Protein 2DOQ (pdb70)

InterPro domains:
  IPR002048 EF-hand domain [PF13499] (23-85)
  IPR002048 EF-hand domain [PF13499] (96-158)
  IPR002048 EF-hand domain [PS50222] (20-55)
  IPR002048 EF-hand domain [PS50222] (93-128)
  IPR002048 EF-hand domain [PS50222] (129-161)
  IPR002048 EF-hand domain [SM00054] (24-52)
  IPR002048 EF-hand domain [SM00054] (60-88)
  IPR002048 EF-hand domain [SM00054] (97-125)
  IPR002048 EF-hand domain [SM00054] (133-161)
  IPR002048 EF-hand domain [cd00051] (97-157)
  IPR011992 EF-hand domain pair [SSF47473] (17-159)
  IPR018247 EF-Hand 1, calcium-binding site [PS00018] (33-45)
  IPR018247 EF-Hand 1, calcium-binding site [PS00018] (142-154)
  IPR050230 Calmodulin/Myosin light chain/Troponin C-like [PTHR23048] (16-157)

GO terms:
  GO:0005825 half bridge of spindle pole body (C, IDA)
  GO:0070390 transcription export complex 2 (C, IDA)
  GO:0043161 proteasome-mediated ubiquitin-dependent protein catabolic process (P, IMP)
  GO:0030474 spindle pole body duplication (P, IMP)
  GO:0042802 identical protein binding (F, IPI)
  GO:0005515 protein binding (F, IPI)
  GO:0048193 Golgi vesicle transport (P, IDA)
  GO:0005635 nuclear envelope (C, EXP)

B-factor: mean 114.14, std 7.78, range [78.56, 146.92]

Foldseek 3Di:
DDDDPVRLVLLVVLQCPLDVNPAKHALVSVCVSVSVVDHDDSVVSQVQQVVPDPDVPRMHSVSSVVVCVVVVVDDPVVVLQVVVCQLPVVVPQKHDLVSVVVVQVVVVHDDDSVRSLCCVVQVDPPPSIHGSVSSVVVVDD/DPPDDDPVVLCQLCVLLVVLDVPPQKAALVSVQVSVSLVDRDDSVVSQVVQVVVDPVPDRMHSVVSSVCVVVVVVDDPLVVLVVVVVQLPVVVPQWRALVSVVVVCVVVVHDDDSVVSQCCVVQVPVPPSTGGSVSSCVVVVPD/DDDQDPVVLVLLVCLQCVQDVRPQKAALVSVCSSCSLVDHDDSVVSQVLQVVPCPVPDGMHSVSSSVVSCCNVVPDVLVVLVSVQVQLCPVVPQDRDVCSVVVVVVVPVCHCVQPPVGSVSRVVD/DDDDCVVVVVVVVVVVVVVVCVVVCCVPVNPPVVVCVVVCVVVVVVVVVVVVVVVVVVVVVVVCVVVVVVVVVVVCVVVPD

Radius of gyration: 39.76 Å; Cα contacts (8 Å, |Δi|>4): 420; chains: 4; bounding box: 90×75×113 Å

Nearest PDB structures (foldseek):
  1ahr-assembly1_A  TM=4.676E-01  e=2.303E-09  Gallus gallus
  6yns-assembly4_F  TM=4.780E-01  e=3.897E-09  Homo sapiens
  4gow-assembly1_D  TM=5.048E-01  e=5.867E-09  Homo sapiens
  6yns-assembly2_B  TM=4.926E-01  e=5.867E-09  Homo sapiens
  1l7z-assembly1_A  TM=4.517E-01  e=4.923E-09  Homo sapiens

Secondary structure (DSSP, 8-state):
----HHHHHHHHHHHHH----SS---HHHHHH---SS----HHHHHHHHHHS-SSTT---HHHHHH--HHHHT--HHHHHHHHHHHH-SS--SSB-HHHHHHHHHHTT----HHHHH--TTT--SSSSSB-HHHHHHHH--/--S---HHHHHHHHHHHHHH---SS---HHHHHH--TTS----HHHHHHHHHHT-SSSS---HHHHTT--HHHHTS-HHHHHHHHHHHH-TT--SEE-HHHHHHHHHHTT----HHHHH--TTT-TTSSSSEEHHHHHHHHS--/--PPPHHHHHHHHHHHHHT---SS---HHHHHH--TTS----HHHHHHHHHHH--SSS---HHHHHH--HHHHSS-HHHHHHHHHHHH-SS--SS--GGGTHHHHHT----GGG----HHHHHT-/----SSTTHHHHHHHHHHHHHHHHHIIIIIIIGGG--HHHHHHHHHHHHHHHHHHHHHHHHHHHHHHHHHHHHHHHH----

Organism: Saccharomyces cerevisiae (strain ATCC 204508 / S288c) (NCBI:txid559292)

CATH classification: 1.10.238.10

Sequence (491 aa):
SELLEEQKQEIYEAFSLFDNNDGFLDYHELKVAKALGFELPKREILDLIDEYDSEGRHLKYDDFYIVGEKILKRDPLDEIKRAFQLFDDDHTGKISIKNLRRVAKELGETLTDEELRAIEEFDLDGDGEINENEFIAICTDLNSELLEEQKQEIYEAFSLFDNNDGFLDYHELKVAKALGFELPKREILDLIDEYDSEGRHLKYDDFYIVGEKILKRDPLDEIKRAFQLFDDDHTGKISIKNLRRVAKELGETLTDEELRAIEEFDLDGDGEINENEFIAICTDSNSELLEEQKQEIYEAFSLFDNNDGFLDYHELKVAKALGFELPKREILDLIDEYDSEGRHLKYDDFYIVGEKILKRDPLDEIKRAFQLFDDDHTGKISIKNLRRVAKELGAIEEFDLDNENEFIAIPLGSNEEANRFANQAKLRVQEAVFYIWSDKTLKYSQANDEAESFRNTWLLFRSFQQWITLTQTFKEQSRLADQAFLNKFRK

Structure (mmCIF, N/CA/C/O backbone):
data_2DOQ
#
_entry.id   2DOQ
#
_cell.length_a   87.283
_cell.length_b   92.961
_cell.length_c   189.358
_cell.angle_alpha   90.00
_cell.angle_beta   90.00
_cell.angle_gamma   90.00
#
_symmetry.space_group_name_H-M   'C 2 2 21'
#
loop_
_entity.id
_entity.type
_entity.pdbx_description
1 polymer 'Cell division control protein 31'
2 polymer SFI1p
3 non-polymer 'CALCIUM ION'
4 water water
#
loop_
_atom_site.group_PDB
_atom_site.id
_atom_site.type_symbol
_atom_site.label_atom_id
_atom_site.label_alt_id
_atom_site.label_comp_id
_atom_site.label_asym_id
_atom_site.label_entity_id
_atom_site.label_seq_id
_atom_site.pdbx_PDB_ins_code
_atom_site.Cartn_x
_atom_site.Cartn_y
_atom_site.Cartn_z
_atom_site.occupancy
_atom_site.B_iso_or_equiv
_atom_site.auth_seq_id
_atom_site.auth_comp_id
_atom_site.auth_asym_id
_atom_site.auth_atom_id
_atom_site.pdbx_PDB_model_num
ATOM 1 N N . SER A 1 15 ? 45.111 42.791 157.971 1.00 124.83 15 SER A N 1
ATOM 2 C CA . SER A 1 15 ? 46.110 42.042 158.790 1.00 124.90 15 SER A CA 1
ATOM 3 C C . SER A 1 15 ? 47.515 42.587 158.561 1.00 124.79 15 SER A C 1
ATOM 4 O O . SER A 1 15 ? 48.325 42.646 159.493 1.00 124.83 15 SER A O 1
ATOM 7 N N . GLU A 1 16 ? 47.796 42.958 157.312 1.00 124.50 16 GLU A N 1
ATOM 8 C CA . GLU A 1 16 ? 49.055 43.595 156.939 1.00 124.15 16 GLU A CA 1
ATOM 9 C C . GLU A 1 16 ? 48.741 44.963 156.371 1.00 123.58 16 GLU A C 1
ATOM 10 O O . GLU A 1 16 ? 47.691 45.168 155.763 1.00 123.62 16 GLU A O 1
ATOM 16 N N . LEU A 1 17 ? 49.652 45.903 156.568 1.00 123.00 17 LEU A N 1
ATOM 17 C CA . LEU A 1 17 ? 49.438 47.269 156.094 1.00 122.32 17 LEU A CA 1
ATOM 18 C C . LEU A 1 17 ? 49.633 47.410 154.586 1.00 121.50 17 LEU A C 1
ATOM 19 O O . LEU A 1 17 ? 50.513 46.776 153.998 1.00 121.45 17 LEU A O 1
ATOM 24 N N . LEU A 1 18 ? 48.805 48.245 153.967 1.00 120.51 18 LEU A N 1
ATOM 25 C CA . LEU A 1 18 ? 49.001 48.623 152.573 1.00 119.73 18 LEU A CA 1
ATOM 26 C C . LEU A 1 18 ? 50.220 49.523 152.467 1.00 119.26 18 LEU A C 1
ATOM 27 O O . LEU A 1 18 ? 50.613 50.143 153.450 1.00 119.44 18 LEU A O 1
ATOM 32 N N . GLU A 1 19 ? 50.816 49.602 151.282 1.00 118.67 19 GLU A N 1
ATOM 33 C CA . GLU A 1 19 ? 51.930 50.522 151.059 1.00 118.25 19 GLU A CA 1
ATOM 34 C C . GLU A 1 19 ? 51.492 51.963 151.297 1.00 117.87 19 GLU A C 1
ATOM 35 O O . GLU A 1 19 ? 52.256 52.770 151.813 1.00 117.88 19 GLU A O 1
ATOM 41 N N . GLU A 1 20 ? 50.251 52.273 150.939 1.00 117.45 20 GLU A N 1
ATOM 42 C CA . GLU A 1 20 ? 49.678 53.587 151.214 1.00 117.07 20 GLU A CA 1
ATOM 43 C C . GLU A 1 20 ? 49.662 53.855 152.720 1.00 116.61 20 GLU A C 1
ATOM 44 O O . GLU A 1 20 ? 50.079 54.923 153.171 1.00 116.82 20 GLU A O 1
ATOM 50 N N . GLN A 1 21 ? 49.193 52.867 153.483 1.00 115.80 21 GLN A N 1
ATOM 51 C CA . GLN A 1 21 ? 49.195 52.908 154.944 1.00 114.95 21 GLN A CA 1
ATOM 52 C C . GLN A 1 21 ? 50.616 52.978 155.532 1.00 114.49 21 GLN A C 1
ATOM 53 O O . GLN A 1 21 ? 50.938 53.918 156.262 1.00 114.44 21 GLN A O 1
ATOM 59 N N . LYS A 1 22 ? 51.458 51.998 155.214 1.00 113.65 22 LYS A N 1
ATOM 60 C CA . LYS A 1 22 ? 52.844 52.021 155.664 1.00 113.30 22 LYS A CA 1
ATOM 61 C C . LYS A 1 22 ? 53.486 53.392 155.436 1.00 112.98 22 LYS A C 1
ATOM 62 O O . LYS A 1 22 ? 54.110 53.942 156.336 1.00 112.79 22 LYS A O 1
ATOM 68 N N . GLN A 1 23 ? 53.305 53.951 154.242 1.00 112.83 23 GLN A N 1
ATOM 69 C CA . GLN A 1 23 ? 53.878 55.257 153.900 1.00 112.54 23 GLN A CA 1
ATOM 70 C C . GLN A 1 23 ? 53.286 56.362 154.744 1.00 112.07 23 GLN A C 1
ATOM 71 O O . GLN A 1 23 ? 54.008 57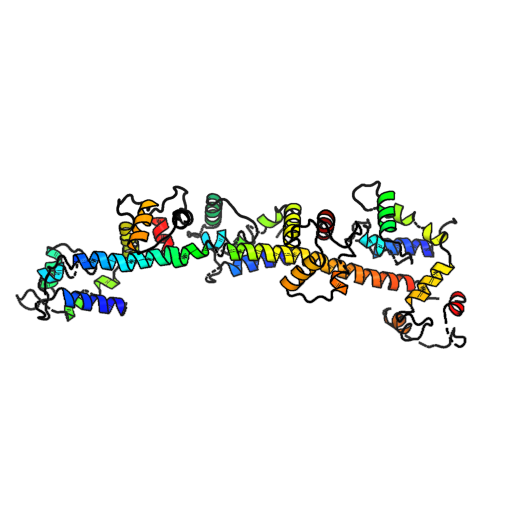.231 155.238 1.00 112.01 23 GLN A O 1
ATOM 77 N N . GLU A 1 24 ? 51.965 56.330 154.892 1.00 111.37 24 GLU A N 1
ATOM 78 C CA . GLU A 1 24 ? 51.271 57.306 155.708 1.00 110.91 24 GLU A CA 1
ATOM 79 C C . GLU A 1 24 ? 52.004 57.442 157.049 1.00 110.17 24 GLU A C 1
ATOM 80 O O . GLU A 1 24 ? 52.528 58.512 157.364 1.00 110.32 24 GLU A O 1
ATOM 86 N N . ILE A 1 25 ? 52.084 56.342 157.797 1.00 108.99 25 ILE A N 1
ATOM 87 C CA . ILE A 1 25 ? 52.770 56.310 159.083 1.00 107.75 25 ILE A CA 1
ATOM 88 C C . ILE A 1 25 ? 54.108 57.050 158.998 1.00 107.24 25 ILE A C 1
ATOM 89 O O . ILE A 1 25 ? 54.255 58.132 159.565 1.00 106.94 25 ILE A O 1
ATOM 94 N N . TYR A 1 26 ? 55.055 56.477 158.262 1.00 106.58 26 TYR A N 1
ATOM 95 C CA . TYR A 1 26 ? 56.350 57.093 158.004 1.00 106.11 26 TYR A CA 1
ATOM 96 C C . TYR A 1 26 ? 56.231 58.568 157.634 1.00 106.20 26 TYR A C 1
ATOM 97 O O . TYR A 1 26 ? 56.927 59.399 158.203 1.00 105.81 26 TYR A O 1
ATOM 106 N N . GLU A 1 27 ? 55.350 58.883 156.681 1.00 106.55 27 GLU A N 1
ATOM 107 C CA . GLU A 1 27 ? 55.199 60.254 156.189 1.00 107.11 27 GLU A CA 1
ATOM 108 C C . GLU A 1 27 ? 54.874 61.192 157.346 1.00 107.27 27 GLU A C 1
ATOM 109 O O . GLU A 1 27 ? 55.433 62.289 157.434 1.00 107.42 27 GLU A O 1
ATOM 115 N N . ALA A 1 28 ? 53.990 60.738 158.239 1.00 107.59 28 ALA A N 1
ATOM 116 C CA . ALA A 1 28 ? 53.564 61.517 159.410 1.00 107.71 28 ALA A CA 1
ATOM 117 C C . ALA A 1 28 ? 54.698 61.663 160.425 1.00 107.97 28 ALA A C 1
ATOM 118 O O . ALA A 1 28 ? 55.102 62.785 160.753 1.00 108.34 28 ALA A O 1
ATOM 120 N N . PHE A 1 29 ? 55.224 60.532 160.898 1.00 107.93 29 PHE A N 1
ATOM 121 C CA . PHE A 1 29 ? 56.306 60.539 161.869 1.00 107.87 29 PHE A CA 1
ATOM 122 C C . PHE A 1 29 ? 57.519 61.288 161.325 1.00 108.22 29 PHE A C 1
ATOM 123 O O . PHE A 1 29 ? 58.393 61.723 162.078 1.00 108.35 29 PHE A O 1
ATOM 131 N N . SER A 1 30 ? 57.576 61.437 160.012 1.00 108.62 30 SER A N 1
ATOM 132 C CA . SER A 1 30 ? 58.672 62.167 159.414 1.00 109.10 30 SER A CA 1
ATOM 133 C C . SER A 1 30 ? 58.517 63.662 159.637 1.00 109.05 30 SER A C 1
ATOM 134 O O . SER A 1 30 ? 59.478 64.331 160.033 1.00 108.73 30 SER A O 1
ATOM 137 N N . LEU A 1 31 ? 57.301 64.165 159.416 1.00 109.37 31 LEU A N 1
ATOM 138 C CA . LEU A 1 31 ? 57.029 65.608 159.467 1.00 109.79 31 LEU A CA 1
ATOM 139 C C . LEU A 1 31 ? 56.985 66.204 160.877 1.00 110.09 31 LEU A C 1
ATOM 140 O O . LEU A 1 31 ? 57.678 67.184 161.170 1.00 110.31 31 LEU A O 1
ATOM 145 N N . PHE A 1 32 ? 56.180 65.615 161.748 1.00 110.35 32 PHE A N 1
ATOM 146 C CA . PHE A 1 32 ? 56.027 66.136 163.099 1.00 110.71 32 PHE A CA 1
ATOM 147 C C . PHE A 1 32 ? 57.197 65.854 164.064 1.00 111.08 32 PHE A C 1
ATOM 148 O O . PHE A 1 32 ? 57.105 66.153 165.256 1.00 110.93 32 PHE A O 1
ATOM 156 N N . ASP A 1 33 ? 58.286 65.293 163.528 1.00 111.44 33 ASP A N 1
ATOM 157 C CA . ASP A 1 33 ? 59.557 65.131 164.228 1.00 111.75 33 ASP A CA 1
ATOM 158 C C . ASP A 1 33 ? 60.376 66.395 163.990 1.00 112.21 33 ASP A C 1
ATOM 159 O O . ASP A 1 33 ? 61.421 66.358 163.350 1.00 112.21 33 ASP A O 1
ATOM 172 N N . ASN A 1 35 ? 62.668 68.216 165.254 1.00 113.45 35 ASN A N 1
ATOM 173 C CA . ASN A 1 35 ? 64.118 68.296 165.374 1.00 113.30 35 ASN A CA 1
ATOM 174 C C . ASN A 1 35 ? 64.864 67.151 164.704 1.00 113.05 35 ASN A C 1
ATOM 175 O O . ASN A 1 35 ? 65.992 66.834 165.086 1.00 113.11 35 ASN A O 1
ATOM 180 N N . ASN A 1 36 ? 64.227 66.543 163.706 1.00 112.72 36 ASN A N 1
ATOM 181 C CA . ASN A 1 36 ? 64.830 65.481 162.901 1.00 112.52 36 ASN A CA 1
ATOM 182 C C . ASN A 1 36 ? 65.424 64.323 163.708 1.00 112.27 36 ASN A C 1
ATOM 183 O O . ASN A 1 36 ? 65.892 63.333 163.133 1.00 112.27 36 ASN A O 1
ATOM 188 N N . ASP A 1 37 ? 65.373 64.440 165.034 1.00 111.87 37 ASP A N 1
ATOM 189 C CA . ASP A 1 37 ? 66.172 63.601 165.932 1.00 111.54 37 ASP A CA 1
ATOM 190 C C . ASP A 1 37 ? 65.763 62.123 166.032 1.00 111.28 37 ASP A C 1
ATOM 191 O O . ASP A 1 37 ? 66.500 61.319 166.587 1.00 111.50 37 ASP A O 1
ATOM 196 N N . GLY A 1 38 ? 64.605 61.761 165.494 1.00 110.99 38 GLY A N 1
ATOM 197 C CA . GLY A 1 38 ? 64.210 60.351 165.455 1.00 110.56 38 GLY A CA 1
ATOM 198 C C . GLY A 1 38 ? 63.179 59.967 166.499 1.00 110.33 38 GLY A C 1
ATOM 199 O O . GLY A 1 38 ? 62.604 58.873 166.451 1.00 110.30 38 GLY A O 1
ATOM 200 N N . PHE A 1 39 ? 62.952 60.869 167.449 1.00 109.90 39 PHE A N 1
ATOM 201 C CA . PHE A 1 39 ? 61.955 60.666 168.482 1.00 109.32 39 PHE A CA 1
ATOM 202 C C . PHE A 1 39 ? 60.874 61.706 168.350 1.00 109.38 39 PHE A C 1
ATOM 203 O O . PHE A 1 39 ? 61.132 62.821 167.884 1.00 109.53 39 PHE A O 1
ATOM 211 N N . LEU A 1 40 ? 59.670 61.347 168.788 1.00 109.31 40 LEU A N 1
ATOM 212 C CA . LEU A 1 40 ? 58.592 62.313 168.961 1.00 109.22 40 LEU A CA 1
ATOM 213 C C . LEU A 1 40 ? 58.333 62.484 170.441 1.00 109.12 40 LEU A C 1
ATOM 214 O O . LEU A 1 40 ? 58.164 61.490 171.145 1.00 109.29 40 LEU A O 1
ATOM 219 N N . ASP A 1 41 ? 58.302 63.730 170.913 1.00 108.88 41 ASP A N 1
ATOM 220 C CA . ASP A 1 41 ? 57.840 64.017 172.273 1.00 108.62 41 ASP A CA 1
ATOM 221 C C . ASP A 1 41 ? 56.309 64.038 172.300 1.00 108.16 41 ASP A C 1
ATOM 222 O O . ASP A 1 41 ? 55.680 63.880 171.261 1.00 108.40 41 ASP A O 1
ATOM 227 N N . TYR A 1 42 ? 55.713 64.223 173.473 1.00 107.73 42 TYR A N 1
ATOM 228 C CA . TYR A 1 42 ? 54.254 64.320 173.579 1.00 107.52 42 TYR A CA 1
ATOM 229 C C . TYR A 1 42 ? 53.682 65.315 172.580 1.00 107.37 42 TYR A C 1
ATOM 230 O O . TYR A 1 42 ? 52.731 65.014 171.853 1.00 107.35 42 TYR A O 1
ATOM 239 N N . HIS A 1 43 ? 54.267 66.503 172.556 1.00 107.11 43 HIS A N 1
ATOM 240 C CA . HIS A 1 43 ? 53.763 67.582 171.737 1.00 107.01 43 HIS A CA 1
ATOM 241 C C . HIS A 1 43 ? 53.690 67.132 170.289 1.00 106.71 43 HIS A C 1
ATOM 242 O O . HIS A 1 43 ? 52.657 67.255 169.637 1.00 106.59 43 HIS A O 1
ATOM 249 N N . GLU A 1 44 ? 54.798 66.580 169.810 1.00 106.56 44 GLU A N 1
ATOM 250 C CA . GLU A 1 44 ? 54.920 66.144 168.429 1.00 106.19 44 GLU A CA 1
ATOM 251 C C . GLU A 1 44 ? 53.920 65.031 168.125 1.00 105.84 44 GLU A C 1
ATOM 252 O O . GLU A 1 44 ? 53.203 65.092 167.136 1.00 105.76 44 GLU A O 1
ATOM 258 N N . LEU A 1 45 ? 53.838 64.050 169.015 1.00 105.70 45 LEU A N 1
ATOM 259 C CA . LEU A 1 45 ? 52.873 62.951 168.900 1.00 105.60 45 LEU A CA 1
ATOM 260 C C . LEU A 1 45 ? 51.386 63.366 168.762 1.00 105.65 45 LEU A C 1
ATOM 261 O O . LEU A 1 45 ? 50.635 62.775 167.979 1.00 105.23 45 LEU A O 1
ATOM 266 N N . LYS A 1 46 ? 50.963 64.364 169.531 1.00 105.76 46 LYS A N 1
ATOM 267 C CA . LYS A 1 46 ? 49.569 64.735 169.546 1.00 106.13 46 LYS A CA 1
ATOM 268 C C . LYS A 1 46 ? 49.176 65.088 168.131 1.00 106.74 46 LYS A C 1
ATOM 269 O O . LYS A 1 46 ? 48.136 64.634 167.635 1.00 106.99 46 LYS A O 1
ATOM 275 N N . VAL A 1 47 ? 50.020 65.891 167.481 1.00 107.38 47 VAL A N 1
ATOM 276 C CA . VAL A 1 47 ? 49.743 66.359 166.121 1.00 108.04 47 VAL A CA 1
ATOM 277 C C . VAL A 1 47 ? 49.880 65.210 165.120 1.00 108.78 47 VAL A C 1
ATOM 278 O O . VAL A 1 47 ? 49.036 65.059 164.234 1.00 108.80 47 VAL A O 1
ATOM 282 N N . ALA A 1 48 ? 50.913 64.383 165.293 1.00 109.63 48 ALA A N 1
ATOM 283 C CA . ALA A 1 48 ? 51.089 63.188 164.477 1.00 110.58 48 ALA A CA 1
ATOM 284 C C . ALA A 1 48 ? 49.816 62.363 164.409 1.00 111.57 48 ALA A C 1
ATOM 285 O O . ALA A 1 48 ? 49.373 62.005 163.331 1.00 111.70 48 ALA A O 1
ATOM 295 N N . LYS A 1 50 ? 46.730 63.282 165.159 1.00 113.20 50 LYS A N 1
ATOM 296 C CA . LYS A 1 50 ? 45.607 64.025 164.623 1.00 112.67 50 LYS A CA 1
ATOM 297 C C . LYS A 1 50 ? 45.703 64.116 163.098 1.00 112.52 50 LYS A C 1
ATOM 298 O O . LYS A 1 50 ? 44.688 64.262 162.414 1.00 112.92 50 LYS A O 1
ATOM 304 N N . ALA A 1 51 ? 46.918 64.023 162.567 1.00 111.94 51 ALA A N 1
ATOM 305 C CA . ALA A 1 51 ? 47.108 63.980 161.123 1.00 111.43 51 ALA A CA 1
ATOM 306 C C . ALA A 1 51 ? 46.567 62.663 160.576 1.00 111.14 51 ALA A C 1
ATOM 307 O O . ALA A 1 51 ? 45.689 62.667 159.700 1.00 110.74 51 ALA A O 1
ATOM 309 N N . LEU A 1 52 ? 47.087 61.549 161.107 1.00 110.67 52 LEU A N 1
ATOM 310 C CA . LEU A 1 52 ? 46.579 60.212 160.803 1.00 110.52 52 LEU A CA 1
ATOM 311 C C . LEU A 1 52 ? 45.094 60.021 161.177 1.00 110.59 52 LEU A C 1
ATOM 312 O O . LEU A 1 52 ? 44.551 58.925 161.010 1.00 111.03 52 LEU A O 1
ATOM 317 N N . GLY A 1 53 ? 44.445 61.063 161.695 1.00 110.07 53 GLY A N 1
ATOM 318 C CA . GLY A 1 53 ? 43.009 61.011 161.938 1.00 109.62 53 GLY A CA 1
ATOM 319 C C . GLY A 1 53 ? 42.592 60.801 163.380 1.00 109.50 53 GLY A C 1
ATOM 320 O O . GLY A 1 53 ? 41.446 61.103 163.748 1.00 109.30 53 GLY A O 1
ATOM 321 N N . PHE A 1 54 ? 43.512 60.296 164.205 1.00 109.16 54 PHE A N 1
ATOM 322 C CA . PHE A 1 54 ? 43.195 59.998 165.605 1.00 108.87 54 PHE A CA 1
ATOM 323 C C . PHE A 1 54 ? 43.207 61.214 166.548 1.00 108.76 54 PHE A C 1
ATOM 324 O O . PHE A 1 54 ? 44.171 61.972 166.600 1.00 108.87 54 PHE A O 1
ATOM 332 N N . GLU A 1 55 ? 42.106 61.407 167.269 1.00 108.48 55 GLU A N 1
ATOM 333 C CA . GLU A 1 55 ? 42.059 62.377 168.354 1.00 108.19 55 GLU A CA 1
ATOM 334 C C . GLU A 1 55 ? 41.865 61.638 169.676 1.00 107.96 55 GLU A C 1
ATOM 335 O O . GLU A 1 55 ? 40.732 61.379 170.084 1.00 108.23 55 GLU A O 1
ATOM 341 N N . LEU A 1 56 ? 42.968 61.295 170.334 1.00 107.36 56 LEU A N 1
ATOM 342 C CA . LEU A 1 56 ? 42.906 60.726 171.670 1.00 107.11 56 LEU A CA 1
ATOM 343 C C . LEU A 1 56 ? 42.944 61.784 172.765 1.00 106.92 56 LEU A C 1
ATOM 344 O O . LEU A 1 56 ? 43.561 62.836 172.591 1.00 106.77 56 LEU A O 1
ATOM 349 N N . PRO A 1 57 ? 42.277 61.507 173.900 1.00 106.79 57 PRO A N 1
ATOM 350 C CA . PRO A 1 57 ? 42.450 62.248 175.139 1.00 106.72 57 PRO A CA 1
ATOM 351 C C . PRO A 1 57 ? 43.918 62.502 175.438 1.00 106.71 57 PRO A C 1
ATOM 352 O O . PRO A 1 57 ? 44.733 61.591 175.315 1.00 106.90 57 PRO A O 1
ATOM 356 N N . LYS A 1 58 ? 44.240 63.734 175.821 1.00 106.76 58 LYS A N 1
ATOM 357 C CA . LYS A 1 58 ? 45.613 64.145 176.133 1.00 107.03 58 LYS A CA 1
ATOM 358 C C . LYS A 1 58 ? 46.335 63.177 177.078 1.00 107.25 58 LYS A C 1
ATOM 359 O O . LYS A 1 58 ? 47.475 62.780 176.814 1.00 107.32 58 LYS A O 1
ATOM 365 N N . ARG A 1 59 ? 45.668 62.773 178.160 1.00 107.43 59 ARG A N 1
ATOM 366 C CA . ARG A 1 59 ? 46.255 61.794 179.082 1.00 107.65 59 ARG A CA 1
ATOM 367 C C . ARG A 1 59 ? 46.500 60.411 178.458 1.00 107.64 59 ARG A C 1
ATOM 368 O O . ARG A 1 59 ? 47.447 59.719 178.832 1.00 107.70 59 ARG A O 1
ATOM 376 N N . GLU A 1 60 ? 45.669 60.016 177.500 1.00 107.74 60 GLU A N 1
ATOM 377 C CA . GLU A 1 60 ? 45.844 58.718 176.846 1.00 108.17 60 GLU A CA 1
ATOM 378 C C . GLU A 1 60 ? 47.037 58.723 175.904 1.00 107.94 60 GLU A C 1
ATOM 379 O O . GLU A 1 60 ? 47.668 57.687 175.669 1.00 107.87 60 GLU A O 1
ATOM 385 N N . ILE A 1 61 ? 47.349 59.900 175.373 1.00 107.79 61 ILE A N 1
ATOM 386 C CA . ILE A 1 61 ? 48.558 60.076 174.597 1.00 107.67 61 ILE A CA 1
ATOM 387 C C . ILE A 1 61 ? 49.767 59.894 175.516 1.00 108.21 61 ILE A C 1
ATOM 388 O O . ILE A 1 61 ? 50.755 59.273 175.134 1.00 108.34 61 ILE A O 1
ATOM 393 N N . LEU A 1 62 ? 49.671 60.414 176.737 1.00 108.64 62 LEU A N 1
ATOM 394 C CA . LEU A 1 62 ? 50.728 60.234 177.725 1.00 109.05 62 LEU A CA 1
ATOM 395 C C . LEU A 1 62 ? 50.840 58.784 178.170 1.00 109.42 62 LEU A C 1
ATOM 396 O O . LEU A 1 62 ? 51.936 58.305 178.455 1.00 109.49 62 LEU A O 1
ATOM 401 N N . ASP A 1 63 ? 49.703 58.098 178.242 1.00 109.87 63 ASP A N 1
ATOM 402 C CA . ASP A 1 63 ? 49.693 56.672 178.499 1.00 110.51 63 ASP A CA 1
ATOM 403 C C . ASP A 1 63 ? 50.628 55.997 177.529 1.00 110.64 63 ASP A C 1
ATOM 404 O O . ASP A 1 63 ? 51.451 55.175 177.925 1.00 110.95 63 ASP A O 1
ATOM 409 N N . LEU A 1 64 ? 50.507 56.367 176.258 1.00 110.79 64 LEU A N 1
ATOM 410 C CA . LEU A 1 64 ? 51.279 55.733 175.204 1.00 110.97 64 LEU A CA 1
ATOM 411 C C . LEU A 1 64 ? 52.757 55.982 175.385 1.00 111.21 64 LEU A C 1
ATOM 412 O O . LEU A 1 64 ? 53.528 55.041 175.560 1.00 111.45 64 LEU A O 1
ATOM 417 N N . ILE A 1 65 ? 53.145 57.252 175.356 1.00 111.57 65 ILE A N 1
ATOM 418 C CA . ILE A 1 65 ? 54.546 57.610 175.444 1.00 111.82 65 ILE A CA 1
ATOM 419 C C . ILE A 1 65 ? 55.167 56.819 176.564 1.00 112.44 65 ILE A C 1
ATOM 420 O O . ILE A 1 65 ? 56.149 56.114 176.338 1.00 112.83 65 ILE A O 1
ATOM 425 N N . ASP A 1 66 ? 54.566 56.896 177.751 1.00 112.99 66 ASP A N 1
ATOM 426 C CA . ASP A 1 66 ? 55.135 56.251 178.932 1.00 113.62 66 ASP A CA 1
ATOM 427 C C . ASP A 1 66 ? 55.223 54.755 178.792 1.00 113.84 66 ASP A C 1
ATOM 428 O O . ASP A 1 66 ? 56.259 54.172 179.118 1.00 114.03 66 ASP A O 1
ATOM 433 N N . GLU A 1 67 ? 54.154 54.139 178.288 1.00 114.19 67 GLU A N 1
ATOM 434 C CA . GLU A 1 67 ? 54.149 52.695 178.070 1.00 114.57 67 GLU A CA 1
ATOM 435 C C . GLU A 1 67 ? 55.351 52.276 177.235 1.00 114.73 67 GLU A C 1
ATOM 436 O O . GLU A 1 67 ? 56.189 51.510 177.707 1.00 114.95 67 GLU A O 1
ATOM 442 N N . TYR A 1 68 ? 55.449 52.811 176.020 1.00 115.02 68 TYR A N 1
ATOM 443 C CA . TYR A 1 68 ? 56.595 52.561 175.139 1.00 115.42 68 TYR A CA 1
ATOM 444 C C . TYR A 1 68 ? 57.729 53.538 175.439 1.00 115.67 68 TYR A C 1
ATOM 445 O O . TYR A 1 68 ? 57.933 54.503 174.691 1.00 116.42 68 TYR A O 1
ATOM 454 N N . ASP A 1 69 ? 58.454 53.295 176.531 1.00 115.45 69 ASP A N 1
ATOM 455 C CA . ASP A 1 69 ? 59.449 54.235 177.044 1.00 115.37 69 ASP A CA 1
ATOM 456 C C . ASP A 1 69 ? 60.142 53.616 178.250 1.00 115.43 69 ASP A C 1
ATOM 457 O O . ASP A 1 69 ? 59.584 53.607 179.361 1.00 115.61 69 ASP A O 1
ATOM 462 N N . SER A 1 70 ? 61.360 53.117 178.035 1.00 115.17 70 SER A N 1
ATOM 463 C CA . SER A 1 70 ? 62.087 52.373 179.069 1.00 115.01 70 SER A CA 1
ATOM 464 C C . SER A 1 70 ? 62.950 53.247 179.986 1.00 114.75 70 SER A C 1
ATOM 465 O O . SER A 1 70 ? 63.647 52.734 180.853 1.00 114.77 70 SER A O 1
ATOM 468 N N . GLU A 1 71 ? 62.901 54.561 179.788 1.00 114.50 71 GLU A N 1
ATOM 469 C CA . GLU A 1 71 ? 63.602 55.508 180.652 1.00 114.29 71 GLU A CA 1
ATOM 470 C C . GLU A 1 71 ? 62.624 56.598 181.041 1.00 114.24 71 GLU A C 1
ATOM 471 O O . GLU A 1 71 ? 61.511 56.655 180.517 1.00 114.33 71 GLU A O 1
ATOM 477 N N . GLY A 1 72 ? 63.033 57.474 181.949 1.00 114.23 72 GLY A N 1
ATOM 478 C CA . GLY A 1 72 ? 62.221 58.645 182.282 1.00 114.44 72 GLY A CA 1
ATOM 479 C C . GLY A 1 72 ? 62.265 59.672 181.162 1.00 114.35 72 GLY A C 1
ATOM 480 O O . GLY A 1 72 ? 62.096 60.875 181.394 1.00 114.46 72 GLY A O 1
ATOM 481 N N . ARG A 1 73 ? 62.481 59.179 179.945 1.00 114.07 73 ARG A N 1
ATOM 482 C CA . ARG A 1 73 ? 62.821 60.011 178.808 1.00 113.99 73 ARG A CA 1
ATOM 483 C C . ARG A 1 73 ? 61.645 60.737 178.202 1.00 113.57 73 ARG A C 1
ATOM 484 O O . ARG A 1 73 ? 61.769 61.891 177.803 1.00 113.18 73 ARG A O 1
ATOM 492 N N . HIS A 1 74 ? 60.515 60.044 178.116 1.00 113.56 74 HIS A N 1
ATOM 493 C CA . HIS A 1 74 ? 59.286 60.590 177.530 1.00 113.70 74 HIS A CA 1
ATOM 494 C C . HIS A 1 74 ? 59.389 60.854 176.025 1.00 113.84 74 HIS A C 1
ATOM 495 O O . HIS A 1 74 ? 58.920 61.877 175.528 1.00 113.86 74 HIS A O 1
ATOM 502 N N . LEU A 1 75 ? 60.007 59.929 175.306 1.00 114.05 75 LEU A N 1
ATOM 503 C CA . LEU A 1 75 ? 60.139 60.045 173.867 1.00 114.14 75 LEU A CA 1
ATOM 504 C C . LEU A 1 75 ? 59.701 58.747 173.235 1.00 114.86 75 LEU A C 1
ATOM 505 O O . LEU A 1 75 ? 59.883 57.686 173.817 1.00 114.77 75 LEU A O 1
ATOM 518 N N . LYS A 1 77 ? 60.112 56.228 169.994 1.00 116.37 77 LYS A N 1
ATOM 519 C CA . LYS A 1 77 ? 60.871 55.772 168.837 1.00 115.77 77 LYS A CA 1
ATOM 520 C C . LYS A 1 77 ? 59.920 55.483 167.664 1.00 115.41 77 LYS A C 1
ATOM 521 O O . LYS A 1 77 ? 58.755 55.122 167.875 1.00 115.13 77 LYS A O 1
ATOM 527 N N . TYR A 1 78 ? 60.408 55.656 166.435 1.00 115.07 78 TYR A N 1
ATOM 528 C CA . TYR A 1 78 ? 59.612 55.332 165.239 1.00 114.70 78 TYR A CA 1
ATOM 529 C C . TYR A 1 78 ? 59.147 53.882 165.232 1.00 114.72 78 TYR A C 1
ATOM 530 O O . TYR A 1 78 ? 57.983 53.587 164.936 1.00 114.15 78 TYR A O 1
ATOM 539 N N . ASP A 1 79 ? 60.078 52.986 165.553 1.00 115.07 79 ASP A N 1
ATOM 540 C CA . ASP A 1 79 ? 59.782 51.568 165.714 1.00 115.48 79 ASP A CA 1
ATOM 541 C C . ASP A 1 79 ? 58.530 51.320 166.581 1.00 115.20 79 ASP A C 1
ATOM 542 O O . ASP A 1 79 ? 57.762 50.390 166.318 1.00 115.29 79 ASP A O 1
ATOM 547 N N . ASP A 1 80 ? 58.312 52.167 167.587 1.00 114.58 80 ASP A N 1
ATOM 548 C CA . ASP A 1 80 ? 57.156 52.028 168.469 1.00 113.93 80 ASP A CA 1
ATOM 549 C C . ASP A 1 80 ? 55.912 52.711 167.925 1.00 113.47 80 ASP A C 1
ATOM 550 O O . ASP A 1 80 ? 54.803 52.198 168.091 1.00 113.59 80 ASP A O 1
ATOM 555 N N . PHE A 1 81 ? 56.098 53.879 167.311 1.00 112.68 81 PHE A N 1
ATOM 556 C CA . PHE A 1 81 ? 55.022 54.596 166.607 1.00 111.74 81 PHE A CA 1
ATOM 557 C C . PHE A 1 81 ? 54.346 53.686 165.589 1.00 111.16 81 PHE A C 1
ATOM 558 O O . PHE A 1 81 ? 53.149 53.437 165.661 1.00 110.81 81 PHE A O 1
ATOM 566 N N . TYR A 1 82 ? 55.154 53.174 164.663 1.00 110.93 82 TYR A N 1
ATOM 567 C CA . TYR A 1 82 ? 54.729 52.253 163.614 1.00 110.59 82 TYR A CA 1
ATOM 568 C C . TYR A 1 82 ? 53.818 51.159 164.128 1.00 110.51 82 TYR A C 1
ATOM 569 O O . TYR A 1 82 ? 52.810 50.875 163.503 1.00 110.64 82 TYR A O 1
ATOM 578 N N . ILE A 1 83 ? 54.176 50.548 165.257 1.00 110.64 83 ILE A N 1
ATOM 579 C CA . ILE A 1 83 ? 53.410 49.426 165.806 1.00 110.87 83 ILE A CA 1
ATOM 580 C C . ILE A 1 83 ? 52.116 49.907 166.429 1.00 111.35 83 ILE A C 1
ATOM 581 O O . ILE A 1 83 ? 51.053 49.352 166.169 1.00 111.35 83 ILE A O 1
ATOM 586 N N . VAL A 1 84 ? 52.216 50.947 167.246 1.00 112.05 84 VAL A N 1
ATOM 587 C CA . VAL A 1 84 ? 51.052 51.508 167.912 1.00 112.88 84 VAL A CA 1
ATOM 588 C C . VAL A 1 84 ? 50.035 52.014 166.897 1.00 113.52 84 VAL A C 1
ATOM 589 O O . VAL A 1 84 ? 48.871 51.623 166.940 1.00 113.87 84 VAL A O 1
ATOM 601 N N . GLY A 1 86 ? 50.106 51.348 163.669 1.00 113.66 86 GLY A N 1
ATOM 602 C CA . GLY A 1 86 ? 49.830 50.226 162.796 1.00 112.90 86 GLY A CA 1
ATOM 603 C C . GLY A 1 86 ? 48.604 49.483 163.255 1.00 112.58 86 GLY A C 1
ATOM 604 O O . GLY A 1 86 ? 47.644 49.355 162.501 1.00 112.79 86 GLY A O 1
ATOM 605 N N . GLU A 1 87 ? 48.622 49.023 164.505 1.00 112.19 87 GLU A N 1
ATOM 606 C CA . GLU A 1 87 ? 47.513 48.231 165.052 1.00 111.74 87 GLU A CA 1
ATOM 607 C C . GLU A 1 87 ? 46.278 49.071 165.353 1.00 111.12 87 GLU A C 1
ATOM 608 O O . GLU A 1 87 ? 45.187 48.535 165.512 1.00 111.02 87 GLU A O 1
ATOM 614 N N . LYS A 1 88 ? 46.459 50.384 165.422 1.00 110.58 88 LYS A N 1
ATOM 615 C CA . LYS A 1 88 ? 45.337 51.306 165.542 1.00 110.38 88 LYS A CA 1
ATOM 616 C C . LYS A 1 88 ? 44.649 51.543 164.193 1.00 110.22 88 LYS A C 1
ATOM 617 O O . LYS A 1 88 ? 43.484 51.946 164.137 1.00 109.92 88 LYS A O 1
ATOM 623 N N . ILE A 1 89 ? 45.384 51.297 163.113 1.00 110.10 89 ILE A N 1
ATOM 624 C CA . ILE A 1 89 ? 44.846 51.446 161.765 1.00 110.02 89 ILE A CA 1
ATOM 625 C C . ILE A 1 89 ? 44.005 50.235 161.338 1.00 110.11 89 ILE A C 1
ATOM 626 O O . ILE A 1 89 ? 42.934 50.400 160.757 1.00 109.99 89 ILE A O 1
ATOM 631 N N . LEU A 1 90 ? 44.485 49.033 161.650 1.00 110.18 90 LEU A N 1
ATOM 632 C CA . LEU A 1 90 ? 43.788 47.798 161.294 1.00 110.43 90 LEU A CA 1
ATOM 633 C C . LEU A 1 90 ? 42.475 47.601 162.060 1.00 110.74 90 LEU A C 1
ATOM 634 O O . LEU A 1 90 ? 41.482 47.160 161.480 1.00 110.73 90 LEU A O 1
ATOM 639 N N . LYS A 1 91 ? 42.468 47.928 163.353 1.00 111.16 91 LYS A N 1
ATOM 640 C CA . LYS A 1 91 ? 41.252 47.835 164.174 1.00 111.57 91 LYS A CA 1
ATOM 641 C C . LYS A 1 91 ? 40.212 48.880 163.776 1.00 111.95 91 LYS A C 1
ATOM 642 O O . LYS A 1 91 ? 39.101 48.912 164.313 1.00 111.91 91 LYS A O 1
ATOM 648 N N . ARG A 1 92 ? 40.602 49.729 162.830 1.00 112.55 92 ARG A N 1
ATOM 649 C CA . ARG A 1 92 ? 39.727 50.704 162.195 1.00 113.25 92 ARG A CA 1
ATOM 650 C C . ARG A 1 92 ? 38.474 50.034 161.650 1.00 113.19 92 ARG A C 1
ATOM 651 O O . ARG A 1 92 ? 38.566 49.082 160.875 1.00 113.38 92 ARG A O 1
ATOM 659 N N . ASP A 1 93 ? 37.311 50.532 162.054 1.00 113.18 93 ASP A N 1
ATOM 660 C CA . ASP A 1 93 ? 36.055 50.094 161.473 1.00 113.15 93 ASP A CA 1
ATOM 661 C C . ASP A 1 93 ? 35.913 50.694 160.070 1.00 113.29 93 ASP A C 1
ATOM 662 O O . ASP A 1 93 ? 35.936 51.915 159.911 1.00 113.13 93 ASP A O 1
ATOM 667 N N . PRO A 1 94 ? 35.792 49.831 159.043 1.00 113.53 94 PRO A N 1
ATOM 668 C CA . PRO A 1 94 ? 35.550 50.279 157.671 1.00 113.75 94 PRO A CA 1
ATOM 669 C C . PRO A 1 94 ? 34.436 51.321 157.573 1.00 114.03 94 PRO A C 1
ATOM 670 O O . PRO A 1 94 ? 34.574 52.298 156.834 1.00 114.02 94 PRO A O 1
ATOM 674 N N . LEU A 1 95 ? 33.358 51.114 158.329 1.00 114.41 95 LEU A N 1
ATOM 675 C CA . LEU A 1 95 ? 32.222 52.039 158.365 1.00 114.83 95 LEU A CA 1
ATOM 676 C C . LEU A 1 95 ? 32.569 53.395 158.980 1.00 115.14 95 LEU A C 1
ATOM 677 O O . LEU A 1 95 ? 32.034 54.419 158.570 1.00 114.99 95 LEU A O 1
ATOM 682 N N . ASP A 1 96 ? 33.461 53.404 159.965 1.00 115.81 96 ASP A N 1
ATOM 683 C CA . ASP A 1 96 ? 33.870 54.657 160.596 1.00 116.43 96 ASP A CA 1
ATOM 684 C C . ASP A 1 96 ? 34.455 55.623 159.580 1.00 116.94 96 ASP A C 1
ATOM 685 O O . ASP A 1 96 ? 34.207 56.826 159.649 1.00 117.00 96 ASP A O 1
ATOM 690 N N . GLU A 1 97 ? 35.222 55.082 158.638 1.00 117.57 97 GLU A N 1
ATOM 691 C CA . GLU A 1 97 ? 35.778 55.866 157.545 1.00 118.28 97 GLU A CA 1
ATOM 692 C C . GLU A 1 97 ? 34.653 56.443 156.684 1.00 118.29 97 GLU A C 1
ATOM 693 O O . GLU A 1 97 ? 34.664 57.634 156.366 1.00 118.37 97 GLU A O 1
ATOM 699 N N . ILE A 1 98 ? 33.683 55.601 156.333 1.00 118.33 98 ILE A N 1
ATOM 700 C CA . ILE A 1 98 ? 32.524 56.031 155.547 1.00 118.64 98 ILE A CA 1
ATOM 701 C C . ILE A 1 98 ? 31.706 57.072 156.317 1.00 118.80 98 ILE A C 1
ATOM 702 O O . ILE A 1 98 ? 31.241 58.059 155.748 1.00 118.82 98 ILE A O 1
ATOM 707 N N . LYS A 1 99 ? 31.537 56.836 157.614 1.00 119.09 99 LYS A N 1
ATOM 708 C CA . LYS A 1 99 ? 30.666 57.653 158.447 1.00 119.31 99 LYS A CA 1
ATOM 709 C C . LYS A 1 99 ? 31.295 59.026 158.635 1.00 119.49 99 LYS A C 1
ATOM 710 O O . LYS A 1 99 ? 30.617 60.055 158.575 1.00 119.24 99 LYS A O 1
ATOM 716 N N . ARG A 1 100 ? 32.610 59.019 158.830 1.00 119.95 100 ARG A N 1
ATOM 717 C CA . ARG A 1 100 ? 33.409 60.232 158.927 1.00 120.24 100 ARG A CA 1
ATOM 718 C C . ARG A 1 100 ? 33.568 60.893 157.542 1.00 120.35 100 ARG A C 1
ATOM 719 O O . ARG A 1 100 ? 34.045 62.021 157.439 1.00 120.52 100 ARG A O 1
ATOM 727 N N . ALA A 1 101 ? 33.156 60.200 156.485 1.00 120.49 101 ALA A N 1
ATOM 728 C CA . ALA A 1 101 ? 33.216 60.765 155.133 1.00 120.80 101 ALA A CA 1
ATOM 729 C C . ALA A 1 101 ? 32.007 61.645 154.859 1.00 121.02 101 ALA A C 1
ATOM 730 O O . ALA A 1 101 ? 32.129 62.733 154.295 1.00 120.78 101 ALA A O 1
ATOM 732 N N . PHE A 1 102 ? 30.844 61.142 155.265 1.00 121.59 102 PHE A N 1
ATOM 733 C CA . PHE A 1 102 ? 29.566 61.837 155.174 1.00 121.91 102 PHE A CA 1
ATOM 734 C C . PHE A 1 102 ? 29.645 63.258 155.737 1.00 122.29 102 PHE A C 1
ATOM 735 O O . PHE A 1 102 ? 29.125 64.199 155.126 1.00 122.22 102 PHE A O 1
ATOM 743 N N . GLN A 1 103 ? 30.306 63.398 156.891 1.00 122.57 103 GLN A N 1
ATOM 744 C CA . GLN A 1 103 ? 30.373 64.659 157.636 1.00 122.94 103 GLN A CA 1
ATOM 745 C C . GLN A 1 103 ? 31.122 65.762 156.903 1.00 123.12 103 GLN A C 1
ATOM 746 O O . GLN A 1 103 ? 30.890 66.948 157.146 1.00 123.13 103 GLN A O 1
ATOM 752 N N . LEU A 1 104 ? 32.025 65.358 156.015 1.00 123.40 104 LEU A N 1
ATOM 753 C CA . LEU A 1 104 ? 32.808 66.283 155.198 1.00 123.54 104 LEU A CA 1
ATOM 754 C C . LEU A 1 104 ? 31.976 66.885 154.076 1.00 123.73 104 LEU A C 1
ATOM 755 O O . LEU A 1 104 ? 32.333 67.921 153.515 1.00 123.57 104 LEU A O 1
ATOM 760 N N . PHE A 1 105 ? 30.883 66.208 153.739 1.00 124.20 105 PHE A N 1
ATOM 761 C CA . PHE A 1 105 ? 29.932 66.682 152.738 1.00 124.67 105 PHE A CA 1
ATOM 762 C C . PHE A 1 105 ? 28.821 67.461 153.422 1.00 124.48 105 PHE A C 1
ATOM 763 O O . PHE A 1 105 ? 28.313 68.453 152.891 1.00 124.38 105 PHE A O 1
ATOM 771 N N . ASP A 1 106 ? 28.452 66.981 154.605 1.00 124.18 106 ASP A N 1
ATOM 772 C CA . ASP A 1 106 ? 27.429 67.577 155.432 1.00 123.86 106 ASP A CA 1
ATOM 773 C C . ASP A 1 106 ? 28.100 68.602 156.343 1.00 123.94 106 ASP A C 1
ATOM 774 O O . ASP A 1 106 ? 28.231 68.381 157.549 1.00 123.88 106 ASP A O 1
ATOM 779 N N . ASP A 1 107 ? 28.543 69.712 155.750 1.00 124.06 107 ASP A N 1
ATOM 780 C CA . ASP A 1 107 ? 29.295 70.758 156.472 1.00 124.29 107 ASP A CA 1
ATOM 781 C C . ASP A 1 107 ? 28.389 71.436 157.476 1.00 124.02 107 ASP A C 1
ATOM 782 O O . ASP A 1 107 ? 28.812 71.767 158.582 1.00 124.15 107 ASP A O 1
ATOM 787 N N . ASP A 1 108 ? 27.146 71.650 157.053 1.00 123.63 108 ASP A N 1
ATOM 788 C CA . ASP A 1 108 ? 26.052 72.133 157.890 1.00 123.35 108 ASP A CA 1
ATOM 789 C C . ASP A 1 108 ? 25.696 71.150 159.015 1.00 123.03 108 ASP A C 1
ATOM 790 O O . ASP A 1 108 ? 25.146 71.548 160.048 1.00 122.95 108 ASP A O 1
ATOM 795 N N . HIS A 1 109 ? 26.021 69.874 158.797 1.00 122.65 109 HIS A N 1
ATOM 796 C CA . HIS A 1 109 ? 25.820 68.786 159.768 1.00 122.22 109 HIS A CA 1
ATOM 797 C C . HIS A 1 109 ? 24.342 68.477 160.038 1.00 121.93 109 HIS A C 1
ATOM 798 O O . HIS A 1 109 ? 23.955 68.216 161.181 1.00 122.06 109 HIS A O 1
ATOM 805 N N . THR A 1 110 ? 23.534 68.485 158.977 1.00 121.37 110 THR A N 1
ATOM 806 C CA . THR A 1 110 ? 22.087 68.272 159.081 1.00 120.91 110 THR A CA 1
ATOM 807 C C . THR A 1 110 ? 21.704 66.795 159.071 1.00 120.54 110 THR A C 1
ATOM 808 O O . THR A 1 110 ? 20.543 66.443 159.284 1.00 120.46 110 THR A O 1
ATOM 812 N N . GLY A 1 111 ? 22.683 65.937 158.809 1.00 120.15 111 GLY A N 1
ATOM 813 C CA . GLY A 1 111 ? 22.442 64.505 158.701 1.00 119.74 111 GLY A CA 1
ATOM 814 C C . GLY A 1 111 ? 21.910 64.123 157.336 1.00 119.50 111 GLY A C 1
ATOM 815 O O . GLY A 1 111 ? 21.588 62.958 157.098 1.00 119.60 111 GLY A O 1
ATOM 816 N N . LYS A 1 112 ? 21.817 65.111 156.444 1.00 119.20 112 LYS A N 1
ATOM 817 C CA . LYS A 1 112 ? 21.387 64.914 155.054 1.00 118.79 112 LYS A CA 1
ATOM 818 C C . LYS A 1 112 ? 22.259 65.754 154.118 1.00 118.51 112 LYS A C 1
ATOM 819 O O . LYS A 1 112 ? 22.560 66.912 154.418 1.00 118.47 112 LYS A O 1
ATOM 825 N N . ILE A 1 113 ? 22.663 65.159 152.995 1.00 118.15 113 ILE A N 1
ATOM 826 C CA . ILE A 1 113 ? 23.489 65.827 151.974 1.00 117.74 113 ILE A CA 1
ATOM 827 C C . ILE A 1 113 ? 22.655 66.600 150.926 1.00 117.55 113 ILE A C 1
ATOM 828 O O . ILE A 1 113 ? 21.751 66.045 150.288 1.00 117.23 113 ILE A O 1
ATOM 833 N N . SER A 1 114 ? 22.997 67.877 150.753 1.00 117.31 114 SER A N 1
ATOM 834 C CA . SER A 1 114 ? 22.200 68.816 149.970 1.00 116.98 114 SER A CA 1
ATOM 835 C C . SER A 1 114 ? 22.788 69.110 148.599 1.00 116.87 114 SER A C 1
ATOM 836 O O . SER A 1 114 ? 23.971 68.855 148.343 1.00 117.02 114 SER A O 1
ATOM 839 N N . ILE A 1 115 ? 21.942 69.674 147.737 1.00 116.45 115 ILE A N 1
ATOM 840 C CA . ILE A 1 115 ? 22.339 70.199 146.432 1.00 116.09 115 ILE A CA 1
ATOM 841 C C . ILE A 1 115 ? 23.496 71.185 146.554 1.00 115.53 115 ILE A C 1
ATOM 842 O O . ILE A 1 115 ? 24.512 71.041 145.874 1.00 115.27 115 ILE A O 1
ATOM 847 N N . LYS A 1 116 ? 23.329 72.178 147.431 1.00 115.06 116 LYS A N 1
ATOM 848 C CA . LYS A 1 116 ? 24.343 73.207 147.662 1.00 114.49 116 LYS A CA 1
ATOM 849 C C . LYS A 1 116 ? 25.583 72.652 148.349 1.00 114.20 116 LYS A C 1
ATOM 850 O O . LYS A 1 116 ? 26.664 73.239 148.241 1.00 114.13 116 LYS A O 1
ATOM 856 N N . ASN A 1 117 ? 25.413 71.530 149.052 1.00 113.83 117 ASN A N 1
ATOM 857 C CA . ASN A 1 117 ? 26.521 70.818 149.680 1.00 113.59 117 ASN A CA 1
ATOM 858 C C . ASN A 1 117 ? 27.501 70.354 148.625 1.00 113.22 117 ASN A C 1
ATOM 859 O O . ASN A 1 117 ? 28.693 70.659 148.671 1.00 112.96 117 ASN A O 1
ATOM 864 N N . LEU A 1 118 ? 26.955 69.620 147.666 1.00 113.04 118 LEU A N 1
ATOM 865 C CA . LEU A 1 118 ? 27.707 69.043 146.559 1.00 112.91 118 LEU A CA 1
ATOM 866 C C . LEU A 1 118 ? 28.231 70.120 145.612 1.00 112.51 118 LEU A C 1
ATOM 867 O O . LEU A 1 118 ? 29.328 70.014 145.059 1.00 112.22 118 LEU A O 1
ATOM 872 N N . ARG A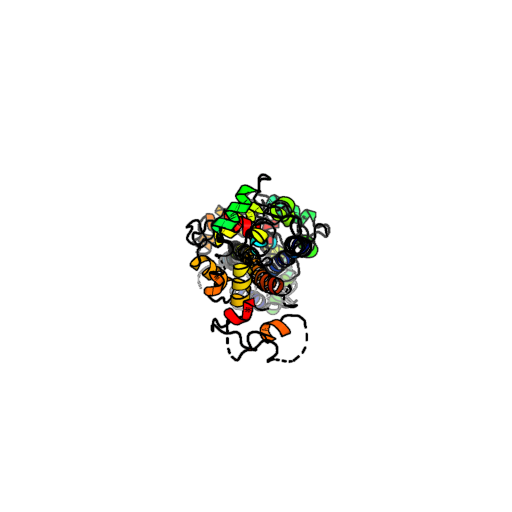 1 119 ? 27.412 71.148 145.432 1.00 112.25 119 ARG A N 1
ATOM 873 C CA . ARG A 1 119 ? 27.775 72.340 144.696 1.00 111.92 119 ARG A CA 1
ATOM 874 C C . ARG A 1 119 ? 29.084 72.887 145.256 1.00 111.67 119 ARG A C 1
ATOM 875 O O . ARG A 1 119 ? 29.949 73.325 144.500 1.00 111.64 119 ARG A O 1
ATOM 883 N N . ARG A 1 120 ? 29.228 72.820 146.582 1.00 111.32 120 ARG A N 1
ATOM 884 C CA . ARG A 1 120 ? 30.430 73.282 147.280 1.00 110.92 120 ARG A CA 1
ATOM 885 C C . ARG A 1 120 ? 31.605 72.324 147.070 1.00 110.77 120 ARG A C 1
ATOM 886 O O . ARG A 1 120 ? 32.735 72.761 146.868 1.00 110.83 120 ARG A O 1
ATOM 894 N N . VAL A 1 121 ? 31.333 71.024 147.115 1.00 110.53 121 VAL A N 1
ATOM 895 C CA . VAL A 1 121 ? 32.355 70.015 146.844 1.00 110.36 121 VAL A CA 1
ATOM 896 C C . VAL A 1 121 ? 32.923 70.168 145.437 1.00 110.52 121 VAL A C 1
ATOM 897 O O . VAL A 1 121 ? 34.129 70.310 145.271 1.00 110.55 121 VAL A O 1
ATOM 901 N N . ALA A 1 122 ? 32.048 70.137 144.432 1.00 110.73 122 ALA A N 1
ATOM 902 C CA . ALA A 1 122 ? 32.463 70.123 143.026 1.00 110.85 122 ALA A CA 1
ATOM 903 C C . ALA A 1 122 ? 33.394 71.276 142.689 1.00 110.90 122 ALA A C 1
ATOM 904 O O . ALA A 1 122 ? 34.458 71.068 142.109 1.00 111.03 122 ALA A O 1
ATOM 906 N N . LYS A 1 123 ? 33.003 72.486 143.069 1.00 110.89 123 LYS A N 1
ATOM 907 C CA . LYS A 1 123 ? 33.855 73.643 142.853 1.00 111.06 123 LYS A CA 1
ATOM 908 C C . LYS A 1 123 ? 35.174 73.490 143.602 1.00 111.21 123 LYS A C 1
ATOM 909 O O . LYS A 1 123 ? 36.225 73.911 143.114 1.00 111.32 123 LYS A O 1
ATOM 915 N N . GLU A 1 124 ? 35.115 72.866 144.776 1.00 111.28 124 GLU A N 1
ATOM 916 C CA . GLU A 1 124 ? 36.296 72.674 145.614 1.00 111.24 124 GLU A CA 1
ATOM 917 C C . GLU A 1 124 ? 37.173 71.536 145.087 1.00 110.93 124 GLU A C 1
ATOM 918 O O . GLU A 1 124 ? 38.333 71.408 145.474 1.00 110.71 124 GLU A O 1
ATOM 924 N N . LEU A 1 125 ? 36.609 70.715 144.204 1.00 110.78 125 LEU A N 1
ATOM 925 C CA . LEU A 1 125 ? 37.362 69.655 143.552 1.00 110.72 125 LEU A CA 1
ATOM 926 C C . LEU A 1 125 ? 37.605 70.009 142.097 1.00 110.79 125 LEU A C 1
ATOM 927 O O . LEU A 1 125 ? 37.826 69.128 141.261 1.00 110.60 125 LEU A O 1
ATOM 932 N N . GLY A 1 126 ? 37.557 71.310 141.814 1.00 111.06 126 GLY A N 1
ATOM 933 C CA . GLY A 1 126 ? 37.801 71.857 140.479 1.00 111.47 126 GLY A CA 1
ATOM 934 C C . GLY A 1 126 ? 36.935 71.221 139.412 1.00 111.71 126 GLY A C 1
ATOM 935 O O . GLY A 1 126 ? 37.445 70.652 138.445 1.00 111.76 126 GLY A O 1
ATOM 936 N N . GLU A 1 127 ? 35.621 71.310 139.590 1.00 111.86 127 GLU A N 1
ATOM 937 C CA . GLU A 1 127 ? 34.693 70.628 138.702 1.00 112.06 127 GLU A CA 1
ATOM 938 C C . GLU A 1 127 ? 33.559 71.531 138.240 1.00 112.17 127 GLU A C 1
ATOM 939 O O . GLU A 1 127 ? 32.962 72.256 139.046 1.00 112.19 127 GLU A O 1
ATOM 945 N N . THR A 1 128 ? 33.284 71.486 136.936 1.00 112.23 128 THR A N 1
ATOM 946 C CA . THR A 1 128 ? 32.123 72.156 136.352 1.00 112.26 128 THR A CA 1
ATOM 947 C C . THR A 1 128 ? 31.082 71.124 135.950 1.00 112.23 128 THR A C 1
ATOM 948 O O . THR A 1 128 ? 31.292 70.325 135.039 1.00 112.30 128 THR A O 1
ATOM 952 N N . LEU A 1 129 ? 29.969 71.146 136.669 1.00 112.25 129 LEU A N 1
ATOM 953 C CA . LEU A 1 129 ? 28.860 70.238 136.448 1.00 112.38 129 LEU A CA 1
ATOM 954 C C . LEU A 1 129 ? 27.591 71.035 136.685 1.00 112.39 129 LEU A C 1
ATOM 955 O O . LEU A 1 129 ? 27.477 71.733 137.688 1.00 112.47 129 LEU A O 1
ATOM 960 N N . THR A 1 130 ? 26.647 70.953 135.754 1.00 112.45 130 THR A N 1
ATOM 961 C CA . THR A 1 130 ? 25.371 71.646 135.910 1.00 112.44 130 THR A CA 1
ATOM 962 C C . THR A 1 130 ? 24.602 71.098 137.108 1.00 112.39 130 THR A C 1
ATOM 963 O O . THR A 1 130 ? 24.945 70.047 137.650 1.00 112.29 130 THR A O 1
ATOM 967 N N . ASP A 1 131 ? 23.562 71.821 137.509 1.00 112.38 131 ASP A N 1
ATOM 968 C CA . ASP A 1 131 ? 22.693 71.395 138.597 1.00 112.45 131 ASP A CA 1
ATOM 969 C C . ASP A 1 131 ? 21.857 70.183 138.216 1.00 112.52 131 ASP A C 1
ATOM 970 O O . ASP A 1 131 ? 21.361 69.479 139.089 1.00 112.43 131 ASP A O 1
ATOM 975 N N . GLU A 1 132 ? 21.696 69.950 136.915 1.00 112.67 132 GLU A N 1
ATOM 976 C CA . GLU A 1 132 ? 21.039 68.742 136.440 1.00 112.90 132 GLU A CA 1
ATOM 977 C C . GLU A 1 132 ? 21.961 67.546 136.623 1.00 112.98 132 GLU A C 1
ATOM 978 O O . GLU A 1 132 ? 21.515 66.468 137.005 1.00 112.88 132 GLU A O 1
ATOM 984 N N . GLU A 1 133 ? 23.247 67.747 136.348 1.00 113.26 133 GLU A N 1
ATOM 985 C CA . GLU A 1 133 ? 24.260 66.724 136.586 1.00 113.77 133 GLU A CA 1
ATOM 986 C C . GLU A 1 133 ? 24.294 66.349 138.061 1.00 114.28 133 GLU A C 1
ATOM 987 O O . GLU A 1 133 ? 24.399 65.174 138.406 1.00 114.37 133 GLU A O 1
ATOM 993 N N . LEU A 1 134 ? 24.203 67.362 138.921 1.00 114.81 134 LEU A N 1
ATOM 994 C CA . LEU A 1 134 ? 24.205 67.165 140.368 1.00 115.40 134 LEU A CA 1
ATOM 995 C C . LEU A 1 134 ? 22.875 66.611 140.852 1.00 115.88 134 LEU A C 1
ATOM 996 O O . LEU A 1 134 ? 22.849 65.695 141.675 1.00 115.87 134 LEU A O 1
ATOM 1001 N N . ARG A 1 135 ? 21.777 67.170 140.337 1.00 116.50 135 ARG A N 1
ATOM 1002 C CA . ARG A 1 135 ? 20.439 66.719 140.690 1.00 117.11 135 ARG A CA 1
ATOM 1003 C C . ARG A 1 135 ? 20.351 65.244 140.377 1.00 117.74 135 ARG A C 1
ATOM 1004 O O . ARG A 1 135 ? 19.825 64.465 141.170 1.00 117.88 135 ARG A O 1
ATOM 1012 N N . ALA A 1 136 ? 20.910 64.872 139.230 1.00 118.59 136 ALA A N 1
ATOM 1013 C CA . ALA A 1 136 ? 20.947 63.488 138.787 1.00 119.45 136 ALA A CA 1
ATOM 1014 C C . ALA A 1 136 ? 21.643 62.610 139.816 1.00 120.03 136 ALA A C 1
ATOM 1015 O O . ALA A 1 136 ? 21.198 61.502 140.106 1.00 119.66 136 ALA A O 1
ATOM 1025 N N . ILE A 1 138 ? 21.861 62.946 143.054 1.00 122.09 138 ILE A N 1
ATOM 1026 C CA . ILE A 1 138 ? 21.066 62.734 144.251 1.00 121.82 138 ILE A CA 1
ATOM 1027 C C . ILE A 1 138 ? 19.819 61.949 143.909 1.00 121.44 138 ILE A C 1
ATOM 1028 O O . ILE A 1 138 ? 19.553 60.909 144.511 1.00 121.35 138 ILE A O 1
ATOM 1033 N N . GLU A 1 139 ? 19.074 62.447 142.928 1.00 121.12 139 GLU A N 1
ATOM 1034 C CA . GLU A 1 139 ? 17.827 61.826 142.497 1.00 120.81 139 GLU A CA 1
ATOM 1035 C C . GLU A 1 139 ? 17.971 60.307 142.359 1.00 120.27 139 GLU A C 1
ATOM 1036 O O . GLU A 1 139 ? 17.021 59.570 142.611 1.00 120.14 139 GLU A O 1
ATOM 1042 N N . GLU A 1 140 ? 19.169 59.851 141.990 1.00 119.76 140 GLU A N 1
ATOM 1043 C CA . GLU A 1 140 ? 19.432 58.425 141.804 1.00 119.30 140 GLU A CA 1
ATOM 1044 C C . GLU A 1 140 ? 19.517 57.689 143.126 1.00 119.45 140 GLU A C 1
ATOM 1045 O O . GLU A 1 140 ? 18.996 56.585 143.260 1.00 119.49 140 GLU A O 1
ATOM 1051 N N . PHE A 1 141 ? 20.172 58.294 144.106 1.00 119.70 141 PHE A N 1
ATOM 1052 C CA . PHE A 1 141 ? 20.389 57.600 145.370 1.00 119.77 141 PHE A CA 1
ATOM 1053 C C . PHE A 1 141 ? 19.388 57.942 146.460 1.00 119.94 141 PHE A C 1
ATOM 1054 O O . PHE A 1 141 ? 19.271 57.213 147.441 1.00 120.23 141 PHE A O 1
ATOM 1062 N N . ASP A 1 142 ? 18.664 59.045 146.282 1.00 119.94 142 ASP A N 1
ATOM 1063 C CA . ASP A 1 142 ? 17.612 59.424 147.209 1.00 119.84 142 ASP A CA 1
ATOM 1064 C C . ASP A 1 142 ? 16.540 58.354 147.154 1.00 119.71 142 ASP A C 1
ATOM 1065 O O . ASP A 1 142 ? 15.786 58.292 146.191 1.00 119.84 142 ASP A O 1
ATOM 1070 N N . LEU A 1 143 ? 16.485 57.506 148.176 1.00 119.63 143 LEU A N 1
ATOM 1071 C CA . LEU A 1 143 ? 15.617 56.330 148.125 1.00 119.76 143 LEU A CA 1
ATOM 1072 C C . LEU A 1 143 ? 14.413 56.377 149.065 1.00 119.84 143 LEU A C 1
ATOM 1073 O O . LEU A 1 143 ? 13.900 55.336 149.476 1.00 119.95 143 LEU A O 1
ATOM 1078 N N . ASP A 1 144 ? 13.964 57.586 149.390 1.00 119.91 144 ASP A N 1
ATOM 1079 C CA . ASP A 1 144 ? 12.730 57.785 150.151 1.00 119.93 144 ASP A CA 1
ATOM 1080 C C . ASP A 1 144 ? 11.919 58.899 149.508 1.00 119.99 144 ASP A C 1
ATOM 1081 O O . ASP A 1 144 ? 10.712 59.013 149.730 1.00 119.98 144 ASP A O 1
ATOM 1086 N N . GLY A 1 145 ? 12.600 59.726 148.718 1.00 120.02 145 GLY A N 1
ATOM 1087 C CA . GLY A 1 145 ? 11.934 60.742 147.915 1.00 120.15 145 GLY A CA 1
ATOM 1088 C C . GLY A 1 145 ? 12.126 62.177 148.365 1.00 120.15 145 GLY A C 1
ATOM 1089 O O . GLY A 1 145 ? 11.616 63.096 147.721 1.00 120.28 145 GLY A O 1
ATOM 1090 N N . ASP A 1 146 ? 12.865 62.381 149.455 1.00 120.07 146 ASP A N 1
ATOM 1091 C CA . ASP A 1 146 ? 13.021 63.724 150.030 1.00 120.03 146 ASP A CA 1
ATOM 1092 C C . ASP A 1 146 ? 14.037 64.595 149.285 1.00 120.14 146 ASP A C 1
ATOM 1093 O O . ASP A 1 146 ? 14.347 65.710 149.713 1.00 120.14 146 ASP A O 1
ATOM 1098 N N . GLY A 1 147 ? 14.552 64.074 148.175 1.00 120.30 147 GLY A N 1
ATOM 1099 C CA . GLY A 1 147 ? 15.515 64.792 147.341 1.00 120.42 147 GLY A CA 1
ATOM 1100 C C . GLY A 1 147 ? 16.881 64.983 147.979 1.00 120.61 147 GLY A C 1
ATOM 1101 O O . GLY A 1 147 ? 17.689 65.782 147.487 1.00 120.79 147 GLY A O 1
ATOM 1102 N N . GLU A 1 148 ? 17.143 64.255 149.070 1.00 120.46 148 GLU A N 1
ATOM 1103 C CA . GLU A 1 148 ? 18.398 64.394 149.823 1.00 120.21 148 GLU A CA 1
ATOM 1104 C C . GLU A 1 148 ? 18.920 63.063 150.386 1.00 119.95 148 GLU A C 1
ATOM 1105 O O . GLU A 1 148 ? 18.134 62.164 150.710 1.00 119.94 148 GLU A O 1
ATOM 1111 N N . ILE A 1 149 ? 20.246 62.952 150.502 1.00 119.43 149 ILE A N 1
ATOM 1112 C CA . ILE A 1 149 ? 20.901 61.700 150.901 1.00 119.11 149 ILE A CA 1
ATOM 1113 C C . ILE A 1 149 ? 21.201 61.635 152.394 1.00 119.00 149 ILE A C 1
ATOM 1114 O O . ILE A 1 149 ? 22.147 62.274 152.868 1.00 119.18 149 ILE A O 1
ATOM 1119 N N . ASN A 1 150 ? 20.415 60.851 153.132 1.00 118.59 150 ASN A N 1
ATOM 1120 C CA . ASN A 1 150 ? 20.743 60.577 154.530 1.00 118.12 150 ASN A CA 1
ATOM 1121 C C . ASN A 1 150 ? 21.932 59.623 154.628 1.00 117.84 150 ASN A C 1
ATOM 1122 O O . ASN A 1 150 ? 22.560 59.308 153.620 1.00 117.84 150 ASN A O 1
ATOM 1127 N N . GLU A 1 151 ? 22.239 59.161 155.833 1.00 117.55 151 GLU A N 1
ATOM 1128 C CA . GLU A 1 151 ? 23.449 58.378 156.040 1.00 117.40 151 GLU A CA 1
ATOM 1129 C C . GLU A 1 151 ? 23.382 56.975 155.436 1.00 117.05 151 GLU A C 1
ATOM 1130 O O . GLU A 1 151 ? 24.265 56.594 154.674 1.00 117.01 151 GLU A O 1
ATOM 1136 N N . ASN A 1 152 ? 22.338 56.220 155.776 1.00 116.76 152 ASN A N 1
ATOM 1137 C CA . ASN A 1 152 ? 22.139 54.863 155.250 1.00 116.34 152 ASN A CA 1
ATOM 1138 C C . ASN A 1 152 ? 22.361 54.778 153.743 1.00 116.20 152 ASN A C 1
ATOM 1139 O O . ASN A 1 152 ? 23.053 53.882 153.246 1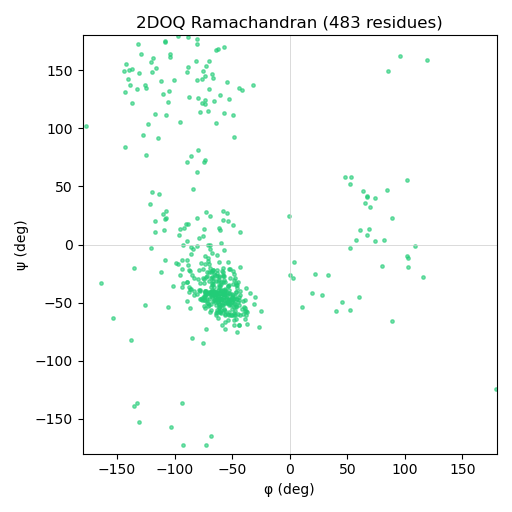.00 116.10 152 ASN A O 1
ATOM 1144 N N . GLU A 1 153 ? 21.760 55.727 153.031 1.00 115.98 153 GLU A N 1
ATOM 1145 C CA . GLU A 1 153 ? 21.867 55.808 151.583 1.00 115.70 153 GLU A CA 1
ATOM 1146 C C . GLU A 1 153 ? 23.309 56.070 151.160 1.00 115.60 153 GLU A C 1
ATOM 1147 O O . GLU A 1 153 ? 23.796 55.477 150.197 1.00 115.63 153 GLU A O 1
ATOM 1153 N N . PHE A 1 154 ? 23.987 56.943 151.899 1.00 115.36 154 PHE A N 1
ATOM 1154 C CA . PHE A 1 154 ? 25.382 57.251 151.628 1.00 115.29 154 PHE A CA 1
ATOM 1155 C C . PHE A 1 154 ? 26.282 56.042 151.867 1.00 115.54 154 PHE A C 1
ATOM 1156 O O . PHE A 1 154 ? 27.174 55.765 151.068 1.00 115.68 154 PHE A O 1
ATOM 1164 N N . ILE A 1 155 ? 26.052 55.332 152.968 1.00 115.75 155 ILE A N 1
ATOM 1165 C CA . ILE A 1 155 ? 26.760 54.085 153.233 1.00 115.98 155 ILE A CA 1
ATOM 1166 C C . ILE A 1 155 ? 26.606 53.186 152.016 1.00 116.22 155 ILE A C 1
ATOM 1167 O O . ILE A 1 155 ? 27.591 52.639 151.515 1.00 116.31 155 ILE A O 1
ATOM 1172 N N . ALA A 1 156 ? 25.367 53.070 151.534 1.00 116.58 156 ALA A N 1
ATOM 1173 C CA . ALA A 1 156 ? 25.030 52.204 150.403 1.00 116.93 156 ALA A CA 1
ATOM 1174 C C . ALA A 1 156 ? 25.871 52.557 149.181 1.00 117.15 156 ALA A C 1
ATOM 1175 O O . ALA A 1 156 ? 26.640 51.726 148.697 1.00 116.99 156 ALA A O 1
ATOM 1177 N N . ILE A 1 157 ? 25.747 53.798 148.713 1.00 117.70 157 ILE A N 1
ATOM 1178 C CA . ILE A 1 157 ? 26.609 54.320 147.660 1.00 118.45 157 ILE A CA 1
ATOM 1179 C C . ILE A 1 157 ? 27.986 53.663 147.752 1.00 119.68 157 ILE A C 1
ATOM 1180 O O . ILE A 1 157 ? 28.481 53.106 146.775 1.00 119.92 157 ILE A O 1
ATOM 1185 N N . CYS A 1 158 ? 28.564 53.695 148.952 1.00 120.80 158 CYS A N 1
ATOM 1186 C CA . CYS A 1 158 ? 29.922 53.236 149.197 1.00 121.77 158 CYS A CA 1
ATOM 1187 C C . CYS A 1 158 ? 30.091 51.725 149.236 1.00 122.37 158 CYS A C 1
ATOM 1188 O O . CYS A 1 158 ? 31.005 51.191 148.608 1.00 122.70 158 CYS A O 1
ATOM 1191 N N . THR A 1 159 ? 29.233 51.034 149.978 1.00 122.99 159 THR A N 1
ATOM 1192 C CA . THR A 1 159 ? 29.324 49.581 150.053 1.00 123.76 159 THR A CA 1
ATOM 1193 C C . THR A 1 159 ? 29.100 49.021 148.646 1.00 124.07 159 THR A C 1
ATOM 1194 O O . THR A 1 159 ? 28.680 49.755 147.742 1.00 123.98 159 THR A O 1
ATOM 1198 N N . ASP A 1 160 ? 29.388 47.736 148.456 1.00 124.47 160 ASP A N 1
ATOM 1199 C CA . ASP A 1 160 ? 29.294 47.127 147.128 1.00 125.01 160 ASP A CA 1
ATOM 1200 C C . ASP A 1 160 ? 28.251 46.016 147.026 1.00 125.15 160 ASP A C 1
ATOM 1201 O O . ASP A 1 160 ? 28.126 45.361 145.984 1.00 125.34 160 ASP A O 1
ATOM 1206 N N . LEU B 1 13 ? 4.717 28.339 133.058 1.00 142.02 13 LEU B N 1
ATOM 1207 C CA . LEU B 1 13 ? 3.782 28.249 134.216 1.00 142.14 13 LEU B CA 1
ATOM 1208 C C . LEU B 1 13 ? 2.349 28.182 133.698 1.00 142.09 13 LEU B C 1
ATOM 1209 O O . LEU B 1 13 ? 1.708 27.125 133.700 1.00 142.12 13 LEU B O 1
ATOM 1214 N N . ASN B 1 14 ? 1.873 29.336 133.247 1.00 141.93 14 ASN B N 1
ATOM 1215 C CA . ASN B 1 14 ? 0.513 29.550 132.776 1.00 141.64 14 ASN B CA 1
ATOM 1216 C C . ASN B 1 14 ? 0.464 29.357 131.267 1.00 140.97 14 ASN B C 1
ATOM 1217 O O . ASN B 1 14 ? 1.044 28.403 130.743 1.00 141.02 14 ASN B O 1
ATOM 1222 N N . SER B 1 15 ? -0.240 30.264 130.584 1.00 140.11 15 SER B N 1
ATOM 1223 C CA . SER B 1 15 ? -0.096 30.465 129.146 1.00 139.28 15 SER B CA 1
ATOM 1224 C C . SER B 1 15 ? 1.403 30.571 128.849 1.00 138.53 15 SER B C 1
ATOM 1225 O O . SER B 1 15 ? 2.007 31.651 128.935 1.00 138.48 15 SER B O 1
ATOM 1228 N N . GLU B 1 16 ? 1.985 29.419 128.523 1.00 137.46 16 GLU B N 1
ATOM 1229 C CA . GLU B 1 16 ? 3.418 29.261 128.312 1.00 136.44 16 GLU B CA 1
ATOM 1230 C C . GLU B 1 16 ? 4.028 30.430 127.530 1.00 135.28 16 GLU B C 1
ATOM 1231 O O . GLU B 1 16 ? 3.478 30.866 126.514 1.00 135.37 16 GLU B O 1
ATOM 1237 N N . LEU B 1 17 ? 5.152 30.938 128.027 1.00 133.59 17 LEU B N 1
ATOM 1238 C CA . LEU B 1 17 ? 5.824 32.089 127.433 1.00 131.92 17 LEU B CA 1
ATOM 1239 C C . LEU B 1 17 ? 6.494 31.689 126.132 1.00 130.51 17 LEU B C 1
ATOM 1240 O O . LEU B 1 17 ? 6.848 30.527 125.939 1.00 130.27 17 LEU B O 1
ATOM 1245 N N . LEU B 1 18 ? 6.669 32.655 125.241 1.00 128.93 18 LEU B N 1
ATOM 1246 C CA . LEU B 1 18 ? 7.311 32.394 123.960 1.00 127.51 18 LEU B CA 1
ATOM 1247 C C . LEU B 1 18 ? 8.817 32.203 124.101 1.00 126.33 18 LEU B C 1
ATOM 1248 O O . LEU B 1 18 ? 9.452 32.838 124.939 1.00 126.13 18 LEU B O 1
ATOM 1253 N N . GLU B 1 19 ? 9.373 31.319 123.275 1.00 124.88 19 GLU B N 1
ATOM 1254 C CA . GLU B 1 19 ? 10.815 31.083 123.207 1.00 123.52 19 GLU B CA 1
ATOM 1255 C C . GLU B 1 19 ? 11.597 32.371 123.007 1.00 122.62 19 GLU B C 1
ATOM 1256 O O . GLU B 1 19 ? 12.712 32.520 123.509 1.00 122.52 19 GLU B O 1
ATOM 1262 N N . GLU B 1 20 ? 11.004 33.291 122.256 1.00 121.42 20 GLU B N 1
ATOM 1263 C CA . GLU B 1 20 ? 11.571 34.610 122.054 1.00 120.22 20 GLU B CA 1
ATOM 1264 C C . GLU B 1 20 ? 11.454 35.461 123.314 1.00 119.32 20 GLU B C 1
ATOM 1265 O O . GLU B 1 20 ? 12.216 36.405 123.503 1.00 119.18 20 GLU B O 1
ATOM 1271 N N . GLN B 1 21 ? 10.498 35.123 124.172 1.00 118.26 21 GLN B N 1
ATOM 1272 C CA . GLN B 1 21 ? 10.250 35.892 125.388 1.00 117.19 21 GLN B CA 1
ATOM 1273 C C . GLN B 1 21 ? 11.107 35.412 126.553 1.00 116.30 21 GLN B C 1
ATOM 1274 O O . GLN B 1 21 ? 11.560 36.216 127.370 1.00 116.10 21 GLN B O 1
ATOM 1280 N N . LYS B 1 22 ? 11.330 34.102 126.624 1.00 115.16 22 LYS B N 1
ATOM 1281 C CA . LYS B 1 22 ? 12.253 33.530 127.600 1.00 113.97 22 LYS B CA 1
ATOM 1282 C C . LYS B 1 22 ? 13.616 34.190 127.428 1.00 113.20 22 LYS B C 1
ATOM 1283 O O . LYS B 1 22 ? 14.113 34.859 128.334 1.00 113.12 22 LYS B O 1
ATOM 1289 N N . GLN B 1 23 ? 14.183 34.039 126.237 1.00 112.19 23 GLN B N 1
ATOM 1290 C CA . GLN B 1 23 ? 15.416 34.710 125.858 1.00 111.30 23 GLN B CA 1
ATOM 1291 C C . GLN B 1 23 ? 15.428 36.208 126.155 1.00 110.67 23 GLN B C 1
ATOM 1292 O O . GLN B 1 23 ? 16.487 36.773 126.405 1.00 110.60 23 GLN B O 1
ATOM 1298 N N . GLU B 1 24 ? 14.258 36.844 126.110 1.00 109.84 24 GLU B N 1
ATOM 1299 C CA . GLU B 1 24 ? 14.128 38.251 126.487 1.00 109.27 24 GLU B CA 1
ATOM 1300 C C . GLU B 1 24 ? 14.555 38.393 127.952 1.00 108.88 24 GLU B C 1
ATOM 1301 O O . GLU B 1 24 ? 15.510 39.116 128.257 1.00 108.70 24 GLU B O 1
ATOM 1307 N N . ILE B 1 25 ? 13.884 37.660 128.840 1.00 108.18 25 ILE B N 1
ATOM 1308 C CA . ILE B 1 25 ? 14.124 37.785 130.274 1.00 107.62 25 ILE B CA 1
ATOM 1309 C C . ILE B 1 25 ? 15.568 37.433 130.649 1.00 107.27 25 ILE B C 1
ATOM 1310 O O . ILE B 1 25 ? 16.255 38.225 131.307 1.00 106.80 25 ILE B O 1
ATOM 1315 N N . TYR B 1 26 ? 16.016 36.253 130.219 1.00 106.89 26 TYR B N 1
ATOM 1316 C CA . TYR B 1 26 ? 17.400 35.848 130.389 1.00 106.61 26 TYR B CA 1
ATOM 1317 C C . TYR B 1 26 ? 18.303 36.991 129.983 1.00 106.54 26 TYR B C 1
ATOM 1318 O O . TYR B 1 26 ? 18.846 37.677 130.843 1.00 106.70 26 TYR B O 1
ATOM 1327 N N . GLU B 1 27 ? 18.433 37.214 128.675 1.00 106.35 27 GLU B N 1
ATOM 1328 C CA . GLU B 1 27 ? 19.340 38.227 128.140 1.00 106.24 27 GLU B CA 1
ATOM 1329 C C . GLU B 1 27 ? 19.339 39.514 128.959 1.00 105.97 27 GLU B C 1
ATOM 1330 O O . GLU B 1 27 ? 20.397 40.023 129.323 1.00 105.64 27 GLU B O 1
ATOM 1336 N N . ALA B 1 28 ? 18.146 40.019 129.265 1.00 106.01 28 ALA B N 1
ATOM 1337 C CA . ALA B 1 28 ? 18.002 41.205 130.112 1.00 105.90 28 ALA B CA 1
ATOM 1338 C C . ALA B 1 28 ? 18.752 41.052 131.433 1.00 105.74 28 ALA B C 1
ATOM 1339 O O . ALA B 1 28 ? 19.666 41.824 131.715 1.00 105.69 28 ALA B O 1
ATOM 1341 N N . PHE B 1 29 ? 18.377 40.045 132.223 1.00 105.51 29 PHE B N 1
ATOM 1342 C CA . PHE B 1 29 ? 19.016 39.792 133.513 1.00 105.25 29 PHE B CA 1
ATOM 1343 C C . PHE B 1 29 ? 20.516 39.578 133.358 1.00 105.10 29 PHE B C 1
ATOM 1344 O O . PHE B 1 29 ? 21.311 40.184 134.066 1.00 105.00 29 PHE B O 1
ATOM 1352 N N . SER B 1 30 ? 20.895 38.731 132.412 1.00 105.17 30 SER B N 1
ATOM 1353 C CA . SER B 1 30 ? 22.299 38.463 132.128 1.00 105.45 30 SER B CA 1
ATOM 1354 C C . SER B 1 30 ? 23.115 39.720 131.788 1.00 105.75 30 SER B C 1
ATOM 1355 O O . SER B 1 30 ? 24.301 39.792 132.096 1.00 105.85 30 SER B O 1
ATOM 1358 N N . LEU B 1 31 ? 22.477 40.701 131.161 1.00 106.18 31 LEU B N 1
ATOM 1359 C CA . LEU B 1 31 ? 23.179 41.882 130.670 1.00 106.57 31 LEU B CA 1
ATOM 1360 C C . LEU B 1 31 ? 23.299 42.949 131.744 1.00 106.99 31 LEU B C 1
ATOM 1361 O O . LEU B 1 31 ? 24.174 43.810 131.667 1.00 106.92 31 LEU B O 1
ATOM 1366 N N . PHE B 1 32 ? 22.419 42.911 132.738 1.00 107.64 32 PHE B N 1
ATOM 1367 C CA . PHE B 1 32 ? 22.399 43.976 133.738 1.00 108.56 32 PHE B CA 1
ATOM 1368 C C . PHE B 1 32 ? 22.905 43.592 135.119 1.00 109.11 32 PHE B C 1
ATOM 1369 O O . PHE B 1 32 ? 23.172 44.455 135.961 1.00 109.36 32 PHE B O 1
ATOM 1377 N N . ASP B 1 33 ? 23.051 42.290 135.338 1.00 109.57 33 ASP B N 1
ATOM 1378 C CA . ASP B 1 33 ? 23.915 41.800 136.385 1.00 109.96 33 ASP B CA 1
ATOM 1379 C C . ASP B 1 33 ? 25.280 42.404 136.067 1.00 110.33 33 ASP B C 1
ATOM 1380 O O . ASP B 1 33 ? 26.035 41.846 135.269 1.00 110.39 33 ASP B O 1
ATOM 1393 N N . ASN B 1 35 ? 27.857 42.511 137.685 1.00 109.89 35 ASN B N 1
ATOM 1394 C CA . ASN B 1 35 ? 28.946 41.757 138.297 1.00 109.13 35 ASN B CA 1
ATOM 1395 C C . ASN B 1 35 ? 28.896 40.247 138.050 1.00 108.83 35 ASN B C 1
ATOM 1396 O O . ASN B 1 35 ? 29.934 39.594 138.022 1.00 108.82 35 ASN B O 1
ATOM 1401 N N . ASN B 1 36 ? 27.692 39.709 137.870 1.00 108.36 36 ASN B N 1
ATOM 1402 C CA . ASN B 1 36 ? 27.469 38.280 137.592 1.00 107.97 36 ASN B CA 1
ATOM 1403 C C . ASN B 1 36 ? 27.419 37.420 138.847 1.00 107.42 36 ASN B C 1
ATOM 1404 O O . ASN B 1 36 ? 28.049 36.365 138.914 1.00 107.40 36 ASN B O 1
ATOM 1409 N N . ASP B 1 37 ? 26.661 37.876 139.836 1.00 106.75 37 ASP B N 1
ATOM 1410 C CA . ASP B 1 37 ? 26.418 37.084 141.036 1.00 106.10 37 ASP B CA 1
ATOM 1411 C C . ASP B 1 37 ? 25.127 36.269 140.918 1.00 105.59 37 ASP B C 1
ATOM 1412 O O . ASP B 1 37 ? 24.896 35.342 141.699 1.00 105.55 37 ASP B O 1
ATOM 1417 N N . GLY B 1 38 ? 24.310 36.605 139.920 1.00 104.89 38 GLY B N 1
ATOM 1418 C CA . GLY B 1 38 ? 22.989 36.004 139.748 1.00 103.94 38 GLY B CA 1
ATOM 1419 C C . GLY B 1 38 ? 21.951 36.788 140.525 1.00 103.38 38 GLY B C 1
ATOM 1420 O O . GLY B 1 38 ? 20.895 36.260 140.869 1.00 103.05 38 GLY B O 1
ATOM 1421 N N . PHE B 1 39 ? 22.264 38.056 140.795 1.00 102.98 39 PHE B N 1
ATOM 1422 C CA . PHE B 1 39 ? 21.444 38.924 141.638 1.00 102.72 39 PHE B CA 1
ATOM 1423 C C . PHE B 1 39 ? 21.413 40.358 141.094 1.00 102.70 39 PHE B C 1
ATOM 1424 O O . PHE B 1 39 ? 22.331 40.779 140.389 1.00 102.54 39 PHE B O 1
ATOM 1432 N N . LEU B 1 40 ? 20.359 41.101 141.432 1.00 102.82 40 LEU B N 1
ATOM 1433 C CA . LEU B 1 40 ? 20.187 42.483 140.975 1.00 103.13 40 LEU B CA 1
ATOM 1434 C C . LEU B 1 40 ? 19.705 43.412 142.084 1.00 103.26 40 LEU B C 1
ATOM 1435 O O . LEU B 1 40 ? 18.630 43.205 142.643 1.00 102.85 40 LEU B O 1
ATOM 1440 N N . ASP B 1 41 ? 20.480 44.455 142.369 1.00 103.77 41 ASP B N 1
ATOM 1441 C CA . ASP B 1 41 ? 20.045 45.504 143.297 1.00 104.32 41 ASP B CA 1
ATOM 1442 C C . ASP B 1 41 ? 19.117 46.502 142.594 1.00 104.54 41 ASP B C 1
ATOM 1443 O O . ASP B 1 41 ? 18.956 46.428 141.383 1.00 104.93 41 ASP B O 1
ATOM 1448 N N . TYR B 1 42 ? 18.516 47.426 143.345 1.00 104.66 42 TYR B N 1
ATOM 1449 C CA . TYR B 1 42 ? 17.615 48.452 142.789 1.00 104.77 42 TYR B CA 1
ATOM 1450 C C . TYR B 1 42 ? 18.133 49.047 141.479 1.00 104.92 42 TYR B C 1
ATOM 1451 O O . TYR B 1 42 ? 17.447 49.047 140.458 1.00 104.93 42 TYR B O 1
ATOM 1460 N N . HIS B 1 43 ? 19.349 49.565 141.524 1.00 104.96 43 HIS B N 1
ATOM 1461 C CA . HIS B 1 43 ? 19.952 50.157 140.354 1.00 105.04 43 HIS B CA 1
ATOM 1462 C C . HIS B 1 43 ? 20.012 49.126 139.229 1.00 105.32 43 HIS B C 1
ATOM 1463 O O . HIS B 1 43 ? 19.512 49.379 138.142 1.00 105.76 43 HIS B O 1
ATOM 1470 N N . GLU B 1 44 ? 20.570 47.950 139.512 1.00 105.48 44 GLU B N 1
ATOM 1471 C CA . GLU B 1 44 ? 20.690 46.879 138.527 1.00 105.53 44 GLU B CA 1
ATOM 1472 C C . GLU B 1 44 ? 19.341 46.473 137.964 1.00 105.95 44 GLU B C 1
ATOM 1473 O O . GLU B 1 44 ? 19.276 45.934 136.863 1.00 106.31 44 GLU B O 1
ATOM 1479 N N . LEU B 1 45 ? 18.273 46.732 138.721 1.00 106.24 45 LEU B N 1
ATOM 1480 C CA . LEU B 1 45 ? 16.919 46.300 138.363 1.00 106.12 45 LEU B CA 1
ATOM 1481 C C . LEU B 1 45 ? 16.167 47.362 137.583 1.00 106.22 45 LEU B C 1
ATOM 1482 O O . LEU B 1 45 ? 15.357 47.030 136.737 1.00 106.36 45 LEU B O 1
ATOM 1487 N N . LYS B 1 46 ? 16.421 48.635 137.873 1.00 106.60 46 LYS B N 1
ATOM 1488 C CA . LYS B 1 46 ? 15.670 49.715 137.238 1.00 106.83 46 LYS B CA 1
ATOM 1489 C C . LYS B 1 46 ? 15.891 49.693 135.744 1.00 107.27 46 LYS B C 1
ATOM 1490 O O . LYS B 1 46 ? 14.931 49.734 134.976 1.00 107.61 46 LYS B O 1
ATOM 1496 N N . VAL B 1 47 ? 17.153 49.606 135.337 1.00 107.60 47 VAL B N 1
ATOM 1497 C CA . VAL B 1 47 ? 17.490 49.533 133.923 1.00 108.07 47 VAL B CA 1
ATOM 1498 C C . VAL B 1 47 ? 16.955 48.246 133.305 1.00 108.51 47 VAL B C 1
ATOM 1499 O O . VAL B 1 47 ? 16.361 48.287 132.239 1.00 109.01 47 VAL B O 1
ATOM 1503 N N . ALA B 1 48 ? 17.129 47.116 133.988 1.00 108.87 48 ALA B N 1
ATOM 1504 C CA . ALA B 1 48 ? 16.601 45.834 133.519 1.00 109.03 48 ALA B CA 1
ATOM 1505 C C . ALA B 1 48 ? 15.107 45.874 133.248 1.00 109.34 48 ALA B C 1
ATOM 1506 O O . ALA B 1 48 ? 14.607 45.091 132.457 1.00 109.18 48 ALA B O 1
ATOM 1516 N N . LYS B 1 50 ? 13.415 48.907 132.338 1.00 108.93 50 LYS B N 1
ATOM 1517 C CA . LYS B 1 50 ? 13.384 49.669 131.101 1.00 107.82 50 LYS B CA 1
ATOM 1518 C C . LYS B 1 50 ? 13.627 48.777 129.894 1.00 107.14 50 LYS B C 1
ATOM 1519 O O . LYS B 1 50 ? 12.920 48.893 128.906 1.00 107.51 50 LYS B O 1
ATOM 1525 N N . ALA B 1 51 ? 14.594 47.874 129.979 1.00 106.10 51 ALA B N 1
ATOM 1526 C CA . ALA B 1 51 ? 14.915 47.007 128.851 1.00 105.52 51 ALA B CA 1
ATOM 1527 C C . ALA B 1 51 ? 13.757 46.115 128.425 1.00 105.26 51 ALA B C 1
ATOM 1528 O O . ALA B 1 51 ? 13.673 45.729 127.265 1.00 105.60 51 ALA B O 1
ATOM 1530 N N . LEU B 1 52 ? 12.867 45.773 129.348 1.00 104.73 52 LEU B N 1
ATOM 1531 C CA . LEU B 1 52 ? 11.683 45.014 128.970 1.00 104.15 52 LEU B CA 1
ATOM 1532 C C . LEU B 1 52 ? 10.539 45.982 128.730 1.00 104.11 52 LEU B C 1
ATOM 1533 O O . LEU B 1 52 ? 9.384 45.586 128.656 1.00 103.84 52 LEU B O 1
ATOM 1538 N N . GLY B 1 53 ? 10.883 47.260 128.632 1.00 104.24 53 GLY B N 1
ATOM 1539 C CA . GLY B 1 53 ? 9.928 48.328 128.397 1.00 104.77 53 GLY B CA 1
ATOM 1540 C C . GLY B 1 53 ? 8.991 48.643 129.541 1.00 105.20 53 GLY B C 1
ATOM 1541 O O . GLY B 1 53 ? 7.863 49.062 129.303 1.00 105.10 53 GLY B O 1
ATOM 1542 N N . PHE B 1 54 ? 9.454 48.476 130.778 1.00 105.76 54 PHE B N 1
ATOM 1543 C CA . PHE B 1 54 ? 8.568 48.596 131.940 1.00 106.21 54 PHE B CA 1
ATOM 1544 C C . PHE B 1 54 ? 8.935 49.681 132.958 1.00 107.00 54 PHE B C 1
ATOM 1545 O O . PHE B 1 54 ? 8.880 49.421 134.153 1.00 107.28 54 PHE B O 1
ATOM 1553 N N . GLU B 1 55 ? 9.275 50.887 132.509 1.00 107.85 55 GLU B N 1
ATOM 1554 C CA . GLU B 1 55 ? 9.630 51.984 133.420 1.00 109.00 55 GLU B CA 1
ATOM 1555 C C . GLU B 1 55 ? 8.585 52.153 134.546 1.00 109.39 55 GLU B C 1
ATOM 1556 O O . GLU B 1 55 ? 7.440 52.530 134.279 1.00 109.55 55 GLU B O 1
ATOM 1562 N N . LEU B 1 56 ? 8.975 51.847 135.791 1.00 109.90 56 LEU B N 1
ATOM 1563 C CA . LEU B 1 56 ? 8.089 51.990 136.966 1.00 110.28 56 LEU B CA 1
ATOM 1564 C C . LEU B 1 56 ? 8.442 53.224 137.796 1.00 110.52 56 LEU B C 1
ATOM 1565 O O . LEU B 1 56 ? 9.542 53.757 137.671 1.00 110.67 56 LEU B O 1
ATOM 1570 N N . PRO B 1 57 ? 7.511 53.687 138.652 1.00 110.77 57 PRO B N 1
ATOM 1571 C CA . PRO B 1 57 ? 7.893 54.721 139.621 1.00 110.83 57 PRO B CA 1
ATOM 1572 C C . PRO B 1 57 ? 8.879 54.160 140.636 1.00 110.93 57 PRO B C 1
ATOM 1573 O O . PRO B 1 57 ? 8.795 52.984 140.983 1.00 110.97 57 PRO B O 1
ATOM 1577 N N . LYS B 1 58 ? 9.803 54.996 141.099 1.00 111.12 58 LYS B N 1
ATOM 1578 C CA . LYS B 1 58 ? 10.849 54.575 142.037 1.00 111.40 58 LYS B CA 1
ATOM 1579 C C . LYS B 1 58 ? 10.323 53.809 143.255 1.00 111.59 58 LYS B C 1
ATOM 1580 O O . LYS B 1 58 ? 10.767 52.692 143.529 1.00 111.50 58 LYS B O 1
ATOM 1586 N N . ARG B 1 59 ? 9.389 54.424 143.978 1.00 111.81 59 ARG B N 1
ATOM 1587 C CA . ARG B 1 59 ? 8.731 53.802 145.126 1.00 112.01 59 ARG B CA 1
ATOM 1588 C C . ARG B 1 59 ? 8.454 52.320 144.894 1.00 112.16 59 ARG B C 1
ATOM 1589 O O . ARG B 1 59 ? 8.959 51.460 145.611 1.00 112.10 59 ARG B O 1
ATOM 1597 N N . GLU B 1 60 ? 7.664 52.048 143.861 1.00 112.43 60 GLU B N 1
ATOM 1598 C CA . GLU B 1 60 ? 7.176 50.708 143.550 1.00 112.61 60 GLU B CA 1
ATOM 1599 C C . GLU B 1 60 ? 8.293 49.733 143.197 1.00 112.52 60 GLU B C 1
ATOM 1600 O O . GLU B 1 60 ? 8.124 48.521 143.312 1.00 112.59 60 GLU B O 1
ATOM 1606 N N . ILE B 1 61 ? 9.432 50.262 142.773 1.00 112.42 61 ILE B N 1
ATOM 1607 C CA . ILE B 1 61 ? 10.573 49.412 142.468 1.00 112.49 61 ILE B CA 1
ATOM 1608 C C . ILE B 1 61 ? 11.181 48.895 143.774 1.00 112.51 61 ILE B C 1
ATOM 1609 O O . ILE B 1 61 ? 11.496 47.708 143.899 1.00 112.35 61 ILE B O 1
ATOM 1614 N N . LEU B 1 62 ? 11.331 49.791 144.744 1.00 112.68 62 LEU B N 1
ATOM 1615 C CA . LEU B 1 62 ? 11.816 49.422 146.073 1.00 112.91 62 LEU B CA 1
ATOM 1616 C C . LEU B 1 62 ? 10.807 48.469 146.721 1.00 113.23 62 LEU B C 1
ATOM 1617 O O . LEU B 1 62 ? 11.177 47.416 147.253 1.00 113.19 62 LEU B O 1
ATOM 1622 N N . ASP B 1 63 ? 9.530 48.848 146.643 1.00 113.44 63 ASP B N 1
ATOM 1623 C CA . ASP B 1 63 ? 8.414 48.026 147.092 1.00 113.71 63 ASP B CA 1
ATOM 1624 C C . ASP B 1 63 ? 8.538 46.582 146.628 1.00 113.76 63 ASP B C 1
ATOM 1625 O O . ASP B 1 63 ? 8.188 45.650 147.352 1.00 114.04 63 ASP B O 1
ATOM 1630 N N . LEU B 1 64 ? 9.040 46.410 145.414 1.00 113.80 64 LEU B N 1
ATOM 1631 C CA . LEU B 1 64 ? 9.073 45.112 144.764 1.00 113.79 64 LEU B CA 1
ATOM 1632 C C . LEU B 1 64 ? 10.189 44.224 145.312 1.00 113.58 64 LEU B C 1
ATOM 1633 O O . LEU B 1 64 ? 9.964 43.050 145.607 1.00 113.56 64 LEU B O 1
ATOM 1638 N N . ILE B 1 65 ? 11.387 44.788 145.442 1.00 113.34 65 ILE B N 1
ATOM 1639 C CA . ILE B 1 65 ? 12.530 44.061 145.980 1.00 113.06 65 ILE B CA 1
ATOM 1640 C C . ILE B 1 65 ? 12.226 43.590 147.396 1.00 112.94 65 ILE B C 1
ATOM 1641 O O . ILE B 1 65 ? 12.431 42.414 147.715 1.00 112.90 65 ILE B O 1
ATOM 1646 N N . ASP B 1 66 ? 11.721 44.513 148.221 1.00 112.73 66 ASP B N 1
ATOM 1647 C CA . ASP B 1 66 ? 11.269 44.208 149.580 1.00 112.37 66 ASP B CA 1
ATOM 1648 C C . ASP B 1 66 ? 10.368 42.997 149.538 1.00 112.16 66 ASP B C 1
ATOM 1649 O O . ASP B 1 66 ? 10.722 41.950 150.065 1.00 112.19 66 ASP B O 1
ATOM 1654 N N . GLU B 1 67 ? 9.223 43.148 148.874 1.00 111.91 67 GLU B N 1
ATOM 1655 C CA . GLU B 1 67 ? 8.248 42.079 148.696 1.00 111.72 67 GLU B CA 1
ATOM 1656 C C . GLU B 1 67 ? 8.895 40.713 148.458 1.00 111.67 67 GLU B C 1
ATOM 1657 O O . GLU B 1 67 ? 8.411 39.694 148.950 1.00 111.60 67 GLU B O 1
ATOM 1663 N N . TYR B 1 68 ? 9.999 40.700 147.723 1.00 111.73 68 TYR B N 1
ATOM 1664 C CA . TYR B 1 68 ? 10.644 39.445 147.360 1.00 111.86 68 TYR B CA 1
ATOM 1665 C C . TYR B 1 68 ? 11.791 39.050 148.274 1.00 111.97 68 TYR B C 1
ATOM 1666 O O . TYR B 1 68 ? 12.490 38.071 148.011 1.00 111.87 68 TYR B O 1
ATOM 1675 N N . ASP B 1 69 ? 11.957 39.791 149.364 1.00 112.26 69 ASP B N 1
ATOM 1676 C CA . ASP B 1 69 ? 13.032 39.509 150.307 1.00 112.51 69 ASP B CA 1
ATOM 1677 C C . ASP B 1 69 ? 12.575 39.260 151.746 1.00 112.86 69 ASP B C 1
ATOM 1678 O O . ASP B 1 69 ? 12.218 40.193 152.471 1.00 112.90 69 ASP B O 1
ATOM 1683 N N . SER B 1 70 ? 12.580 37.987 152.137 1.00 113.28 70 SER B N 1
ATOM 1684 C CA . SER B 1 70 ? 12.479 37.591 153.542 1.00 113.69 70 SER B CA 1
ATOM 1685 C C . SER B 1 70 ? 13.905 37.417 154.069 1.00 113.94 70 SER B C 1
ATOM 1686 O O . SER B 1 70 ? 14.158 37.485 155.276 1.00 113.89 70 SER B O 1
ATOM 1689 N N . GLU B 1 71 ? 14.831 37.220 153.129 1.00 114.21 71 GLU B N 1
ATOM 1690 C CA . GLU B 1 71 ? 16.241 36.958 153.415 1.00 114.35 71 GLU B CA 1
ATOM 1691 C C . GLU B 1 71 ? 17.023 38.239 153.728 1.00 114.36 71 GLU B C 1
ATOM 1692 O O . GLU B 1 71 ? 18.243 38.290 153.560 1.00 114.26 71 GLU B O 1
ATOM 1698 N N . GLY B 1 72 ? 16.302 39.272 154.160 1.00 114.43 72 GLY B N 1
ATOM 1699 C CA . GLY B 1 72 ? 16.909 40.457 154.761 1.00 114.59 72 GLY B CA 1
ATOM 1700 C C . GLY B 1 72 ? 17.314 41.583 153.832 1.00 114.63 72 GLY B C 1
ATOM 1701 O O . GLY B 1 72 ? 16.756 42.681 153.899 1.00 114.67 72 GLY B O 1
ATOM 1702 N N . ARG B 1 73 ? 18.291 41.314 152.972 1.00 114.61 73 ARG B N 1
ATOM 1703 C CA . ARG B 1 73 ? 18.911 42.346 152.137 1.00 114.63 73 ARG B CA 1
ATOM 1704 C C . ARG B 1 73 ? 17.998 42.932 151.048 1.00 114.76 73 ARG B C 1
ATOM 1705 O O . ARG B 1 73 ? 16.776 42.766 151.091 1.00 114.69 73 ARG B O 1
ATOM 1713 N N . HIS B 1 74 ? 18.595 43.631 150.084 1.00 114.92 74 HIS B N 1
ATOM 1714 C CA . HIS B 1 74 ? 17.824 44.314 149.038 1.00 115.18 74 HIS B CA 1
ATOM 1715 C C . HIS B 1 74 ? 18.234 43.904 147.615 1.00 115.23 74 HIS B C 1
ATOM 1716 O O . HIS B 1 74 ? 18.924 44.649 146.912 1.00 115.00 74 HIS B O 1
ATOM 1723 N N . LEU B 1 75 ? 17.786 42.720 147.201 1.00 115.42 75 LEU B N 1
ATOM 1724 C CA . LEU B 1 75 ? 18.116 42.173 145.885 1.00 115.71 75 LEU B CA 1
ATOM 1725 C C . LEU B 1 75 ? 16.915 41.563 145.145 1.00 116.20 75 LEU B C 1
ATOM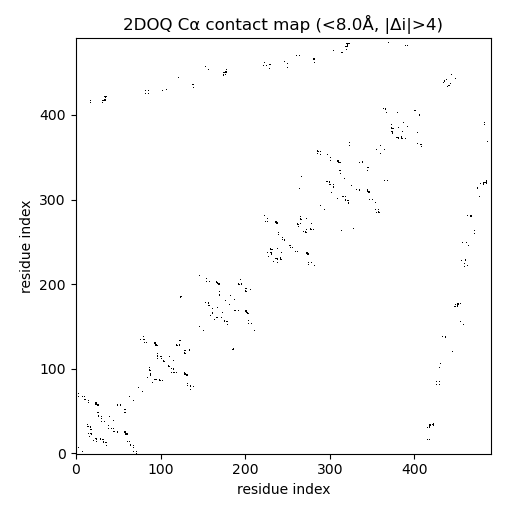 1726 O O . LEU B 1 75 ? 15.764 41.676 145.588 1.00 116.28 75 LEU B O 1
ATOM 1739 N N . LYS B 1 77 ? 16.701 37.720 142.646 1.00 115.95 77 LYS B N 1
ATOM 1740 C CA . LYS B 1 77 ? 17.354 36.637 141.927 1.00 115.57 77 LYS B CA 1
ATOM 1741 C C . LYS B 1 77 ? 16.626 36.392 140.606 1.00 115.37 77 LYS B C 1
ATOM 1742 O O . LYS B 1 77 ? 15.419 36.645 140.494 1.00 115.36 77 LYS B O 1
ATOM 1748 N N . TYR B 1 78 ? 17.372 35.914 139.611 1.00 115.00 78 TYR B N 1
ATOM 1749 C CA . TYR B 1 78 ? 16.810 35.523 138.322 1.00 114.65 78 TYR B CA 1
ATOM 1750 C C . TYR B 1 78 ? 15.467 34.824 138.502 1.00 114.32 78 TYR B C 1
ATOM 1751 O O . TYR B 1 78 ? 14.458 35.276 137.971 1.00 114.29 78 TYR B O 1
ATOM 1760 N N . ASP B 1 79 ? 15.475 33.746 139.285 1.00 113.99 79 ASP B N 1
ATOM 1761 C CA . ASP B 1 79 ? 14.279 32.986 139.657 1.00 113.70 79 ASP B CA 1
ATOM 1762 C C . ASP B 1 79 ? 12.993 33.801 139.734 1.00 113.56 79 ASP B C 1
ATOM 1763 O O . ASP B 1 79 ? 11.953 33.369 139.236 1.00 113.56 79 ASP B O 1
ATOM 1768 N N . ASP B 1 80 ? 13.069 34.971 140.365 1.00 113.33 80 ASP B N 1
ATOM 1769 C CA . ASP B 1 80 ? 11.877 35.754 140.686 1.00 113.18 80 ASP B CA 1
ATOM 1770 C C . ASP B 1 80 ? 11.684 36.897 139.723 1.00 113.13 80 ASP B C 1
ATOM 1771 O O . ASP B 1 80 ? 10.554 37.251 139.380 1.00 113.15 80 ASP B O 1
ATOM 1776 N N . PHE B 1 81 ? 12.798 37.475 139.297 1.00 113.12 81 PHE B N 1
ATOM 1777 C CA . PHE B 1 81 ? 12.797 38.392 138.176 1.00 113.19 81 PHE B CA 1
ATOM 1778 C C . PHE B 1 81 ? 12.065 37.718 137.035 1.00 113.41 81 PHE B C 1
ATOM 1779 O O . PHE B 1 81 ? 11.022 38.198 136.584 1.00 113.64 81 PHE B O 1
ATOM 1787 N N . TYR B 1 82 ? 12.613 36.578 136.610 1.00 113.50 82 TYR B N 1
ATOM 1788 C CA . TYR B 1 82 ? 12.033 35.710 135.585 1.00 113.48 82 TYR B CA 1
ATOM 1789 C C . TYR B 1 82 ? 10.521 35.500 135.723 1.00 113.49 82 TYR B C 1
ATOM 1790 O O . TYR B 1 82 ? 9.857 35.107 134.767 1.00 113.74 82 TYR B O 1
ATOM 1799 N N . ILE B 1 83 ? 9.971 35.757 136.903 1.00 113.40 83 ILE B N 1
ATOM 1800 C CA . ILE B 1 83 ? 8.540 35.593 137.080 1.00 113.36 83 ILE B CA 1
ATOM 1801 C C . ILE B 1 83 ? 7.815 36.926 137.141 1.00 113.34 83 ILE B C 1
ATOM 1802 O O . ILE B 1 83 ? 6.896 37.148 136.365 1.00 113.28 83 ILE B O 1
ATOM 1807 N N .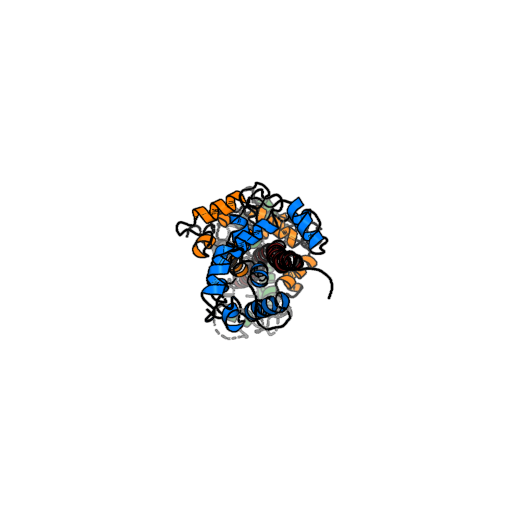 VAL B 1 84 ? 8.232 37.823 138.028 1.00 113.46 84 VAL B N 1
ATOM 1808 C CA . VAL B 1 84 ? 7.610 39.147 138.081 1.00 113.77 84 VAL B CA 1
ATOM 1809 C C . VAL B 1 84 ? 7.425 39.672 136.659 1.00 113.95 84 VAL B C 1
ATOM 1810 O O . VAL B 1 84 ? 6.308 39.987 136.242 1.00 113.95 84 VAL B O 1
ATOM 1822 N N . GLY B 1 86 ? 7.795 37.902 133.899 1.00 112.39 86 GLY B N 1
ATOM 1823 C CA . GLY B 1 86 ? 6.973 36.912 133.216 1.00 111.27 86 GLY B CA 1
ATOM 1824 C C . GLY B 1 86 ? 5.513 37.308 133.109 1.00 110.37 86 GLY B C 1
ATOM 1825 O O . GLY B 1 86 ? 4.934 37.259 132.028 1.00 110.49 86 GLY B O 1
ATOM 1826 N N . GLU B 1 87 ? 4.919 37.717 134.224 1.00 109.30 87 GLU B N 1
ATOM 1827 C CA . GLU B 1 87 ? 3.537 38.161 134.200 1.00 108.31 87 GLU B CA 1
ATOM 1828 C C . GLU B 1 87 ? 3.408 39.623 133.762 1.00 107.50 87 GLU B C 1
ATOM 1829 O O . GLU B 1 87 ? 2.398 40.006 133.188 1.00 107.55 87 GLU B O 1
ATOM 1835 N N . LYS B 1 88 ? 4.429 40.433 134.023 1.00 106.50 88 LYS B N 1
ATOM 1836 C CA . LYS B 1 88 ? 4.443 41.815 133.560 1.00 105.59 88 LYS B CA 1
ATOM 1837 C C . LYS B 1 88 ? 4.277 41.855 132.052 1.00 105.08 88 LYS B C 1
ATOM 1838 O O . LYS B 1 88 ? 3.584 42.713 131.511 1.00 104.69 88 LYS B O 1
ATOM 1844 N N . ILE B 1 89 ? 4.933 40.903 131.395 1.00 104.68 89 ILE B N 1
ATOM 1845 C CA . ILE B 1 89 ? 4.930 40.765 129.951 1.00 104.28 89 ILE B CA 1
ATOM 1846 C C . ILE B 1 89 ? 3.584 40.276 129.457 1.00 104.26 89 ILE B C 1
ATOM 1847 O O . ILE B 1 89 ? 3.018 40.875 128.560 1.00 104.71 89 ILE B O 1
ATOM 1852 N N . LEU B 1 90 ? 3.061 39.200 130.035 1.00 103.90 90 LEU B N 1
ATOM 1853 C CA . LEU B 1 90 ? 1.751 38.697 129.629 1.00 103.55 90 LEU B CA 1
ATOM 1854 C C . LEU B 1 90 ? 0.689 39.789 129.703 1.00 103.61 90 LEU B C 1
ATOM 1855 O O . LEU B 1 90 ? -0.038 40.003 128.747 1.00 103.69 90 LEU B O 1
ATOM 1860 N N . LYS B 1 91 ? 0.623 40.493 130.830 1.00 103.92 91 LYS B N 1
ATOM 1861 C CA . LYS B 1 91 ? -0.319 41.602 131.016 1.00 104.29 91 LYS B CA 1
ATOM 1862 C C . LYS B 1 91 ? -0.201 42.636 129.900 1.00 104.51 91 LYS B C 1
ATOM 1863 O O . LYS B 1 91 ? -1.085 43.480 129.722 1.00 104.59 91 LYS B O 1
ATOM 1869 N N . ARG B 1 92 ? 0.899 42.546 129.156 1.00 104.66 92 ARG B N 1
ATOM 1870 C CA . ARG B 1 92 ? 1.247 43.475 128.077 1.00 104.92 92 ARG B CA 1
ATOM 1871 C C . ARG B 1 92 ? 0.229 43.548 126.926 1.00 105.68 92 ARG B C 1
ATOM 1872 O O . ARG B 1 92 ? -0.153 42.513 126.344 1.00 105.80 92 ARG B O 1
ATOM 1880 N N . ASP B 1 93 ? -0.180 44.776 126.598 1.00 106.07 93 ASP B N 1
ATOM 1881 C CA . ASP B 1 93 ? -1.031 45.040 125.442 1.00 106.47 93 ASP B CA 1
ATOM 1882 C C . ASP B 1 93 ? -0.226 44.829 124.165 1.00 106.81 93 ASP B C 1
ATOM 1883 O O . ASP B 1 93 ? 0.730 45.559 123.902 1.00 106.84 93 ASP B O 1
ATOM 1888 N N . PRO B 1 94 ? -0.611 43.825 123.360 1.00 107.37 94 PRO B N 1
ATOM 1889 C CA . PRO B 1 94 ? 0.152 43.497 122.159 1.00 107.71 94 PRO B CA 1
ATOM 1890 C C . PRO B 1 94 ? 0.137 44.595 121.124 1.00 108.26 94 PRO B C 1
ATOM 1891 O O . PRO B 1 94 ? 1.082 44.683 120.336 1.00 108.72 94 PRO B O 1
ATOM 1895 N N . LEU B 1 95 ? -0.905 45.430 121.125 1.00 108.72 95 LEU B N 1
ATOM 1896 C CA . LEU B 1 95 ? -1.056 46.430 120.065 1.00 109.08 95 LEU B CA 1
ATOM 1897 C C . LEU B 1 95 ? -0.071 47.571 120.200 1.00 109.44 95 LEU B C 1
ATOM 1898 O O . LEU B 1 95 ? 0.515 48.008 119.213 1.00 109.41 95 LEU B O 1
ATOM 1903 N N . ASP B 1 96 ? 0.123 48.051 121.421 1.00 109.99 96 ASP B N 1
ATOM 1904 C CA . ASP B 1 96 ? 1.104 49.105 121.644 1.00 110.61 96 ASP B CA 1
ATOM 1905 C C . ASP B 1 96 ? 2.520 48.649 121.284 1.00 110.73 96 ASP B C 1
ATOM 1906 O O . ASP B 1 96 ? 3.356 49.448 120.858 1.00 110.85 96 ASP B O 1
ATOM 1911 N N . GLU B 1 97 ? 2.784 47.363 121.460 1.00 110.70 97 GLU B N 1
ATOM 1912 C CA . GLU B 1 97 ? 4.107 46.846 121.228 1.00 110.81 97 GLU B CA 1
ATOM 1913 C C . GLU B 1 97 ? 4.455 46.837 119.738 1.00 110.94 97 GLU B C 1
ATOM 1914 O O . GLU B 1 97 ? 5.537 47.291 119.341 1.00 111.20 97 GLU B O 1
ATOM 1920 N N . ILE B 1 98 ? 3.532 46.336 118.919 1.00 110.74 98 ILE B N 1
ATOM 1921 C CA . ILE B 1 98 ? 3.678 46.373 117.462 1.00 110.47 98 ILE B CA 1
ATOM 1922 C C . ILE B 1 98 ? 3.855 47.816 117.028 1.00 110.45 98 ILE B C 1
ATOM 1923 O O . ILE B 1 98 ? 4.855 48.165 116.401 1.00 110.51 98 ILE B O 1
ATOM 1928 N N . LYS B 1 99 ? 2.896 48.661 117.399 1.00 110.46 99 LYS B N 1
ATOM 1929 C CA . LYS B 1 99 ? 2.958 50.080 117.070 1.00 110.53 99 LYS B CA 1
ATOM 1930 C C . LYS B 1 99 ? 4.343 50.648 117.289 1.00 110.35 99 LYS B C 1
ATOM 1931 O O . LYS B 1 99 ? 4.837 51.434 116.486 1.00 110.34 99 LYS B O 1
ATOM 1937 N N . ARG B 1 100 ? 4.977 50.229 118.369 1.00 110.40 100 ARG B N 1
ATOM 1938 C CA . ARG B 1 100 ? 6.288 50.734 118.684 1.00 110.60 100 ARG B CA 1
ATOM 1939 C C . ARG B 1 100 ? 7.323 50.152 117.726 1.00 110.64 100 ARG B C 1
ATOM 1940 O O . ARG B 1 100 ? 8.223 50.862 117.284 1.00 110.27 100 ARG B O 1
ATOM 1948 N N . ALA B 1 101 ? 7.187 48.868 117.398 1.00 110.79 101 ALA B N 1
ATOM 1949 C CA . ALA B 1 101 ? 8.142 48.220 116.509 1.00 111.26 101 ALA B CA 1
ATOM 1950 C C . ALA B 1 101 ? 8.094 48.870 115.129 1.00 112.00 101 ALA B C 1
ATOM 1951 O O . ALA B 1 101 ? 9.143 49.125 114.514 1.00 112.28 101 ALA B O 1
ATOM 1953 N N . PHE B 1 102 ? 6.885 49.163 114.652 1.00 112.38 102 PHE B N 1
ATOM 1954 C CA . PHE B 1 102 ? 6.735 49.955 113.436 1.00 112.70 102 PHE B CA 1
ATOM 1955 C C . PHE B 1 102 ? 7.664 51.158 113.428 1.00 112.69 102 PHE B C 1
ATOM 1956 O O . PHE B 1 102 ? 8.518 51.254 112.559 1.00 113.01 102 PHE B O 1
ATOM 1964 N N . GLN B 1 103 ? 7.538 52.053 114.405 1.00 112.95 103 GLN B N 1
ATOM 1965 C CA . GLN B 1 103 ? 8.380 53.261 114.434 1.00 113.44 103 GLN B CA 1
ATOM 1966 C C . GLN B 1 103 ? 9.853 52.964 114.182 1.00 113.26 103 GLN B C 1
ATOM 1967 O O . GLN B 1 103 ? 10.512 53.708 113.474 1.00 113.67 103 GLN B O 1
ATOM 1973 N N . LEU B 1 104 ? 10.369 51.886 114.757 1.00 113.25 104 LEU B N 1
ATOM 1974 C CA . LEU B 1 104 ? 11.786 51.562 114.611 1.00 113.41 104 LEU B CA 1
ATOM 1975 C C . LEU B 1 104 ? 12.170 51.205 113.169 1.00 113.96 104 LEU B C 1
ATOM 1976 O O . LEU B 1 104 ? 13.286 51.539 112.714 1.00 113.41 104 LEU B O 1
ATOM 1981 N N . PHE B 1 105 ? 11.257 50.522 112.464 1.00 114.49 105 PHE B N 1
ATOM 1982 C CA . PHE B 1 105 ? 11.464 50.231 111.054 1.00 115.21 105 PHE B CA 1
ATOM 1983 C C . PHE B 1 105 ? 11.509 51.552 110.302 1.00 115.73 105 PHE B C 1
ATOM 1984 O O . PHE B 1 105 ? 12.428 51.776 109.508 1.00 116.37 105 PHE B O 1
ATOM 1992 N N . ASP B 1 106 ? 10.546 52.438 110.587 1.00 115.65 106 ASP B N 1
ATOM 1993 C CA . ASP B 1 106 ? 10.438 53.726 109.907 1.00 115.60 106 ASP B CA 1
ATOM 1994 C C . ASP B 1 106 ? 11.398 54.843 110.428 1.00 115.47 106 ASP B C 1
ATOM 1995 O O . ASP B 1 106 ? 10.921 55.887 110.906 1.00 115.51 106 ASP B O 1
ATOM 2000 N N . ASP B 1 107 ? 12.726 54.628 110.320 1.00 115.09 107 ASP B N 1
ATOM 2001 C CA . ASP B 1 107 ? 13.758 55.643 110.699 1.00 115.30 107 ASP B CA 1
ATOM 2002 C C . ASP B 1 107 ? 13.389 57.020 110.202 1.00 115.15 107 ASP B C 1
ATOM 2003 O O . ASP B 1 107 ? 13.500 58.005 110.932 1.00 115.12 107 ASP B O 1
ATOM 2008 N N . ASP B 1 108 ? 13.010 57.072 108.926 1.00 115.05 108 ASP B N 1
ATOM 2009 C CA . ASP B 1 108 ? 12.778 58.324 108.225 1.00 115.04 108 ASP B CA 1
ATOM 2010 C C . ASP B 1 108 ? 11.366 58.857 108.412 1.00 114.66 108 ASP B C 1
ATOM 2011 O O . ASP B 1 108 ? 11.039 59.932 107.925 1.00 114.46 108 ASP B O 1
ATOM 2016 N N . HIS B 1 109 ? 10.537 58.111 109.130 1.00 114.52 109 HIS B N 1
ATOM 2017 C CA . HIS B 1 109 ? 9.277 58.658 109.630 1.00 114.94 109 HIS B CA 1
ATOM 2018 C C . HIS B 1 109 ? 8.334 59.015 108.497 1.00 114.74 109 HIS B C 1
ATOM 2019 O O . HIS B 1 109 ? 7.586 59.981 108.569 1.00 114.75 109 HIS B O 1
ATOM 2026 N N . THR B 1 110 ? 8.374 58.204 107.451 1.00 114.90 110 THR B N 1
ATOM 2027 C CA . THR B 1 110 ? 7.631 58.497 106.237 1.00 115.05 110 THR B CA 1
ATOM 2028 C C . THR B 1 110 ? 6.243 57.893 106.328 1.00 115.32 110 THR B C 1
ATOM 2029 O O . THR B 1 110 ? 5.371 58.213 105.529 1.00 115.80 110 THR B O 1
ATOM 2033 N N . GLY B 1 111 ? 6.040 57.011 107.300 1.00 115.41 111 GLY B N 1
ATOM 2034 C CA . GLY B 1 111 ? 4.717 56.444 107.545 1.00 114.97 111 GLY B CA 1
ATOM 2035 C C . GLY B 1 111 ? 4.599 55.055 106.976 1.00 114.83 111 GLY B C 1
ATOM 2036 O O . GLY B 1 111 ? 3.610 54.349 107.230 1.00 114.54 111 GLY B O 1
ATOM 2037 N N . LYS B 1 112 ? 5.602 54.665 106.190 1.00 114.87 112 LYS B N 1
ATOM 2038 C CA . LYS B 1 112 ? 5.611 53.330 105.589 1.00 115.23 112 LYS B CA 1
ATOM 2039 C C . LYS B 1 112 ? 6.998 52.738 105.599 1.00 115.20 112 LYS B C 1
ATOM 2040 O O . LYS B 1 112 ? 7.992 53.443 105.396 1.00 114.99 112 LYS B O 1
ATOM 2046 N N . ILE B 1 113 ? 7.055 51.432 105.840 1.00 115.06 113 ILE B N 1
ATOM 2047 C CA . ILE B 1 113 ? 8.315 50.734 105.805 1.00 115.03 113 ILE B CA 1
ATOM 2048 C C . ILE B 1 113 ? 8.628 50.542 104.336 1.00 115.00 113 ILE B C 1
ATOM 2049 O O . ILE B 1 113 ? 7.893 49.847 103.621 1.00 115.69 113 ILE B O 1
ATOM 2054 N N . SER B 1 114 ? 9.684 51.193 103.873 1.00 114.21 114 SER B N 1
ATOM 2055 C CA . SER B 1 114 ? 10.150 50.995 102.516 1.00 113.65 114 SER B CA 1
ATOM 2056 C C . SER B 1 114 ? 11.128 49.844 102.538 1.00 113.26 114 SER B C 1
ATOM 2057 O O . SER B 1 114 ? 11.416 49.307 103.594 1.00 113.74 114 SER B O 1
ATOM 2060 N N . ILE B 1 115 ? 11.649 49.482 101.372 1.00 112.92 115 ILE B N 1
ATOM 2061 C CA . ILE B 1 115 ? 12.627 48.408 101.228 1.00 112.19 115 ILE B CA 1
ATOM 2062 C C . ILE B 1 115 ? 13.973 48.881 101.727 1.00 112.47 115 ILE B C 1
ATOM 2063 O O . ILE B 1 115 ? 14.728 48.102 102.291 1.00 113.27 115 ILE B O 1
ATOM 2068 N N . LYS B 1 116 ? 14.281 50.162 101.564 1.00 112.70 116 LYS B N 1
ATOM 2069 C CA . LYS B 1 116 ? 15.491 50.695 102.206 1.00 112.55 116 LYS B CA 1
ATOM 2070 C C . LYS B 1 116 ? 15.377 50.508 103.703 1.00 112.71 116 LYS B C 1
ATOM 2071 O O . LYS B 1 116 ? 16.304 49.994 104.321 1.00 112.82 116 LYS B O 1
ATOM 2077 N N . ASN B 1 117 ? 14.219 50.874 104.266 1.00 112.78 117 ASN B N 1
ATOM 2078 C CA . ASN B 1 117 ? 13.922 50.581 105.665 1.00 113.08 117 ASN B CA 1
ATOM 2079 C C . ASN B 1 117 ? 14.217 49.129 106.014 1.00 113.39 117 ASN B C 1
ATOM 2080 O O . ASN B 1 117 ? 15.194 48.836 106.718 1.00 113.38 117 ASN B O 1
ATOM 2085 N N . LEU B 1 118 ? 13.409 48.225 105.473 1.00 113.71 118 LEU B N 1
ATOM 2086 C CA . LEU B 1 118 ? 13.546 46.800 105.740 1.00 114.41 118 LEU B CA 1
ATOM 2087 C C . LEU B 1 118 ? 14.974 46.265 105.572 1.00 114.98 118 LEU B C 1
ATOM 2088 O O . LEU B 1 118 ? 15.411 45.370 106.318 1.00 115.12 118 LEU B O 1
ATOM 2093 N N . ARG B 1 119 ? 15.710 46.824 104.616 1.00 115.21 119 ARG B N 1
ATOM 2094 C CA . ARG B 1 119 ? 17.047 46.349 104.366 1.00 115.32 119 ARG B CA 1
ATOM 2095 C C . ARG B 1 119 ? 17.873 46.711 105.571 1.00 115.27 119 ARG B C 1
ATOM 2096 O O . ARG B 1 119 ? 18.610 45.876 106.092 1.00 115.73 119 ARG B O 1
ATOM 2104 N N . ARG B 1 120 ? 17.703 47.955 106.028 1.00 114.85 120 ARG B N 1
ATOM 2105 C CA . ARG B 1 120 ? 18.491 48.527 107.120 1.00 113.82 120 ARG B CA 1
ATOM 2106 C C . ARG B 1 120 ? 18.301 47.683 108.358 1.00 112.88 120 ARG B C 1
ATOM 2107 O O . ARG B 1 120 ? 19.275 47.240 108.955 1.00 112.55 120 ARG B O 1
ATOM 2115 N N . VAL B 1 121 ? 17.042 47.441 108.716 1.00 111.89 121 VAL B N 1
ATOM 2116 C CA . VAL B 1 121 ? 16.727 46.503 109.777 1.00 111.10 121 VAL B CA 1
ATOM 2117 C C . VAL B 1 121 ? 17.395 45.169 109.529 1.00 110.84 121 VAL B C 1
ATOM 2118 O O . VAL B 1 121 ? 18.010 44.618 110.430 1.00 111.01 121 VAL B O 1
ATOM 2122 N N . ALA B 1 122 ? 17.294 44.642 108.315 1.00 110.54 122 ALA B N 1
ATOM 2123 C CA . ALA B 1 122 ? 17.820 43.295 108.099 1.00 110.66 122 ALA B CA 1
ATOM 2124 C C . ALA B 1 122 ? 19.349 43.203 108.215 1.00 110.56 122 ALA B C 1
ATOM 2125 O O . ALA B 1 122 ? 19.882 42.162 108.573 1.00 110.50 122 ALA B O 1
ATOM 2127 N N . LYS B 1 123 ? 20.039 44.293 107.926 1.00 110.53 123 LYS B N 1
ATOM 2128 C CA . LYS B 1 123 ? 21.471 44.335 108.095 1.00 111.25 123 LYS B CA 1
ATOM 2129 C C . LYS B 1 123 ? 21.782 44.526 109.585 1.00 111.28 123 LYS B C 1
ATOM 2130 O O . LYS B 1 123 ? 22.720 43.922 110.134 1.00 111.15 123 LYS B O 1
ATOM 2136 N N . GLU B 1 124 ? 20.965 45.361 110.226 1.00 111.16 124 GLU B N 1
ATOM 2137 C CA . GLU B 1 124 ? 21.095 45.698 111.636 1.00 111.04 124 GLU B CA 1
ATOM 2138 C C . GLU B 1 124 ? 20.987 44.440 112.484 1.00 110.70 124 GLU B C 1
ATOM 2139 O O . GLU B 1 124 ? 21.629 44.333 113.516 1.00 110.76 124 GLU B O 1
ATOM 2145 N N . LEU B 1 125 ? 20.164 43.492 112.040 1.00 110.37 125 LEU B N 1
ATOM 2146 C CA . LEU B 1 125 ? 19.997 42.223 112.724 1.00 109.80 125 LEU B CA 1
ATOM 2147 C C . LEU B 1 125 ? 20.958 41.153 112.202 1.00 110.06 125 LEU B C 1
ATOM 2148 O O . LEU B 1 125 ? 20.778 39.953 112.467 1.00 109.87 125 LEU B O 1
ATOM 2153 N N . GLY B 1 126 ? 21.972 41.585 111.454 1.00 110.41 126 GLY B N 1
ATOM 2154 C CA . GLY B 1 126 ? 22.991 40.684 110.932 1.00 111.21 126 GLY B CA 1
ATOM 2155 C C . GLY B 1 126 ? 22.532 39.582 109.990 1.00 111.89 126 GLY B C 1
ATOM 2156 O O . GLY B 1 126 ? 23.292 38.655 109.716 1.00 111.92 126 GLY B O 1
ATOM 2157 N N . GLU B 1 127 ? 21.288 39.663 109.512 1.00 112.60 127 GLU B N 1
ATOM 2158 C CA . GLU B 1 127 ? 20.814 38.788 108.443 1.00 113.47 127 GLU B CA 1
ATOM 2159 C C . GLU B 1 127 ? 21.423 39.281 107.147 1.00 113.71 127 GLU B C 1
ATOM 2160 O O . GLU B 1 127 ? 21.658 40.479 106.993 1.00 114.54 127 GLU B O 1
ATOM 2166 N N . THR B 1 128 ? 21.666 38.376 106.205 1.00 113.58 128 THR B N 1
ATOM 2167 C CA . THR B 1 128 ? 22.016 38.800 104.854 1.00 113.26 128 THR B CA 1
ATOM 2168 C C . THR B 1 128 ? 20.961 38.329 103.885 1.00 113.22 128 THR B C 1
ATOM 2169 O O . THR B 1 128 ? 20.808 37.118 103.656 1.00 113.45 128 THR B O 1
ATOM 2173 N N . LEU B 1 129 ? 20.222 39.283 103.328 1.00 112.72 129 LEU B N 1
ATOM 2174 C CA . LEU B 1 129 ? 19.235 38.944 102.319 1.00 112.12 129 LEU B CA 1
ATOM 2175 C C . LEU B 1 129 ? 19.373 39.679 100.983 1.00 112.14 129 LEU B C 1
ATOM 2176 O O . LEU B 1 129 ? 19.573 40.900 100.892 1.00 111.90 129 LEU B O 1
ATOM 2181 N N . THR B 1 130 ? 19.250 38.873 99.948 1.00 112.18 130 THR B N 1
ATOM 2182 C CA . THR B 1 130 ? 19.114 39.300 98.590 1.00 112.14 130 THR B CA 1
ATOM 2183 C C . THR B 1 130 ? 17.926 40.269 98.509 1.00 112.65 130 THR B C 1
ATOM 2184 O O . THR B 1 130 ? 16.911 40.060 99.178 1.00 112.73 130 THR B O 1
ATOM 2188 N N . ASP B 1 131 ? 18.050 41.340 97.726 1.00 113.08 131 ASP B N 1
ATOM 2189 C CA . ASP B 1 131 ? 16.911 42.251 97.550 1.00 113.91 131 ASP B CA 1
ATOM 2190 C C . ASP B 1 131 ? 15.702 41.579 96.923 1.00 114.10 131 ASP B C 1
ATOM 2191 O O . ASP B 1 131 ? 14.564 41.972 97.206 1.00 114.67 131 ASP B O 1
ATOM 2196 N N . GLU B 1 132 ? 15.928 40.571 96.083 1.00 113.77 132 GLU B N 1
ATOM 2197 C CA . GLU B 1 132 ? 14.810 39.841 95.525 1.00 113.83 132 GLU B CA 1
ATOM 2198 C C . GLU B 1 132 ? 13.935 39.352 96.678 1.00 113.82 132 GLU B C 1
ATOM 2199 O O . GLU B 1 132 ? 12.703 39.368 96.579 1.00 114.05 132 GLU B O 1
ATOM 2205 N N . GLU B 1 133 ? 14.580 38.992 97.790 1.00 113.86 133 GLU B N 1
ATOM 2206 C CA . GLU B 1 133 ? 13.897 38.467 98.981 1.00 113.81 133 GLU B CA 1
ATOM 2207 C C . GLU B 1 133 ? 13.257 39.545 99.833 1.00 113.81 133 GLU B C 1
ATOM 2208 O O . GLU B 1 133 ? 12.173 39.347 100.367 1.00 113.67 133 GLU B O 1
ATOM 2214 N N . LEU B 1 134 ? 13.916 40.689 99.983 1.00 113.73 134 LEU B N 1
ATOM 2215 C CA . LEU B 1 134 ? 13.261 41.763 100.705 1.00 113.93 134 LEU B CA 1
ATOM 2216 C C . LEU B 1 134 ? 11.978 42.109 99.954 1.00 114.02 134 LEU B C 1
ATOM 2217 O O . LEU B 1 134 ? 10.920 42.224 100.567 1.00 114.83 134 LEU B O 1
ATOM 2222 N N . ARG B 1 135 ? 12.053 42.214 98.629 1.00 113.49 135 ARG B N 1
ATOM 2223 C CA . ARG B 1 135 ? 10.867 42.517 97.849 1.00 112.78 135 ARG B CA 1
ATOM 2224 C C . ARG B 1 135 ? 9.800 41.427 97.999 1.00 113.36 135 ARG B C 1
ATOM 2225 O O . ARG B 1 135 ? 8.603 41.726 98.064 1.00 112.87 135 ARG B O 1
ATOM 2233 N N . ALA B 1 136 ? 10.239 40.173 98.085 1.00 113.98 136 ALA B N 1
ATOM 2234 C CA . ALA B 1 136 ? 9.331 39.067 98.397 1.00 114.73 136 ALA B CA 1
ATOM 2235 C C . ALA B 1 136 ? 8.531 39.327 99.686 1.00 115.61 136 ALA B C 1
ATOM 2236 O O . ALA B 1 136 ? 7.325 39.099 99.736 1.00 115.12 136 ALA B O 1
ATOM 2246 N N . ILE B 1 138 ? 7.907 42.210 101.210 1.00 115.36 138 ILE B N 1
ATOM 2247 C CA . ILE B 1 138 ? 7.063 43.372 101.139 1.00 114.14 138 ILE B CA 1
ATOM 2248 C C . ILE B 1 138 ? 5.836 43.053 100.284 1.00 113.27 138 ILE B C 1
ATOM 2249 O O . ILE B 1 138 ? 4.703 43.386 100.645 1.00 112.81 138 ILE B O 1
ATOM 2254 N N . GLU B 1 139 ? 6.068 42.346 99.187 1.00 112.22 139 GLU B N 1
ATOM 2255 C CA . GLU B 1 139 ? 4.994 42.004 98.285 1.00 111.33 139 GLU B CA 1
ATOM 2256 C C . GLU B 1 139 ? 3.896 41.195 98.962 1.00 111.08 139 GLU B C 1
ATOM 2257 O O . GLU B 1 139 ? 2.714 41.459 98.737 1.00 111.83 139 GLU B O 1
ATOM 2263 N N . GLU B 1 140 ? 4.275 40.231 99.793 1.00 110.14 140 GLU B N 1
ATOM 2264 C CA . GLU B 1 140 ? 3.323 39.277 100.308 1.00 109.81 140 GLU B CA 1
ATOM 2265 C C . GLU B 1 140 ? 2.335 39.936 101.231 1.00 109.80 140 GLU B C 1
ATOM 2266 O O . GLU B 1 140 ? 1.224 39.440 101.395 1.00 110.64 140 GLU B O 1
ATOM 2272 N N . PHE B 1 141 ? 2.711 41.074 101.799 1.00 109.50 141 PHE B N 1
ATOM 2273 C CA . PHE B 1 141 ? 1.856 41.722 102.775 1.00 109.63 141 PHE B CA 1
ATOM 2274 C C . PHE B 1 141 ? 1.453 43.128 102.372 1.00 110.45 141 PHE B C 1
ATOM 2275 O O . PHE B 1 141 ? 0.679 43.784 103.076 1.00 110.80 141 PHE B O 1
ATOM 2283 N N . ASP B 1 142 ? 1.968 43.599 101.238 1.00 111.38 142 ASP B N 1
ATOM 2284 C CA . ASP B 1 142 ? 1.568 44.906 100.714 1.00 111.87 142 ASP B CA 1
ATOM 2285 C C . ASP B 1 142 ? 0.162 44.942 100.080 1.00 112.05 142 ASP B C 1
ATOM 2286 O O . ASP B 1 142 ? 0.031 45.100 98.870 1.00 112.30 142 ASP B O 1
ATOM 2291 N N . LEU B 1 143 ? -0.875 44.842 100.913 1.00 111.88 143 LEU B N 1
ATOM 2292 C CA . LEU B 1 143 ? -2.242 44.745 100.452 1.00 111.47 143 LEU B CA 1
ATOM 2293 C C . LEU B 1 143 ? -2.789 45.986 99.759 1.00 111.53 143 LEU B C 1
ATOM 2294 O O . LEU B 1 143 ? -3.683 45.870 98.930 1.00 111.38 143 LEU B O 1
ATOM 2299 N N . ASP B 1 144 ? -2.304 47.173 100.111 1.00 111.76 144 ASP B N 1
ATOM 2300 C CA . ASP B 1 144 ? -2.724 48.391 99.385 1.00 112.14 144 ASP B CA 1
ATOM 2301 C C . ASP B 1 144 ? -1.969 48.561 98.066 1.00 111.66 144 ASP B C 1
ATOM 2302 O O . ASP B 1 144 ? -2.181 49.531 97.363 1.00 111.72 144 ASP B O 1
ATOM 2307 N N . GLY B 1 145 ? -1.056 47.635 97.771 1.00 111.67 145 GLY B N 1
ATOM 2308 C CA . GLY B 1 145 ? -0.397 47.536 96.463 1.00 111.68 145 GLY B CA 1
ATOM 2309 C C . GLY B 1 145 ? 0.673 48.558 96.109 1.00 112.01 145 GLY B C 1
ATOM 2310 O O . GLY B 1 145 ? 1.232 48.529 95.013 1.00 112.26 145 GLY B O 1
ATOM 2311 N N . ASP B 1 146 ? 1.001 49.450 97.031 1.00 112.01 146 ASP B N 1
ATOM 2312 C CA . ASP B 1 146 ? 1.986 50.474 96.723 1.00 111.75 146 ASP B CA 1
ATOM 2313 C C . ASP B 1 146 ? 3.455 50.096 97.034 1.00 111.61 146 ASP B C 1
ATOM 2314 O O . ASP B 1 146 ? 4.325 50.965 97.135 1.00 111.20 146 ASP B O 1
ATOM 2319 N N . GLY B 1 147 ? 3.723 48.809 97.186 1.00 111.64 147 GLY B N 1
ATOM 2320 C CA . GLY B 1 147 ? 5.097 48.333 97.336 1.00 112.87 147 GLY B CA 1
ATOM 2321 C C . GLY B 1 147 ? 5.879 48.692 98.587 1.00 113.69 147 GLY B C 1
ATOM 2322 O O . GLY B 1 147 ? 7.094 48.451 98.648 1.00 113.51 147 GLY B O 1
ATOM 2323 N N . GLU B 1 148 ? 5.194 49.296 99.565 1.00 114.78 148 GLU B N 1
ATOM 2324 C CA . GLU B 1 148 ? 5.716 49.521 100.927 1.00 115.64 148 GLU B CA 1
ATOM 2325 C C . GLU B 1 148 ? 4.656 48.985 101.886 1.00 115.35 148 GLU B C 1
ATOM 2326 O O . GLU B 1 148 ? 3.512 48.745 101.481 1.00 115.43 148 GLU B O 1
ATOM 2332 N N . ILE B 1 149 ? 5.042 48.773 103.143 1.00 115.56 149 ILE B N 1
ATOM 2333 C CA . ILE B 1 149 ? 4.126 48.320 104.184 1.00 115.37 149 ILE B CA 1
ATOM 2334 C C . ILE B 1 149 ? 3.806 49.470 105.128 1.00 115.47 149 ILE B C 1
ATOM 2335 O O . ILE B 1 149 ? 4.720 50.091 105.704 1.00 116.09 149 ILE B O 1
ATOM 2340 N N . ASN B 1 150 ? 2.528 49.785 105.274 1.00 115.11 150 ASN B N 1
ATOM 2341 C CA . ASN B 1 150 ? 2.159 50.859 106.175 1.00 115.17 150 ASN B CA 1
ATOM 2342 C C . ASN B 1 150 ? 1.861 50.285 107.536 1.00 116.06 150 ASN B C 1
ATOM 2343 O O . ASN B 1 150 ? 2.084 49.088 107.773 1.00 115.65 150 ASN B O 1
ATOM 2348 N N . GLU B 1 151 ? 1.349 51.132 108.432 1.00 117.34 151 GLU B N 1
ATOM 2349 C CA . GLU B 1 151 ? 1.019 50.673 109.774 1.00 118.51 151 GLU B CA 1
ATOM 2350 C C . GLU B 1 151 ? 0.051 49.511 109.686 1.00 118.11 151 GLU B C 1
ATOM 2351 O O . GLU B 1 151 ? 0.467 48.374 109.893 1.00 118.42 151 GLU B O 1
ATOM 2357 N N . ASN B 1 152 ? -1.205 49.758 109.332 1.00 117.93 152 ASN B N 1
ATOM 2358 C CA . ASN B 1 152 ? -2.171 48.663 109.327 1.00 118.10 152 ASN B CA 1
ATOM 2359 C C . ASN B 1 152 ? -1.701 47.351 108.664 1.00 118.11 152 ASN B C 1
ATOM 2360 O O . ASN B 1 152 ? -2.025 46.260 109.157 1.00 118.25 152 ASN B O 1
ATOM 2365 N N . GLU B 1 153 ? -0.897 47.441 107.605 1.00 117.73 153 GLU B N 1
ATOM 2366 C CA . GLU B 1 153 ? -0.345 46.234 106.985 1.00 117.93 153 GLU B CA 1
ATOM 2367 C C . GLU B 1 153 ? 0.642 45.491 107.901 1.00 117.56 153 GLU B C 1
ATOM 2368 O O . GLU B 1 153 ? 0.648 44.250 107.956 1.00 117.59 153 GLU B O 1
ATOM 2374 N N . PHE B 1 154 ? 1.470 46.260 108.603 1.00 116.96 154 PHE B N 1
ATOM 2375 C CA . PHE B 1 154 ? 2.427 45.738 109.575 1.00 116.77 154 PHE B CA 1
ATOM 2376 C C . PHE B 1 154 ? 1.775 45.059 110.772 1.00 116.72 154 PHE B C 1
ATOM 2377 O O . PHE B 1 154 ? 2.138 43.938 111.140 1.00 116.61 154 PHE B O 1
ATOM 2385 N N . ILE B 1 155 ? 0.840 45.773 111.404 1.00 116.30 155 ILE B N 1
ATOM 2386 C CA . ILE B 1 155 ? -0.018 45.192 112.419 1.00 115.55 155 ILE B CA 1
ATOM 2387 C C . ILE B 1 155 ? -0.428 43.800 111.972 1.00 115.89 155 ILE B C 1
ATOM 2388 O O . ILE B 1 155 ? -0.094 42.822 112.626 1.00 115.75 155 ILE B O 1
ATOM 2393 N N . ALA B 1 156 ? -1.088 43.702 110.823 1.00 116.46 156 ALA B N 1
ATOM 2394 C CA . ALA B 1 156 ? -1.571 42.400 110.357 1.00 117.28 156 ALA B CA 1
ATOM 2395 C C . ALA B 1 156 ? -0.461 41.358 110.194 1.00 117.86 156 ALA B C 1
ATOM 2396 O O . ALA B 1 156 ? -0.717 40.154 110.279 1.00 117.84 156 ALA B O 1
ATOM 2398 N N . ILE B 1 157 ? 0.767 41.806 109.956 1.00 118.38 157 ILE B N 1
ATOM 2399 C CA . ILE B 1 157 ? 1.842 40.861 109.783 1.00 119.15 157 ILE B CA 1
ATOM 2400 C C . ILE B 1 157 ? 2.046 40.252 111.121 1.00 119.82 157 ILE B C 1
ATOM 2401 O O . ILE B 1 157 ? 2.228 39.044 111.210 1.00 120.13 157 ILE B O 1
ATOM 2406 N N . CYS B 1 158 ? 1.987 41.096 112.160 1.00 120.64 158 CYS B N 1
ATOM 2407 C CA . CYS B 1 158 ? 2.256 40.681 113.556 1.00 121.28 158 CYS B CA 1
ATOM 2408 C C . CYS B 1 158 ? 1.024 40.257 114.373 1.00 121.39 158 CYS B C 1
ATOM 2409 O O . CYS B 1 158 ? 1.161 39.894 115.524 1.00 121.26 158 CYS B O 1
ATOM 2412 N N . THR B 1 159 ? -0.165 40.304 113.789 1.00 121.98 159 THR B N 1
ATOM 2413 C CA . THR B 1 159 ? -1.379 40.178 114.583 1.00 122.64 159 THR B CA 1
ATOM 2414 C C . THR B 1 159 ? -1.461 38.951 115.486 1.00 123.55 159 THR B C 1
ATOM 2415 O O . THR B 1 159 ? -1.744 39.097 116.675 1.00 123.97 159 THR B O 1
ATOM 2419 N N . ASP B 1 160 ? -1.207 37.758 114.949 1.00 124.38 160 ASP B N 1
ATOM 2420 C CA . ASP B 1 160 ? -1.086 36.543 115.789 1.00 125.11 160 ASP B CA 1
ATOM 2421 C C . ASP B 1 160 ? -0.420 35.392 115.042 1.00 125.61 160 ASP B C 1
ATOM 2422 O O . ASP B 1 160 ? 0.291 34.582 115.646 1.00 125.40 160 ASP B O 1
ATOM 2427 N N . SER B 1 161 ? -0.681 35.352 113.728 1.00 126.40 161 SER B N 1
ATOM 2428 C CA . SER B 1 161 ? -0.139 34.384 112.742 1.00 126.94 161 SER B CA 1
ATOM 2429 C C . SER B 1 161 ? -1.246 33.890 111.797 1.00 126.98 161 SER B C 1
ATOM 2430 O O . SER B 1 161 ? -2.191 33.207 112.214 1.00 127.05 161 SER B O 1
ATOM 2433 N N . ASN C 1 14 ? -23.878 25.962 84.377 1.00 133.37 14 ASN C N 1
ATOM 2434 C CA . ASN C 1 14 ? -23.334 25.214 85.552 1.00 133.28 14 ASN C CA 1
ATOM 2435 C C . ASN C 1 14 ? -24.057 23.887 85.817 1.00 132.94 14 ASN C C 1
ATOM 2436 O O . ASN C 1 14 ? -25.290 23.831 85.838 1.00 132.84 14 ASN C O 1
ATOM 2441 N N . SER C 1 15 ? -23.275 22.827 86.013 1.00 132.64 15 SER C N 1
ATOM 2442 C CA . SER C 1 15 ? -23.812 21.487 86.288 1.00 132.33 15 SER C CA 1
ATOM 2443 C C . SER C 1 15 ? -23.830 21.169 87.793 1.00 132.23 15 SER C C 1
ATOM 2444 O O . SER C 1 15 ? -23.430 21.991 88.629 1.00 132.36 15 SER C O 1
ATOM 2447 N N . GLU C 1 16 ? -24.310 19.977 88.136 1.00 131.92 16 GLU C N 1
ATOM 2448 C CA . GLU C 1 16 ? -24.055 19.419 89.456 1.00 131.49 16 GLU C CA 1
ATOM 2449 C C . GLU C 1 16 ? -22.558 19.178 89.488 1.00 131.01 16 GLU C C 1
ATOM 2450 O O . GLU C 1 16 ? -22.024 18.494 88.607 1.00 131.17 16 GLU C O 1
ATOM 2456 N N . LEU C 1 17 ? -21.870 19.751 90.471 1.00 130.22 17 LEU C N 1
ATOM 2457 C CA . LEU C 1 17 ? -20.412 19.616 90.530 1.00 129.44 17 LEU C CA 1
ATOM 2458 C C . LEU C 1 17 ? -19.979 18.194 90.879 1.00 128.49 17 LEU C C 1
ATOM 2459 O O . LEU C 1 17 ? -20.519 17.593 91.803 1.00 128.54 17 LEU C O 1
ATOM 2464 N N . LEU C 1 18 ? -19.006 17.674 90.133 1.00 127.40 18 LEU C N 1
ATOM 2465 C CA . LEU C 1 18 ? -18.565 16.283 90.265 1.00 126.39 18 LEU C CA 1
ATOM 2466 C C . LEU C 1 18 ? -17.892 15.982 91.602 1.00 125.57 18 LEU C C 1
ATOM 2467 O O . LEU C 1 18 ? -17.157 16.815 92.142 1.00 125.37 18 LEU C O 1
ATOM 2472 N N . GLU C 1 19 ? -18.150 14.777 92.114 1.00 124.45 19 GLU C N 1
ATOM 2473 C CA . GLU C 1 19 ? -17.564 14.302 93.369 1.00 123.45 19 GLU C CA 1
ATOM 2474 C C . GLU C 1 19 ? -16.048 14.465 93.406 1.00 122.74 19 GLU C C 1
ATOM 2475 O O . GLU C 1 19 ? -15.499 15.031 94.353 1.00 122.68 19 GLU C O 1
ATOM 2481 N N . GLU C 1 20 ? -15.378 13.967 92.370 1.00 121.73 20 GLU C N 1
ATOM 2482 C CA . GLU C 1 20 ? -13.925 14.046 92.271 1.00 120.76 20 GLU C CA 1
ATOM 2483 C C . GLU C 1 20 ? -13.426 15.463 92.573 1.00 119.72 20 GLU C C 1
ATOM 2484 O O . GLU C 1 20 ? -12.464 15.652 93.320 1.00 119.46 20 GLU C O 1
ATOM 2490 N N . GLN C 1 21 ? -14.104 16.450 92.000 1.00 118.50 21 GLN C N 1
ATOM 2491 C CA . GLN C 1 21 ? -13.768 17.846 92.227 1.00 117.26 21 GLN C CA 1
ATOM 2492 C C . GLN C 1 21 ? -14.293 18.316 93.581 1.00 116.19 21 GLN C C 1
ATOM 2493 O O . GLN C 1 21 ? -13.663 19.155 94.233 1.00 116.19 21 GLN C O 1
ATOM 2499 N N . LYS C 1 22 ? -15.4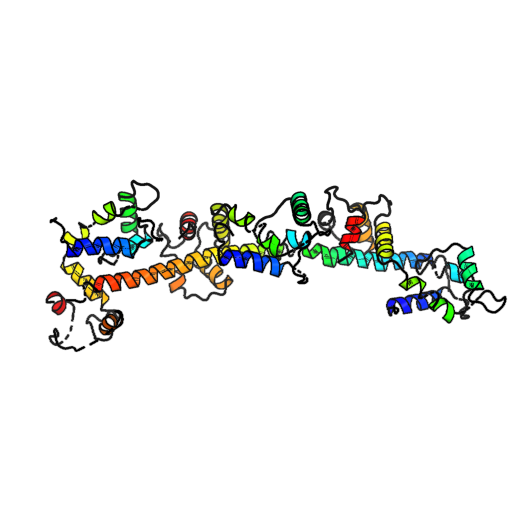33 17.765 94.007 1.00 114.67 22 LYS C N 1
ATOM 2500 C CA . LYS C 1 22 ? -16.002 18.089 95.318 1.00 113.13 22 LYS C CA 1
ATOM 2501 C C . LYS C 1 22 ? -14.956 17.949 96.414 1.00 112.23 22 LYS C C 1
ATOM 2502 O O . LYS C 1 22 ? -14.785 18.862 97.213 1.00 112.13 22 LYS C O 1
ATOM 2508 N N . GLN C 1 23 ? -14.242 16.824 96.424 1.00 111.27 23 GLN C N 1
ATOM 2509 C CA . GLN C 1 23 ? -13.191 16.564 97.410 1.00 110.43 23 GLN C CA 1
ATOM 2510 C C . GLN C 1 23 ? -12.068 17.546 97.269 1.00 110.03 23 GLN C C 1
ATOM 2511 O O . GLN C 1 23 ? -11.556 18.050 98.267 1.00 110.26 23 GLN C O 1
ATOM 2517 N N . GLU C 1 24 ? -11.678 17.821 96.027 1.00 109.37 24 GLU C N 1
ATOM 2518 C CA . GLU C 1 24 ? -10.538 18.695 95.774 1.00 108.39 24 GLU C CA 1
ATOM 2519 C C . GLU C 1 24 ? -10.760 20.038 96.448 1.00 107.64 24 GLU C C 1
ATOM 2520 O O . GLU C 1 24 ? -9.838 20.585 97.038 1.00 107.50 24 GLU C O 1
ATOM 2526 N N . ILE C 1 25 ? -11.994 20.541 96.405 1.00 107.09 25 ILE C N 1
ATOM 2527 C CA . ILE C 1 25 ? -12.335 21.803 97.079 1.00 106.69 25 ILE C CA 1
ATOM 2528 C C . ILE C 1 25 ? -12.060 21.695 98.583 1.00 106.45 25 ILE C C 1
ATOM 2529 O O . ILE C 1 25 ? -11.261 22.462 99.145 1.00 106.19 25 ILE C O 1
ATOM 2534 N N . TYR C 1 26 ? -12.723 20.730 99.217 1.00 105.97 26 TYR C N 1
ATOM 2535 C CA . TYR C 1 26 ? -12.521 20.445 100.621 1.00 105.52 26 TYR C CA 1
ATOM 2536 C C . TYR C 1 26 ? -11.030 20.335 100.925 1.00 105.43 26 TYR C C 1
ATOM 2537 O O . TYR C 1 26 ? -10.495 21.111 101.724 1.00 105.45 26 TYR C O 1
ATOM 2546 N N . GLU C 1 27 ? -10.349 19.413 100.255 1.00 105.17 27 GLU C N 1
ATOM 2547 C CA . GLU C 1 27 ? -8.910 19.258 100.455 1.00 105.22 27 GLU C CA 1
ATOM 2548 C C . GLU C 1 27 ? -8.161 20.599 100.418 1.00 104.83 27 GLU C C 1
ATOM 2549 O O . GLU C 1 27 ? -7.415 20.904 101.332 1.00 104.99 27 GLU C O 1
ATOM 2555 N N . ALA C 1 28 ? -8.383 21.404 99.381 1.00 104.33 28 ALA C N 1
ATOM 2556 C CA . ALA C 1 28 ? -7.784 22.728 99.287 1.00 103.73 28 ALA C CA 1
ATOM 2557 C C . ALA C 1 28 ? -7.943 23.529 100.579 1.00 103.80 28 ALA C C 1
ATOM 2558 O O . ALA C 1 28 ? -6.960 23.962 101.182 1.00 103.80 28 ALA C O 1
ATOM 2560 N N . PHE C 1 29 ? -9.193 23.707 101.005 1.00 103.80 29 PHE C N 1
ATOM 2561 C CA . PHE C 1 29 ? -9.520 24.537 102.157 1.00 103.34 29 PHE C CA 1
ATOM 2562 C C . PHE C 1 29 ? -8.871 23.976 103.386 1.00 103.53 29 PHE C C 1
ATOM 2563 O O . PHE C 1 29 ? -8.190 24.691 104.122 1.00 103.95 29 PHE C O 1
ATOM 2571 N N . SER C 1 30 ? -9.090 22.684 103.591 1.00 103.39 30 SER C N 1
ATOM 2572 C CA . SER C 1 30 ? -8.609 21.992 104.757 1.00 103.55 30 SER C CA 1
ATOM 2573 C C . SER C 1 30 ? -7.104 22.038 104.821 1.00 103.59 30 SER C C 1
ATOM 2574 O O . SER C 1 30 ? -6.551 22.534 105.796 1.00 104.20 30 SER C O 1
ATOM 2577 N N . LEU C 1 31 ? -6.447 21.553 103.770 1.00 103.54 31 LEU C N 1
ATOM 2578 C CA . LEU C 1 31 ? -4.983 21.466 103.719 1.00 103.32 31 LEU C CA 1
ATOM 2579 C C . LEU C 1 31 ? -4.248 22.777 103.894 1.00 103.36 31 LEU C C 1
ATOM 2580 O O . LEU C 1 31 ? -3.106 22.769 104.351 1.00 103.25 31 LEU C O 1
ATOM 2585 N N . PHE C 1 32 ? -4.881 23.893 103.534 1.00 103.77 32 PHE C N 1
ATOM 2586 C CA . PHE C 1 32 ? -4.178 25.190 103.590 1.00 104.56 32 PHE C CA 1
ATOM 2587 C C . PHE C 1 32 ? -4.732 26.241 104.560 1.00 105.44 32 PHE C C 1
ATOM 2588 O O . PHE C 1 32 ? -4.455 27.423 104.401 1.00 105.52 32 PHE C O 1
ATOM 2596 N N . ASP C 1 33 ? -5.507 25.812 105.555 1.00 106.74 33 ASP C N 1
ATOM 2597 C CA . ASP C 1 33 ? -5.805 26.681 106.695 1.00 108.14 33 ASP C CA 1
ATOM 2598 C C . ASP C 1 33 ? -4.626 26.621 107.670 1.00 109.24 33 ASP C C 1
ATOM 2599 O O . ASP C 1 33 ? -4.579 25.756 108.551 1.00 109.36 33 ASP C O 1
ATOM 2612 N N . ASN C 1 35 ? -3.198 28.561 110.264 1.00 109.95 35 ASN C N 1
ATOM 2613 C CA . ASN C 1 35 ? -3.454 28.742 111.675 1.00 108.95 35 ASN C CA 1
ATOM 2614 C C . ASN C 1 35 ? -4.563 27.812 112.175 1.00 108.71 35 ASN C C 1
ATOM 2615 O O . ASN C 1 35 ? -4.736 27.626 113.380 1.00 108.82 35 ASN C O 1
ATOM 2620 N N . ASN C 1 36 ? -5.314 27.244 111.239 1.00 108.22 36 ASN C N 1
ATOM 2621 C CA . ASN C 1 36 ? -6.255 26.163 111.526 1.00 107.74 36 ASN C CA 1
ATOM 2622 C C . ASN C 1 36 ? -7.528 26.619 112.249 1.00 107.44 36 ASN C C 1
ATOM 2623 O O . ASN C 1 36 ? -8.029 25.934 113.128 1.00 107.57 36 ASN C O 1
ATOM 2628 N N . ASP C 1 37 ? -8.052 27.776 111.848 1.00 107.27 37 ASP C N 1
ATOM 2629 C CA . ASP C 1 37 ? -9.253 28.374 112.443 1.00 106.80 37 ASP C CA 1
ATOM 2630 C C . ASP C 1 37 ? -10.487 28.286 111.529 1.00 106.67 37 ASP C C 1
ATOM 2631 O O . ASP C 1 37 ? -11.362 29.159 111.572 1.00 106.92 37 ASP C O 1
ATOM 2636 N N . GLY C 1 38 ? -10.540 27.257 110.685 1.00 106.19 38 GLY C N 1
ATOM 2637 C CA . GLY C 1 38 ? -11.698 27.008 109.829 1.00 105.55 38 GLY C CA 1
ATOM 2638 C C . GLY C 1 38 ? -12.080 28.138 108.893 1.00 105.33 38 GLY C C 1
ATOM 2639 O O . GLY C 1 38 ? -13.097 28.047 108.206 1.00 105.40 38 GLY C O 1
ATOM 2640 N N . PHE C 1 39 ? -11.286 29.206 108.877 1.00 105.09 39 PHE C N 1
ATOM 2641 C CA . PHE C 1 39 ? -11.430 30.261 107.877 1.00 105.07 39 PHE C CA 1
ATOM 2642 C C . PHE C 1 39 ? -10.160 30.378 107.051 1.00 105.21 39 PHE C C 1
ATOM 2643 O O . PHE C 1 39 ? -9.090 29.919 107.478 1.00 105.28 39 PHE C O 1
ATOM 2651 N N . LEU C 1 40 ? -10.273 30.996 105.876 1.00 105.26 40 LEU C N 1
ATOM 2652 C CA . LEU C 1 40 ? -9.088 31.412 105.119 1.00 105.21 40 LEU C CA 1
ATOM 2653 C C . LEU C 1 40 ? -9.010 32.916 105.090 1.00 105.35 40 LEU C C 1
ATOM 2654 O O . LEU C 1 40 ? -10.020 33.604 104.964 1.00 105.62 40 LEU C O 1
ATOM 2659 N N . ASP C 1 41 ? -7.810 33.440 105.215 1.00 105.67 41 ASP C N 1
ATOM 2660 C CA . ASP C 1 41 ? -7.622 34.855 104.984 1.00 106.38 41 ASP C CA 1
ATOM 2661 C C . ASP C 1 41 ? -6.869 34.971 103.675 1.00 106.91 41 ASP C C 1
ATOM 2662 O O . ASP C 1 41 ? -6.455 33.957 103.106 1.00 107.65 41 ASP C O 1
ATOM 2667 N N . TYR C 1 42 ? -6.666 36.196 103.209 1.00 107.08 42 TYR C N 1
ATOM 2668 C CA . TYR C 1 42 ? -6.015 36.410 101.934 1.00 107.27 42 TYR C CA 1
ATOM 2669 C C . TYR C 1 42 ? -4.872 35.432 101.687 1.00 107.07 42 TYR C C 1
ATOM 2670 O O . TYR C 1 42 ? -4.951 34.598 100.795 1.00 107.11 42 TYR C O 1
ATOM 2679 N N . HIS C 1 43 ? -3.834 35.500 102.502 1.00 107.10 43 HIS C N 1
ATOM 2680 C CA . HIS C 1 43 ? -2.662 34.662 102.283 1.00 107.57 43 HIS C CA 1
ATOM 2681 C C . HIS C 1 43 ? -2.999 33.183 102.067 1.00 107.63 43 HIS C C 1
ATOM 2682 O O . HIS C 1 43 ? -2.515 32.538 101.137 1.00 107.59 43 HIS C O 1
ATOM 2689 N N . GLU C 1 44 ? -3.855 32.649 102.914 1.00 108.01 44 GLU C N 1
ATOM 2690 C CA . GLU C 1 44 ? -4.193 31.250 102.824 1.00 108.55 44 GLU C CA 1
ATOM 2691 C C . GLU C 1 44 ? -4.990 31.049 101.556 1.00 109.01 44 GLU C C 1
ATOM 2692 O O . GLU C 1 44 ? -4.776 30.086 100.811 1.00 109.73 44 GLU C O 1
ATOM 2698 N N . LEU C 1 45 ? -5.914 31.974 101.314 1.00 108.90 45 LEU C N 1
ATOM 2699 C CA . LEU C 1 45 ? -6.817 31.873 100.185 1.00 108.49 45 LEU C CA 1
ATOM 2700 C C . LEU C 1 45 ? -6.012 31.872 98.886 1.00 108.47 45 LEU C C 1
ATOM 2701 O O . LEU C 1 45 ? -6.289 31.095 97.970 1.00 108.39 45 LEU C O 1
ATOM 2706 N N . LYS C 1 46 ? -5.000 32.735 98.831 1.00 108.33 46 LYS C N 1
ATOM 2707 C CA . LYS C 1 46 ? -4.119 32.797 97.688 1.00 108.27 46 LYS C CA 1
ATOM 2708 C C . LYS C 1 46 ? -3.476 31.452 97.403 1.00 109.16 46 LYS C C 1
ATOM 2709 O O . LYS C 1 46 ? -3.427 31.044 96.259 1.00 109.85 46 LYS C O 1
ATOM 2715 N N . VAL C 1 47 ? -3.014 30.736 98.423 1.00 110.25 47 VAL C N 1
ATOM 2716 C CA . VAL C 1 47 ? -2.393 29.424 98.162 1.00 110.99 47 VAL C CA 1
ATOM 2717 C C . VAL C 1 47 ? -3.431 28.345 97.952 1.00 111.64 47 VAL C C 1
ATOM 2718 O O . VAL C 1 47 ? -3.202 27.390 97.211 1.00 111.52 47 VAL C O 1
ATOM 2722 N N . ALA C 1 48 ? -4.580 28.514 98.595 1.00 113.16 48 ALA C N 1
ATOM 2723 C CA . ALA C 1 48 ? -5.662 27.544 98.509 1.00 114.66 48 ALA C CA 1
ATOM 2724 C C . ALA C 1 48 ? -6.083 27.355 97.049 1.00 116.22 48 ALA C C 1
ATOM 2725 O O . ALA C 1 48 ? -6.297 26.241 96.591 1.00 116.51 48 ALA C O 1
ATOM 2735 N N . LYS C 1 50 ? -4.325 28.046 94.281 1.00 116.55 50 LYS C N 1
ATOM 2736 C CA . LYS C 1 50 ? -3.275 27.472 93.446 1.00 115.20 50 LYS C CA 1
ATOM 2737 C C . LYS C 1 50 ? -3.396 25.955 93.436 1.00 114.49 50 LYS C C 1
ATOM 2738 O O . LYS C 1 50 ? -2.973 25.300 92.485 1.00 114.53 50 LYS C O 1
ATOM 2744 N N . ALA C 1 51 ? -3.979 25.403 94.494 1.00 113.42 51 ALA C N 1
ATOM 2745 C CA . ALA C 1 51 ? -4.233 23.971 94.549 1.00 112.89 51 ALA C CA 1
ATOM 2746 C C . ALA C 1 51 ? -5.338 23.548 93.578 1.00 112.50 51 ALA C C 1
ATOM 2747 O O . ALA C 1 51 ? -5.412 22.384 93.181 1.00 112.60 51 ALA C O 1
ATOM 2749 N N . LEU C 1 52 ? -6.200 24.493 93.213 1.00 112.02 52 LEU C N 1
ATOM 2750 C CA . LEU C 1 52 ? -7.252 24.258 92.225 1.00 111.19 52 LEU C CA 1
ATOM 2751 C C . LEU C 1 52 ? -6.913 24.986 90.939 1.00 110.75 52 LEU C C 1
ATOM 2752 O O . LEU C 1 52 ? -7.789 25.288 90.138 1.00 110.71 52 LEU C O 1
ATOM 2757 N N . GLY C 1 53 ? -5.630 25.283 90.761 1.00 110.43 53 GLY C N 1
ATOM 2758 C CA . GLY C 1 53 ? -5.134 25.892 89.537 1.00 109.92 53 GLY C CA 1
ATOM 2759 C C . GLY C 1 53 ? -5.335 27.388 89.408 1.00 109.69 53 GLY C C 1
ATOM 2760 O O . GLY C 1 53 ? -4.663 28.027 88.605 1.00 109.69 53 GLY C O 1
ATOM 2761 N N . PHE C 1 54 ? -6.245 27.955 90.195 1.00 109.52 54 PHE C N 1
ATOM 2762 C CA . PHE C 1 54 ? -6.550 29.384 90.086 1.00 109.40 54 PHE C CA 1
ATOM 2763 C C . PHE C 1 54 ? -5.470 30.311 90.659 1.00 109.12 54 PHE C C 1
ATOM 2764 O O . PHE C 1 54 ? -5.075 30.210 91.822 1.00 109.45 54 PHE C O 1
ATOM 2772 N N . GLU C 1 55 ? -4.996 31.221 89.822 1.00 108.65 55 GLU C N 1
ATOM 2773 C CA . GLU C 1 55 ? -4.009 32.186 90.239 1.00 108.11 55 GLU C CA 1
ATOM 2774 C C . GLU C 1 55 ? -4.526 33.571 89.876 1.00 107.56 55 GLU C C 1
ATOM 2775 O O . GLU C 1 55 ? -4.345 34.030 88.760 1.00 107.74 55 GLU C O 1
ATOM 2781 N N . LEU C 1 56 ? -5.186 34.224 90.824 1.00 107.01 56 LEU C N 1
ATOM 2782 C CA . LEU C 1 56 ? -5.823 35.504 90.563 1.00 106.67 56 LEU C CA 1
ATOM 2783 C C . LEU C 1 56 ? -4.992 36.669 91.062 1.00 106.41 56 LEU C C 1
ATOM 2784 O O . LEU C 1 56 ? -4.363 36.578 92.118 1.00 106.77 56 LEU C O 1
ATOM 2789 N N . PRO C 1 57 ? -4.973 37.769 90.290 1.00 105.96 57 PRO C N 1
ATOM 2790 C CA . PRO C 1 57 ? -4.524 39.094 90.679 1.00 105.64 57 PRO C CA 1
ATOM 2791 C C . PRO C 1 57 ? -4.766 39.420 92.151 1.00 105.59 57 PRO C C 1
ATOM 2792 O O . PRO C 1 57 ? -5.851 39.129 92.695 1.00 105.56 57 PRO C O 1
ATOM 2796 N N . LYS C 1 58 ? -3.768 40.038 92.781 1.00 105.27 58 LYS C N 1
ATOM 2797 C CA . LYS C 1 58 ? -3.909 40.478 94.155 1.00 105.04 58 LYS C CA 1
ATOM 2798 C C . LYS C 1 58 ? -5.229 41.196 94.306 1.00 105.69 58 LYS C C 1
ATOM 2799 O O . LYS C 1 58 ? -6.128 40.691 95.000 1.00 106.25 58 LYS C O 1
ATOM 2805 N N . ARG C 1 59 ? -5.382 42.326 93.613 1.00 105.89 59 ARG C N 1
ATOM 2806 C CA . ARG C 1 59 ? -6.670 43.028 93.628 1.00 106.17 59 ARG C CA 1
ATOM 2807 C C . ARG C 1 59 ? -7.826 42.032 93.645 1.00 106.40 59 ARG C C 1
ATOM 2808 O O . ARG C 1 59 ? -8.598 42.013 94.595 1.00 106.46 59 ARG C O 1
ATOM 2816 N N . GLU C 1 60 ? -7.900 41.158 92.647 1.00 106.89 60 GLU C N 1
ATOM 2817 C CA . GLU C 1 60 ? -9.032 40.230 92.545 1.00 107.79 60 GLU C CA 1
ATOM 2818 C C . GLU C 1 60 ? -9.313 39.484 93.846 1.00 107.78 60 GLU C C 1
ATOM 2819 O O . GLU C 1 60 ? -10.480 39.355 94.264 1.00 107.56 60 GLU C O 1
ATOM 2825 N N . ILE C 1 61 ? -8.245 38.988 94.478 1.00 107.47 61 ILE C N 1
ATOM 2826 C CA . ILE C 1 61 ? -8.423 38.097 95.615 1.00 107.29 61 ILE C CA 1
ATOM 2827 C C . ILE C 1 61 ? -9.100 38.847 96.740 1.00 107.05 61 ILE C C 1
ATOM 2828 O O . ILE C 1 61 ? -10.195 38.469 97.167 1.00 107.22 61 ILE C O 1
ATOM 2833 N N . LEU C 1 62 ? -8.461 39.927 97.184 1.00 106.42 62 LEU C N 1
ATOM 2834 C CA . LEU C 1 62 ? -9.059 40.828 98.151 1.00 106.13 62 LEU C CA 1
ATOM 2835 C C . LEU C 1 62 ? -10.513 41.096 97.795 1.00 106.47 62 LEU C C 1
ATOM 2836 O O . LEU C 1 62 ? -11.388 41.077 98.661 1.00 106.64 62 LEU C O 1
ATOM 2841 N N . ASP C 1 63 ? -10.768 41.316 96.507 1.00 106.55 63 ASP C N 1
ATOM 2842 C CA . ASP C 1 63 ? -12.093 41.591 96.034 1.00 106.66 63 ASP C CA 1
ATOM 2843 C C . ASP C 1 63 ? -13.039 40.546 96.571 1.00 106.85 63 ASP C C 1
ATOM 2844 O O . ASP C 1 63 ? -14.121 40.877 97.063 1.00 107.12 63 ASP C O 1
ATOM 2849 N N . LEU C 1 64 ? -12.635 39.281 96.479 1.00 106.76 64 LEU C N 1
ATOM 2850 C CA . LEU C 1 64 ? -13.516 38.180 96.869 1.00 106.83 64 LEU C CA 1
ATOM 2851 C C . LEU C 1 64 ? -13.787 38.199 98.360 1.00 106.74 64 LEU C C 1
ATOM 2852 O O . LEU C 1 64 ? -14.939 38.121 98.800 1.00 106.77 64 LEU C O 1
ATOM 2857 N N . ILE C 1 65 ? -12.708 38.322 99.122 1.00 106.62 65 ILE C N 1
ATOM 2858 C CA . ILE C 1 65 ? -12.786 38.410 100.569 1.00 106.74 65 ILE C CA 1
ATOM 2859 C C . ILE C 1 65 ? -13.702 39.561 100.963 1.00 107.04 65 ILE C C 1
ATOM 2860 O O . ILE C 1 65 ? -14.569 39.398 101.816 1.00 107.44 65 ILE C O 1
ATOM 2865 N N . ASP C 1 66 ? -13.533 40.706 100.314 1.00 107.11 66 ASP C N 1
ATOM 2866 C CA . ASP C 1 66 ? -14.453 41.810 100.485 1.00 107.69 66 ASP C CA 1
ATOM 2867 C C . ASP C 1 66 ? -15.932 41.407 100.250 1.00 107.95 66 ASP C C 1
ATOM 2868 O O . ASP C 1 66 ? -16.819 41.804 101.012 1.00 107.83 66 ASP C O 1
ATOM 2873 N N . GLU C 1 67 ? -16.185 40.600 99.220 1.00 108.27 67 GLU C N 1
ATOM 2874 C CA . GLU C 1 67 ? -17.553 40.275 98.812 1.00 108.65 67 GLU C CA 1
ATOM 2875 C C . GLU C 1 67 ? -18.273 39.344 99.795 1.00 108.96 67 GLU C C 1
ATOM 2876 O O . GLU C 1 67 ? -19.428 39.597 100.165 1.00 108.78 67 GLU C O 1
ATOM 2882 N N . TYR C 1 68 ? -17.589 38.278 100.216 1.00 109.40 68 TYR C N 1
ATOM 2883 C CA . TYR C 1 68 ? -18.219 37.235 101.039 1.00 109.65 68 TYR C CA 1
ATOM 2884 C C . TYR C 1 68 ? -17.932 37.379 102.523 1.00 109.64 68 TYR C C 1
ATOM 2885 O O . TYR C 1 68 ? -18.621 36.787 103.353 1.00 109.65 68 TYR C O 1
ATOM 2894 N N . ASP C 1 69 ? -16.930 38.177 102.865 1.00 109.70 69 ASP C N 1
ATOM 2895 C CA . ASP C 1 69 ? -16.778 38.565 104.251 1.00 109.84 69 ASP C CA 1
ATOM 2896 C C . ASP C 1 69 ? -17.858 39.579 104.579 1.00 109.98 69 ASP C C 1
ATOM 2897 O O . ASP C 1 69 ? -17.582 40.779 104.694 1.00 110.01 69 ASP C O 1
ATOM 2902 N N . SER C 1 70 ? -19.092 39.090 104.686 1.00 109.96 70 SER C N 1
ATOM 2903 C CA . SER C 1 70 ? -20.168 39.859 105.274 1.00 110.21 70 SER C CA 1
ATOM 2904 C C . SER C 1 70 ? -20.043 39.645 106.771 1.00 110.34 70 SER C C 1
ATOM 2905 O O . SER C 1 70 ? -20.785 40.226 107.566 1.00 110.45 70 SER C O 1
ATOM 2908 N N . GLU C 1 71 ? -19.084 38.793 107.131 1.00 110.54 71 GLU C N 1
ATOM 2909 C CA . GLU C 1 71 ? -18.760 38.464 108.513 1.00 110.83 71 GLU C CA 1
ATOM 2910 C C . GLU C 1 71 ? -18.180 39.685 109.222 1.00 111.01 71 GLU C C 1
ATOM 2911 O O . GLU C 1 71 ? -18.376 39.876 110.422 1.00 110.98 71 GLU C O 1
ATOM 2917 N N . GLY C 1 72 ? -17.484 40.518 108.460 1.00 111.32 72 GLY C N 1
ATOM 2918 C CA . GLY C 1 72 ? -16.648 41.551 109.038 1.00 111.99 72 GLY C CA 1
ATOM 2919 C C . GLY C 1 72 ? -15.283 40.965 109.361 1.00 112.58 72 GLY C C 1
ATOM 2920 O O . GLY C 1 72 ? -15.153 39.770 109.672 1.00 112.68 72 GLY C O 1
ATOM 2921 N N . ARG C 1 73 ? -14.259 41.809 109.276 1.00 112.91 73 ARG C N 1
ATOM 2922 C CA . ARG C 1 73 ? -12.883 41.431 109.618 1.00 113.36 73 ARG C CA 1
ATOM 2923 C C . ARG C 1 73 ? -12.284 40.319 108.720 1.00 113.69 73 ARG C C 1
ATOM 2924 O O . ARG C 1 73 ? -11.712 39.337 109.207 1.00 113.70 73 ARG C O 1
ATOM 2932 N N . HIS C 1 74 ? -12.475 40.493 107.410 1.00 114.09 74 HIS C N 1
ATOM 2933 C CA . HIS C 1 74 ? -11.594 39.977 106.338 1.00 114.43 74 HIS C CA 1
ATOM 2934 C C . HIS C 1 74 ? -11.236 38.495 106.332 1.00 114.93 74 HIS C C 1
ATOM 2935 O O . HIS C 1 74 ? -10.067 38.140 106.229 1.00 115.09 74 HIS C O 1
ATOM 2942 N N . LEU C 1 75 ? -12.240 37.635 106.404 1.00 115.70 75 LEU C N 1
ATOM 2943 C CA . LEU C 1 75 ? -12.009 36.200 106.341 1.00 116.59 75 LEU C CA 1
ATOM 2944 C C . LEU C 1 75 ? -12.974 35.515 105.368 1.00 117.73 75 LEU C C 1
ATOM 2945 O O . LEU C 1 75 ? -13.865 36.157 104.799 1.00 117.79 75 LEU C O 1
ATOM 2958 N N . LYS C 1 77 ? -15.442 32.020 105.153 1.00 118.78 77 LYS C N 1
ATOM 2959 C CA . LYS C 1 77 ? -16.035 30.766 105.591 1.00 117.80 77 LYS C CA 1
ATOM 2960 C C . LYS C 1 77 ? -15.897 29.753 104.472 1.00 117.28 77 LYS C C 1
ATOM 2961 O O . LYS C 1 77 ? -15.935 30.116 103.292 1.00 117.33 77 LYS C O 1
ATOM 2967 N N . TYR C 1 78 ? -15.750 28.485 104.842 1.00 116.64 78 TYR C N 1
ATOM 2968 C CA . TYR C 1 78 ? -15.654 27.403 103.868 1.00 116.13 78 TYR C CA 1
ATOM 2969 C C . TYR C 1 78 ? -16.841 27.331 102.903 1.00 116.28 78 TYR C C 1
ATOM 2970 O O . TYR C 1 78 ? -16.653 27.036 101.727 1.00 116.32 78 TYR C O 1
ATOM 2979 N N . ASP C 1 79 ? -18.053 27.582 103.393 1.00 116.53 79 ASP C N 1
ATOM 2980 C CA . ASP C 1 79 ? -19.231 27.553 102.522 1.00 116.83 79 ASP C CA 1
ATOM 2981 C C . ASP C 1 79 ? -19.083 28.526 101.355 1.00 116.98 79 ASP C C 1
ATOM 2982 O O . ASP C 1 79 ? -19.185 28.124 100.190 1.00 117.23 79 ASP C O 1
ATOM 2987 N N . ASP C 1 80 ? -18.824 29.795 101.666 1.00 116.84 80 ASP C N 1
ATOM 2988 C CA . ASP C 1 80 ? -18.600 30.788 100.626 1.00 116.79 80 ASP C CA 1
ATOM 2989 C C . ASP C 1 80 ? -17.552 30.262 99.650 1.00 116.66 80 ASP C C 1
ATOM 2990 O O . ASP C 1 80 ? -17.859 30.063 98.457 1.00 116.88 80 ASP C O 1
ATOM 2995 N N . PHE C 1 81 ? -16.342 29.997 100.174 1.00 116.31 81 PHE C N 1
ATOM 2996 C CA . PHE C 1 81 ? -15.260 29.354 99.414 1.00 115.96 81 PHE C CA 1
ATOM 2997 C C . PHE C 1 81 ? -15.746 28.221 98.494 1.00 116.51 81 PHE C C 1
ATOM 2998 O O . PHE C 1 81 ? -15.479 28.236 97.291 1.00 116.72 81 PHE C O 1
ATOM 3006 N N . TYR C 1 82 ? -16.467 27.252 99.056 1.00 117.11 82 TYR C N 1
ATOM 3007 C CA . TYR C 1 82 ? -17.010 26.140 98.271 1.00 117.59 82 TYR C CA 1
ATOM 3008 C C . TYR C 1 82 ? -17.853 26.655 97.107 1.00 118.12 82 TYR C C 1
ATOM 3009 O O . TYR C 1 82 ? -17.641 26.250 95.959 1.00 118.35 82 TYR C O 1
ATOM 3018 N N . ILE C 1 83 ? -18.790 27.555 97.410 1.00 118.73 83 ILE C N 1
ATOM 3019 C CA . ILE C 1 83 ? -19.679 28.140 96.403 1.00 119.31 83 ILE C CA 1
ATOM 3020 C C . ILE C 1 83 ? -18.859 28.706 95.250 1.00 119.64 83 ILE C C 1
ATOM 3021 O O . ILE C 1 83 ? -19.106 28.383 94.090 1.00 119.96 83 ILE C O 1
ATOM 3026 N N . VAL C 1 84 ? -17.872 29.523 95.590 1.00 119.90 84 VAL C N 1
ATOM 3027 C CA . VAL C 1 84 ? -17.044 30.198 94.609 1.00 120.42 84 VAL C CA 1
ATOM 3028 C C . VAL C 1 84 ? -16.280 29.192 93.734 1.00 120.91 84 VAL C C 1
ATOM 3029 O O . VAL C 1 84 ? -16.748 28.859 92.647 1.00 120.90 84 VAL C O 1
ATOM 3041 N N . GLY C 1 86 ? -16.272 26.437 93.109 1.00 121.24 86 GLY C N 1
ATOM 3042 C CA . GLY C 1 86 ? -17.160 25.535 92.398 1.00 121.08 86 GLY C CA 1
ATOM 3043 C C . GLY C 1 86 ? -17.509 26.041 91.014 1.00 120.84 86 GLY C C 1
ATOM 3044 O O . GLY C 1 86 ? -17.286 25.349 90.009 1.00 121.05 86 GLY C O 1
ATOM 3045 N N . GLU C 1 87 ? -18.062 27.251 90.962 1.00 120.44 87 GLU C N 1
ATOM 3046 C CA . GLU C 1 87 ? -18.384 27.887 89.687 1.00 119.96 87 GLU C CA 1
ATOM 3047 C C . GLU C 1 87 ? -17.112 28.064 88.862 1.00 119.18 87 GLU C C 1
ATOM 3048 O O . GLU C 1 87 ? -17.068 27.701 87.689 1.00 119.15 87 GLU C O 1
ATOM 3054 N N . LYS C 1 88 ? -16.066 28.577 89.492 1.00 118.31 88 LYS C N 1
ATOM 3055 C CA . LYS C 1 88 ? -14.799 28.732 88.805 1.00 117.74 88 LYS C CA 1
ATOM 3056 C C . LYS C 1 88 ? -14.313 27.450 88.121 1.00 117.50 88 LYS C C 1
ATOM 3057 O O . LYS C 1 88 ? -13.858 27.508 86.989 1.00 117.75 88 LYS C O 1
ATOM 3063 N N . ILE C 1 89 ? -14.433 26.302 88.784 1.00 117.12 89 ILE C N 1
ATOM 3064 C CA . ILE C 1 89 ? -13.956 25.032 88.212 1.00 116.68 89 ILE C CA 1
ATOM 3065 C C . ILE C 1 89 ? -14.727 24.615 86.964 1.00 116.60 89 ILE C C 1
ATOM 3066 O O . ILE C 1 89 ? -14.121 24.285 85.940 1.00 116.50 89 ILE C O 1
ATOM 3071 N N . LEU C 1 90 ? -16.055 24.636 87.061 1.00 116.57 90 LEU C N 1
ATOM 3072 C CA . LEU C 1 90 ? -16.932 24.267 85.945 1.00 116.58 90 LEU C CA 1
ATOM 3073 C C . LEU C 1 90 ? -16.895 25.305 84.812 1.00 116.71 90 LEU C C 1
ATOM 3074 O O . LEU C 1 90 ? -16.656 24.962 83.656 1.00 116.55 90 LEU C O 1
ATOM 3079 N N . LYS C 1 91 ? -17.102 26.574 85.162 1.00 117.03 91 LYS C N 1
ATOM 3080 C CA . LYS C 1 91 ? -17.073 27.681 84.201 1.00 117.22 91 LYS C CA 1
ATOM 3081 C C . LYS C 1 91 ? -15.675 27.970 83.637 1.00 117.52 91 LYS C C 1
ATOM 3082 O O . LYS C 1 91 ? -15.509 28.876 82.821 1.00 117.63 91 LYS C O 1
ATOM 3088 N N . ARG C 1 92 ? -14.674 27.212 84.074 1.00 117.74 92 ARG C N 1
ATOM 3089 C CA . ARG C 1 92 ? -13.308 27.379 83.556 1.00 118.31 92 ARG C CA 1
ATOM 3090 C C . ARG C 1 92 ? -13.129 26.679 82.212 1.00 117.71 92 ARG C C 1
ATOM 3091 O O . ARG C 1 92 ? -13.661 25.583 81.991 1.00 117.77 92 ARG C O 1
ATOM 3099 N N . ASP C 1 93 ? -12.381 27.328 81.323 1.00 116.97 93 ASP C N 1
ATOM 3100 C CA . ASP C 1 93 ? -11.945 26.718 80.080 1.00 116.26 93 ASP C CA 1
ATOM 3101 C C . ASP C 1 93 ? -11.171 25.454 80.437 1.00 115.69 93 ASP C C 1
ATOM 3102 O O . ASP C 1 93 ? -10.098 25.538 81.032 1.00 115.67 93 ASP C O 1
ATOM 3107 N N . PRO C 1 94 ? -11.717 24.276 80.082 1.00 115.15 94 PRO C N 1
ATOM 3108 C CA . PRO C 1 94 ? -11.109 23.006 80.471 1.00 114.74 94 PRO C CA 1
ATOM 3109 C C . PRO C 1 94 ? -9.730 22.860 79.856 1.00 114.35 94 PRO C C 1
ATOM 3110 O O . PRO C 1 94 ? -8.993 21.938 80.196 1.00 114.28 94 PRO C O 1
ATOM 3114 N N . LEU C 1 95 ? -9.405 23.781 78.954 1.00 113.95 95 LEU C N 1
ATOM 3115 C CA . LEU C 1 95 ? -8.113 23.824 78.289 1.00 113.56 95 LEU C CA 1
ATOM 3116 C C . LEU C 1 95 ? -7.151 24.777 78.996 1.00 113.21 95 LEU C C 1
ATOM 3117 O O . LEU C 1 95 ? -5.939 24.605 78.908 1.00 113.07 95 LEU C O 1
ATOM 3122 N N . ASP C 1 96 ? -7.693 25.778 79.689 1.00 112.87 96 ASP C N 1
ATOM 3123 C CA . ASP C 1 96 ? -6.888 26.636 80.565 1.00 112.63 96 ASP C CA 1
ATOM 3124 C C . ASP C 1 96 ? -6.392 25.827 81.762 1.00 112.49 96 ASP C C 1
ATOM 3125 O O . ASP C 1 96 ? -5.244 25.970 82.192 1.00 112.42 96 ASP C O 1
ATOM 3130 N N . GLU C 1 97 ? -7.283 24.985 82.288 1.00 112.34 97 GLU C N 1
ATOM 3131 C CA . GLU C 1 97 ? -6.943 23.926 83.236 1.00 112.11 97 GLU C CA 1
ATOM 3132 C C . GLU C 1 97 ? -5.684 23.202 82.763 1.00 111.91 97 GLU C C 1
ATOM 3133 O O . GLU C 1 97 ? -4.715 23.068 83.509 1.00 111.81 97 GLU C O 1
ATOM 3139 N N . ILE C 1 98 ? -5.711 22.757 81.509 1.00 111.73 98 ILE C N 1
ATOM 3140 C CA . ILE C 1 98 ? -4.585 22.063 80.898 1.00 111.58 98 ILE C CA 1
ATOM 3141 C C . ILE C 1 98 ? -3.396 23.011 80.728 1.00 111.43 98 ILE C C 1
ATOM 3142 O O . ILE C 1 98 ? -2.257 22.637 81.009 1.00 111.32 98 ILE C O 1
ATOM 3147 N N . LYS C 1 99 ? -3.675 24.237 80.281 1.00 111.30 99 LYS C N 1
ATOM 3148 C CA . LYS C 1 99 ? -2.635 25.227 79.977 1.00 111.23 99 LYS C CA 1
ATOM 3149 C C . LYS C 1 99 ? -1.697 25.485 81.146 1.00 111.06 99 LYS C C 1
ATOM 3150 O O . LYS C 1 99 ? -0.479 25.493 80.969 1.00 111.05 99 LYS C O 1
ATOM 3156 N N . ARG C 1 100 ? -2.269 25.686 82.332 1.00 110.85 100 ARG C N 1
ATOM 3157 C CA . ARG C 1 100 ? -1.479 25.933 83.535 1.00 110.59 100 ARG C CA 1
ATOM 3158 C C . ARG C 1 100 ? -0.607 24.729 83.885 1.00 110.33 100 ARG C C 1
ATOM 3159 O O . ARG C 1 100 ? 0.566 24.889 84.232 1.00 110.27 100 ARG C O 1
ATOM 3167 N N . ALA C 1 101 ? -1.182 23.532 83.770 1.00 110.02 101 ALA C N 1
ATOM 3168 C CA . ALA C 1 101 ? -0.465 22.286 84.027 1.00 109.75 101 ALA C CA 1
ATOM 3169 C C . ALA C 1 101 ? 0.815 22.221 83.213 1.00 109.63 101 ALA C C 1
ATOM 3170 O O . ALA C 1 101 ? 1.877 21.897 83.740 1.00 109.58 101 ALA C O 1
ATOM 3172 N N . PHE C 1 102 ? 0.698 22.541 81.928 1.00 109.57 102 PHE C N 1
ATOM 3173 C CA . PHE C 1 102 ? 1.840 22.602 81.025 1.00 109.57 102 PHE C CA 1
ATOM 3174 C C . PHE C 1 102 ? 2.843 23.658 81.480 1.00 109.54 102 PHE C C 1
ATOM 3175 O O . PHE C 1 102 ? 4.047 23.392 81.544 1.00 109.41 102 PHE C O 1
ATOM 3183 N N . GLN C 1 103 ? 2.333 24.844 81.810 1.00 109.60 103 GLN C N 1
ATOM 3184 C CA . GLN C 1 103 ? 3.165 25.956 82.268 1.00 109.71 103 GLN C CA 1
ATOM 3185 C C . GLN C 1 103 ? 3.956 25.599 83.530 1.00 109.84 103 GLN C C 1
ATOM 3186 O O . GLN C 1 103 ? 4.991 26.207 83.807 1.00 109.93 103 GLN C O 1
ATOM 3192 N N . LEU C 1 104 ? 3.474 24.604 84.276 1.00 109.91 104 LEU C N 1
ATOM 3193 C CA . LEU C 1 104 ? 4.083 24.222 85.553 1.00 109.95 104 LEU C CA 1
ATOM 3194 C C . LEU C 1 104 ? 5.193 23.178 85.469 1.00 110.01 104 LEU C C 1
ATOM 3195 O O . LEU C 1 104 ? 6.115 23.196 86.283 1.00 110.06 104 LEU C O 1
ATOM 3200 N N . PHE C 1 105 ? 5.102 22.264 84.507 1.00 110.07 105 PHE C N 1
ATOM 3201 C CA . PHE C 1 105 ? 6.190 21.321 84.263 1.00 110.18 105 PHE C CA 1
ATOM 3202 C C . PHE C 1 105 ? 7.407 22.055 83.721 1.00 110.38 105 PHE C C 1
ATOM 3203 O O . PHE C 1 105 ? 8.550 21.686 84.001 1.00 110.36 105 PHE C O 1
ATOM 3211 N N . ASP C 1 106 ? 7.138 23.109 82.957 1.00 110.55 106 ASP C N 1
ATOM 3212 C CA . ASP C 1 106 ? 8.165 23.910 82.326 1.00 110.69 106 ASP C CA 1
ATOM 3213 C C . ASP C 1 106 ? 8.784 24.897 83.321 1.00 110.86 106 ASP C C 1
ATOM 3214 O O . ASP C 1 106 ? 8.410 26.075 83.359 1.00 110.88 106 ASP C O 1
ATOM 3219 N N . ASP C 1 107 ? 9.721 24.399 84.132 1.00 111.04 107 ASP C N 1
ATOM 3220 C CA . ASP C 1 107 ? 10.525 25.240 85.027 1.00 111.21 107 ASP C CA 1
ATOM 3221 C C . ASP C 1 107 ? 11.274 26.266 84.192 1.00 111.27 107 ASP C C 1
ATOM 3222 O O . ASP C 1 107 ? 10.978 27.460 84.220 1.00 111.17 107 ASP C O 1
ATOM 3227 N N . ASP C 1 108 ? 12.234 25.742 83.436 1.00 111.45 108 ASP C N 1
ATOM 3228 C CA . ASP C 1 108 ? 13.167 26.485 82.593 1.00 111.69 108 ASP C CA 1
ATOM 3229 C C . ASP C 1 108 ? 12.511 27.379 81.543 1.00 111.77 108 ASP C C 1
ATOM 3230 O O . ASP C 1 108 ? 13.207 28.125 80.842 1.00 111.68 108 ASP C O 1
ATOM 3235 N N . HIS C 1 109 ? 11.182 27.306 81.448 1.00 111.90 109 HIS C N 1
ATOM 3236 C CA . HIS C 1 109 ? 10.418 27.997 80.408 1.00 112.04 109 HIS C CA 1
ATOM 3237 C C . HIS C 1 109 ? 11.048 27.748 79.033 1.00 112.15 109 HIS C C 1
ATOM 3238 O O . HIS C 1 109 ? 11.452 28.684 78.332 1.00 112.10 109 HIS C O 1
ATOM 3245 N N . THR C 1 110 ? 11.143 26.466 78.677 1.00 112.25 110 THR C N 1
ATOM 3246 C CA . THR C 1 110 ? 11.736 26.036 77.409 1.00 112.26 110 THR C CA 1
ATOM 3247 C C . THR C 1 110 ? 10.716 26.006 76.275 1.00 112.28 110 THR C C 1
ATOM 3248 O O . THR C 1 110 ? 11.019 26.415 75.153 1.00 112.38 110 THR C O 1
ATOM 3252 N N . GLY C 1 111 ? 9.512 25.527 76.574 1.00 112.21 111 GLY C N 1
ATOM 3253 C CA . GLY C 1 111 ? 8.475 25.352 75.562 1.00 112.18 111 GLY C CA 1
ATOM 3254 C C . GLY C 1 111 ? 8.125 23.889 75.390 1.00 112.20 111 GLY C C 1
ATOM 3255 O O . GLY C 1 111 ? 7.004 23.552 75.005 1.00 112.21 111 GLY C O 1
ATOM 3256 N N . LYS C 1 112 ? 9.099 23.022 75.666 1.00 112.20 112 LYS C N 1
ATOM 3257 C CA . LYS C 1 112 ? 8.887 21.575 75.679 1.00 112.16 112 LYS C CA 1
ATOM 3258 C C . LYS C 1 112 ? 9.332 20.953 76.999 1.00 112.00 112 LYS C C 1
ATOM 3259 O O . LYS C 1 112 ? 10.389 21.299 77.541 1.00 111.98 112 LYS C O 1
ATOM 3265 N N . ILE C 1 113 ? 8.515 20.035 77.507 1.00 111.72 113 ILE C N 1
ATOM 3266 C CA . ILE C 1 113 ? 8.827 19.321 78.738 1.00 111.53 113 ILE C CA 1
ATOM 3267 C C . ILE C 1 113 ? 9.887 18.252 78.474 1.00 111.49 113 ILE C C 1
ATOM 3268 O O . ILE C 1 113 ? 9.701 17.374 77.631 1.00 111.43 113 ILE C O 1
ATOM 3273 N N . SER C 1 114 ? 11.006 18.356 79.187 1.00 111.45 114 SER C N 1
ATOM 3274 C CA . SER C 1 114 ? 12.019 17.302 79.221 1.00 111.35 114 SER C CA 1
ATOM 3275 C C . SER C 1 114 ? 11.992 16.612 80.592 1.00 111.34 114 SER C C 1
ATOM 3276 O O . SER C 1 114 ? 11.268 17.050 81.492 1.00 111.36 114 SER C O 1
ATOM 3279 N N . ILE C 1 115 ? 12.773 15.541 80.747 1.00 111.24 115 ILE C N 1
ATOM 3280 C CA . ILE C 1 115 ? 12.743 14.714 81.968 1.00 111.08 115 ILE C CA 1
ATOM 3281 C C . ILE C 1 115 ? 13.285 15.423 83.222 1.00 111.01 115 ILE C C 1
ATOM 3282 O O . ILE C 1 115 ? 12.856 15.137 84.348 1.00 110.88 115 ILE C O 1
ATOM 3287 N N . LYS C 1 116 ? 14.211 16.359 83.011 1.00 110.91 116 LYS C N 1
ATOM 3288 C CA . LYS C 1 116 ? 14.707 17.229 84.078 1.00 110.77 116 LYS C CA 1
ATOM 3289 C C . LYS C 1 116 ? 13.607 18.177 84.559 1.00 110.73 116 LYS C C 1
ATOM 3290 O O . LYS C 1 116 ? 13.783 18.905 85.540 1.00 110.81 116 LYS C O 1
ATOM 3296 N N . ASN C 1 117 ? 12.477 18.154 83.851 1.00 110.59 117 ASN C N 1
ATOM 3297 C CA . ASN C 1 117 ? 11.270 18.878 84.236 1.00 110.41 117 ASN C CA 1
ATOM 3298 C C . ASN C 1 117 ? 10.120 17.912 84.514 1.00 110.23 117 ASN C C 1
ATOM 3299 O O . ASN C 1 117 ? 8.971 18.337 84.649 1.00 110.20 117 ASN C O 1
ATOM 3304 N N . LEU C 1 118 ? 10.437 16.616 84.589 1.00 110.08 118 LEU C N 1
ATOM 3305 C CA . LEU C 1 118 ? 9.434 15.559 84.790 1.00 109.89 118 LEU C CA 1
ATOM 3306 C C . LEU C 1 118 ? 9.754 14.654 85.980 1.00 109.68 118 LEU C C 1
ATOM 3307 O O . LEU C 1 118 ? 8.900 14.419 86.839 1.00 109.60 118 LEU C O 1
ATOM 3312 N N . ARG C 1 119 ? 10.972 14.118 86.002 1.00 109.45 119 ARG C N 1
ATOM 3313 C CA . ARG C 1 119 ? 11.484 13.454 87.187 1.00 109.28 119 ARG C CA 1
ATOM 3314 C C . ARG C 1 119 ? 11.468 14.495 88.294 1.00 109.14 119 ARG C C 1
ATOM 3315 O O . ARG C 1 119 ? 11.122 14.191 89.435 1.00 109.19 119 ARG C O 1
ATOM 3323 N N . ARG C 1 120 ? 11.830 15.726 87.926 1.00 108.89 120 ARG C N 1
ATOM 3324 C CA . ARG C 1 120 ? 11.618 16.916 88.748 1.00 108.59 120 ARG C CA 1
ATOM 3325 C C . ARG C 1 120 ? 10.317 16.807 89.548 1.00 108.39 120 ARG C C 1
ATOM 3326 O O . ARG C 1 120 ? 10.282 17.155 90.726 1.00 108.30 120 ARG C O 1
ATOM 3334 N N . VAL C 1 121 ? 9.264 16.311 88.901 1.00 108.20 121 VAL C N 1
ATOM 3335 C CA . VAL C 1 121 ? 7.967 16.089 89.546 1.00 108.01 121 VAL C CA 1
ATOM 3336 C C . VAL C 1 121 ? 7.865 14.690 90.162 1.00 107.85 121 VAL C C 1
ATOM 3337 O O . VAL C 1 121 ? 7.464 14.547 91.316 1.00 107.79 121 VAL C O 1
ATOM 3341 N N . ALA C 1 122 ? 8.230 13.671 89.385 1.00 107.67 122 ALA C N 1
ATOM 3342 C CA . ALA C 1 122 ? 8.246 12.287 89.852 1.00 107.56 122 ALA C CA 1
ATOM 3343 C C . ALA C 1 122 ? 8.929 12.160 91.212 1.00 107.52 122 ALA C C 1
ATOM 3344 O O . ALA C 1 122 ? 8.352 11.615 92.154 1.00 107.53 122 ALA C O 1
ATOM 3346 N N . LYS C 1 123 ? 10.154 12.675 91.300 1.00 107.51 123 LYS C N 1
ATOM 3347 C CA . LYS C 1 123 ? 10.911 12.739 92.549 1.00 107.48 123 LYS C CA 1
ATOM 3348 C C . LYS C 1 123 ? 10.207 13.584 93.603 1.00 107.41 123 LYS C C 1
ATOM 3349 O O . LYS C 1 123 ? 10.105 13.182 94.764 1.00 107.35 123 LYS C O 1
ATOM 3355 N N . GLU C 1 124 ? 9.720 14.752 93.188 1.00 107.34 124 GLU C N 1
ATOM 3356 C CA . GLU C 1 124 ? 9.067 15.692 94.094 1.00 107.30 124 GLU C CA 1
ATOM 3357 C C . GLU C 1 124 ? 7.718 15.158 94.571 1.00 107.25 124 GLU C C 1
ATOM 3358 O O . GLU C 1 124 ? 6.833 15.925 94.950 1.00 107.23 124 GLU C O 1
ATOM 3364 N N . LEU C 1 125 ? 7.577 13.834 94.539 1.00 107.21 125 LEU C N 1
ATOM 3365 C CA . LEU C 1 125 ? 6.399 13.133 95.040 1.00 107.13 125 LEU C CA 1
ATOM 3366 C C . LEU C 1 125 ? 6.848 11.827 95.693 1.00 107.05 125 LEU C C 1
ATOM 3367 O O . LEU C 1 125 ? 6.842 10.766 95.062 1.00 106.96 125 LEU C O 1
ATOM 3372 N N . GLY C 1 126 ? 7.258 11.920 96.956 1.00 107.02 126 GLY C N 1
ATOM 3373 C CA . GLY C 1 126 ? 7.741 10.764 97.710 1.00 106.98 126 GLY C CA 1
ATOM 3374 C C . GLY C 1 126 ? 8.165 11.117 99.123 1.00 106.92 126 GLY C C 1
ATOM 3375 O O . GLY C 1 126 ? 9.306 10.881 99.516 1.00 106.87 126 GLY C O 1
ATOM 3376 N N . ALA C 1 136 ? 11.289 4.402 83.431 1.00 113.51 136 ALA C N 1
ATOM 3377 C CA . ALA C 1 136 ? 10.015 3.745 83.167 1.00 113.55 136 ALA C CA 1
ATOM 3378 C C . ALA C 1 136 ? 9.146 4.567 82.217 1.00 113.61 136 ALA C C 1
ATOM 3379 O O . ALA C 1 136 ? 9.017 5.783 82.378 1.00 113.61 136 ALA C O 1
ATOM 3389 N N . ILE C 1 138 ? 9.214 6.003 79.163 1.00 112.85 138 ILE C N 1
ATOM 3390 C CA . ILE C 1 138 ? 9.723 7.271 78.636 1.00 112.29 138 ILE C CA 1
ATOM 3391 C C . ILE C 1 138 ? 8.950 7.689 77.382 1.00 111.93 138 ILE C C 1
ATOM 3392 O O . ILE C 1 138 ? 8.272 8.717 77.375 1.00 111.83 138 ILE C O 1
ATOM 3397 N N . GLU C 1 139 ? 9.047 6.872 76.336 1.00 111.46 139 GLU C N 1
ATOM 3398 C CA . GLU C 1 139 ? 8.408 7.153 75.051 1.00 111.00 139 GLU C CA 1
ATOM 3399 C C . GLU C 1 139 ? 6.882 7.014 75.097 1.00 110.74 139 GLU C C 1
ATOM 3400 O O . GLU C 1 139 ? 6.194 7.480 74.188 1.00 110.71 139 GLU C O 1
ATOM 3406 N N . GLU C 1 140 ? 6.372 6.385 76.160 1.00 110.38 140 GLU C N 1
ATOM 3407 C CA . GLU C 1 140 ? 4.943 6.052 76.329 1.00 110.01 140 GLU C CA 1
ATOM 3408 C C . GLU C 1 140 ? 3.966 6.948 75.554 1.00 109.84 140 GLU C C 1
ATOM 3409 O O . GLU C 1 140 ? 3.173 6.450 74.753 1.00 109.79 140 GLU C O 1
ATOM 3415 N N . PHE C 1 141 ? 4.028 8.257 75.796 1.00 109.59 141 PHE C N 1
ATOM 3416 C CA . PHE C 1 141 ? 3.131 9.207 75.130 1.00 109.30 141 PHE C CA 1
ATOM 3417 C C . PHE C 1 141 ? 3.895 10.279 74.335 1.00 109.00 141 PHE C C 1
ATOM 3418 O O . PHE C 1 141 ? 3.459 11.428 74.239 1.00 108.94 141 PHE C O 1
ATOM 3426 N N . ASP C 1 142 ? 5.024 9.877 73.749 1.00 108.67 142 ASP C N 1
ATOM 3427 C CA . ASP C 1 142 ? 5.889 10.770 72.975 1.00 108.34 142 ASP C CA 1
ATOM 3428 C C . ASP C 1 142 ? 5.761 10.531 71.471 1.00 108.24 142 ASP C C 1
ATOM 3429 O O . ASP C 1 142 ? 5.827 9.391 71.009 1.00 108.21 142 ASP C O 1
ATOM 3434 N N . LEU C 1 143 ? 5.590 11.614 70.715 1.00 108.08 143 LEU C N 1
ATOM 3435 C CA . LEU C 1 143 ? 5.526 11.538 69.254 1.00 107.91 143 LEU C CA 1
ATOM 3436 C C . LEU C 1 143 ? 6.766 12.137 68.589 1.00 107.84 143 LEU C C 1
ATOM 3437 O O . LEU C 1 143 ? 6.786 12.357 67.376 1.00 107.76 143 LEU C O 1
ATOM 3442 N N . ASP C 1 144 ? 7.797 12.394 69.390 1.00 107.78 144 ASP C N 1
ATOM 3443 C CA . ASP C 1 144 ? 9.055 12.942 68.887 1.00 107.74 144 ASP C CA 1
ATOM 3444 C C . ASP C 1 144 ? 10.257 12.260 69.534 1.00 107.71 144 ASP C C 1
ATOM 3445 O O . ASP C 1 144 ? 11.076 11.644 68.850 1.00 107.68 144 ASP C O 1
ATOM 3450 N N . ASN C 1 150 ? 5.642 19.387 74.113 1.00 114.29 150 ASN C N 1
ATOM 3451 C CA . ASN C 1 150 ? 4.818 20.474 73.592 1.00 114.38 150 ASN C CA 1
ATOM 3452 C C . ASN C 1 150 ? 3.380 20.445 74.120 1.00 114.52 150 ASN C C 1
ATOM 3453 O O . ASN C 1 150 ? 2.887 19.399 74.565 1.00 114.49 150 ASN C O 1
ATOM 3458 N N . GLU C 1 151 ? 2.718 21.602 74.048 1.00 114.63 151 GLU C N 1
ATOM 3459 C CA . GLU C 1 151 ? 1.354 21.800 74.559 1.00 114.69 151 GLU C CA 1
ATOM 3460 C C . GLU C 1 151 ? 0.298 21.008 73.784 1.00 114.64 151 GLU C C 1
ATOM 3461 O O . GLU C 1 151 ? -0.791 20.740 74.295 1.00 114.52 151 GLU C O 1
ATOM 3467 N N . ASN C 1 152 ? 0.633 20.645 72.550 1.00 114.68 152 ASN C N 1
ATOM 3468 C CA . ASN C 1 152 ? -0.304 19.982 71.649 1.00 114.62 152 ASN C CA 1
ATOM 3469 C C . ASN C 1 152 ? -0.486 18.490 71.951 1.00 114.67 152 ASN C C 1
ATOM 3470 O O . ASN C 1 152 ? -1.618 18.002 72.024 1.00 114.63 152 ASN C O 1
ATOM 3475 N N . GLU C 1 153 ? 0.626 17.779 72.137 1.00 114.71 153 GLU C N 1
ATOM 3476 C CA . GLU C 1 153 ? 0.598 16.365 72.526 1.00 114.74 153 GLU C CA 1
ATOM 3477 C C . GLU C 1 153 ? -0.077 16.196 73.886 1.00 114.93 153 GLU C C 1
ATOM 3478 O O . GLU C 1 153 ? -0.658 15.149 74.181 1.00 114.91 153 GLU C O 1
ATOM 3484 N N . PHE C 1 154 ? 0.003 17.254 74.691 1.00 115.13 154 PHE C N 1
ATOM 3485 C CA . PHE C 1 154 ? -0.508 17.291 76.059 1.00 115.33 154 PHE C CA 1
ATOM 3486 C C . PHE C 1 154 ? -1.981 16.881 76.169 1.00 115.31 154 PHE C C 1
ATOM 3487 O O . PHE C 1 154 ? -2.299 15.851 76.769 1.00 115.30 154 PHE C O 1
ATOM 3495 N N . ILE C 1 155 ? -2.861 17.684 75.569 1.00 115.28 155 ILE C N 1
ATOM 3496 C CA . ILE C 1 155 ? -4.318 17.559 75.734 1.00 115.21 155 ILE C CA 1
ATOM 3497 C C . ILE C 1 155 ? -4.827 16.143 75.458 1.00 115.21 155 ILE C C 1
ATOM 3498 O O . ILE C 1 155 ? -5.828 15.713 76.037 1.00 115.18 155 ILE C O 1
ATOM 3503 N N . ALA C 1 156 ? -4.117 15.426 74.588 1.00 115.25 156 ALA C N 1
ATOM 3504 C CA . ALA C 1 156 ? -4.452 14.048 74.219 1.00 115.34 156 ALA C CA 1
ATOM 3505 C C . ALA C 1 156 ? -4.516 13.091 75.416 1.00 115.38 156 ALA C C 1
ATOM 3506 O O . ALA C 1 156 ? -5.227 12.080 75.376 1.00 115.35 156 ALA C O 1
ATOM 3508 N N . ILE C 1 157 ? -3.772 13.418 76.472 1.00 115.38 157 ILE C N 1
ATOM 3509 C CA . ILE C 1 157 ? -3.721 12.592 77.677 1.00 115.36 157 ILE C CA 1
ATOM 3510 C C . ILE C 1 157 ? -4.937 12.858 78.561 1.00 115.34 157 ILE C C 1
ATOM 3511 O O . ILE C 1 157 ? -6.024 12.340 78.305 1.00 115.31 157 ILE C O 1
ATOM 3516 N N . PRO D 2 2 ? 60.900 75.208 157.143 1.00 146.12 214 PRO D N 1
ATOM 3517 C CA . PRO D 2 2 ? 61.594 76.482 157.307 1.00 146.18 214 PRO D CA 1
ATOM 3518 C C . PRO D 2 2 ? 60.735 77.510 158.044 1.00 146.13 214 PRO D C 1
ATOM 3519 O O . PRO D 2 2 ? 61.097 77.950 159.137 1.00 146.18 214 PRO D O 1
ATOM 3523 N N . LEU D 2 3 ? 59.612 77.887 157.437 1.00 146.05 215 LEU D N 1
ATOM 3524 C CA . LEU D 2 3 ? 58.679 78.834 158.034 1.00 145.95 215 LEU D CA 1
ATOM 3525 C C . LEU D 2 3 ? 57.316 78.172 158.207 1.00 145.75 215 LEU D C 1
ATOM 3526 O O . LEU D 2 3 ? 56.991 77.207 157.508 1.00 145.77 215 LEU D O 1
ATOM 3531 N N . GLY D 2 4 ? 56.518 78.699 159.132 1.00 145.51 216 GLY D N 1
ATOM 3532 C CA . GLY D 2 4 ? 55.209 78.132 159.422 1.00 145.01 216 GLY D CA 1
ATOM 3533 C C . GLY D 2 4 ? 55.267 77.185 160.603 1.00 144.70 216 GLY D C 1
ATOM 3534 O O . GLY D 2 4 ? 56.347 76.702 160.985 1.00 144.65 216 GLY D O 1
ATOM 3535 N N . SER D 2 5 ? 54.090 76.911 161.167 1.00 144.29 217 SER D N 1
ATOM 3536 C CA . SER D 2 5 ? 53.977 76.192 162.435 1.00 143.84 217 SER D CA 1
ATOM 3537 C C . SER D 2 5 ? 53.566 74.744 162.259 1.00 143.47 217 SER D C 1
ATOM 3538 O O . SER D 2 5 ? 53.782 74.133 161.207 1.00 143.32 217 SER D O 1
ATOM 3541 N N . ASN D 2 6 ? 52.991 74.206 163.331 1.00 143.15 218 ASN D N 1
ATOM 3542 C CA . ASN D 2 6 ? 52.304 72.932 163.286 1.00 142.91 218 ASN D CA 1
ATOM 3543 C C . ASN D 2 6 ? 50.808 73.141 163.528 1.00 142.60 218 ASN D C 1
ATOM 3544 O O . ASN D 2 6 ? 50.159 72.442 164.314 1.00 142.51 218 ASN D O 1
ATOM 3549 N N . GLU D 2 7 ? 50.317 74.181 162.851 1.00 142.26 219 GLU D N 1
ATOM 3550 C CA . GLU D 2 7 ? 48.927 74.344 162.445 1.00 141.75 219 GLU D CA 1
ATOM 3551 C C . GLU D 2 7 ? 48.848 73.668 161.080 1.00 141.21 219 GLU D C 1
ATOM 3552 O O . GLU D 2 7 ? 47.760 73.332 160.588 1.00 141.22 219 GLU D O 1
ATOM 3558 N N . GLU D 2 8 ? 50.035 73.474 160.492 1.00 140.33 220 GLU D N 1
ATOM 3559 C CA . GLU D 2 8 ? 50.226 72.744 159.241 1.00 139.35 220 GLU D CA 1
ATOM 3560 C C . GLU D 2 8 ? 49.822 71.278 159.348 1.00 138.51 220 GLU D C 1
ATOM 3561 O O . GLU D 2 8 ? 49.445 70.665 158.354 1.00 138.75 220 GLU D O 1
ATOM 3567 N N . ALA D 2 9 ? 49.904 70.721 160.551 1.00 137.44 221 ALA D N 1
ATOM 3568 C CA . ALA D 2 9 ? 49.282 69.432 160.846 1.00 136.64 221 ALA D CA 1
ATOM 3569 C C . ALA D 2 9 ? 47.804 69.437 160.471 1.00 136.02 221 ALA D C 1
ATOM 3570 O O . ALA D 2 9 ? 47.254 68.426 160.032 1.00 135.88 221 ALA D O 1
ATOM 3572 N N . ASN D 2 10 ? 47.167 70.588 160.664 1.00 135.36 222 ASN D N 1
ATOM 3573 C CA . ASN D 2 10 ? 45.775 70.753 160.306 1.00 134.56 222 ASN D CA 1
ATOM 3574 C C . ASN D 2 10 ? 45.612 71.123 158.838 1.00 134.04 222 ASN D C 1
ATOM 3575 O O . ASN D 2 10 ? 44.580 70.825 158.238 1.00 134.22 222 ASN D O 1
ATOM 3580 N N . ARG D 2 11 ? 46.637 71.745 158.256 1.00 133.22 223 ARG D N 1
ATOM 3581 C CA . ARG D 2 11 ? 46.678 71.948 156.811 1.00 132.73 223 ARG D CA 1
ATOM 3582 C C . ARG D 2 11 ? 46.923 70.618 156.092 1.00 132.24 223 ARG D C 1
ATOM 3583 O O . ARG D 2 11 ? 46.977 70.561 154.865 1.00 132.67 223 ARG D O 1
ATOM 3591 N N . PHE D 2 12 ? 47.053 69.549 156.867 1.00 131.66 224 PHE D N 1
ATOM 3592 C CA . PHE D 2 12 ? 47.377 68.230 156.344 1.00 131.28 224 PHE D CA 1
ATOM 3593 C C . PHE D 2 12 ? 46.159 67.334 156.538 1.00 131.11 224 PHE D C 1
ATOM 3594 O O . PHE D 2 12 ? 45.982 66.341 155.829 1.00 131.19 224 PHE D O 1
ATOM 3602 N N . ALA D 2 13 ? 45.318 67.691 157.506 1.00 130.82 225 ALA D N 1
ATOM 3603 C CA . ALA D 2 13 ? 44.034 67.021 157.679 1.00 130.52 225 ALA D CA 1
ATOM 3604 C C . ALA D 2 13 ? 43.086 67.471 156.564 1.00 130.23 225 ALA D C 1
ATOM 3605 O O . ALA D 2 13 ? 42.568 66.634 155.815 1.00 130.24 225 ALA D O 1
ATOM 3607 N N . ASN D 2 14 ? 42.905 68.788 156.429 1.00 129.60 226 ASN D N 1
ATOM 3608 C CA . ASN D 2 14 ? 42.079 69.348 155.361 1.00 129.20 226 ASN D CA 1
ATOM 3609 C C . ASN D 2 14 ? 42.420 68.742 154.000 1.00 128.84 226 ASN D C 1
ATOM 3610 O O . ASN D 2 14 ? 41.556 68.642 153.122 1.00 129.33 226 ASN D O 1
ATOM 3615 N N . GLN D 2 15 ? 43.679 68.331 153.852 1.00 127.80 227 GLN D N 1
ATOM 3616 C CA . GLN D 2 15 ? 44.200 67.767 152.613 1.00 126.89 227 GLN D CA 1
ATOM 3617 C C . GLN D 2 15 ? 43.943 66.263 152.538 1.00 125.97 227 GLN D C 1
ATOM 3618 O O . GLN D 2 15 ? 43.636 65.742 151.471 1.00 126.11 227 GLN D O 1
ATOM 3624 N N . ALA D 2 16 ? 44.065 65.575 153.669 1.00 124.81 228 ALA D N 1
ATOM 3625 C CA . ALA D 2 16 ? 43.772 64.148 153.733 1.00 123.78 228 ALA D CA 1
ATOM 3626 C C . ALA D 2 16 ? 42.290 63.934 153.511 1.00 123.18 228 ALA D C 1
ATOM 3627 O O . ALA D 2 16 ? 41.893 63.027 152.779 1.00 123.40 228 ALA D O 1
ATOM 3629 N N . LYS D 2 17 ? 41.474 64.787 154.128 1.00 122.16 229 LYS D N 1
ATOM 3630 C CA . LYS D 2 17 ? 40.020 64.742 153.949 1.00 121.29 229 LYS D CA 1
ATOM 3631 C C . LYS D 2 17 ? 39.637 64.997 152.493 1.00 120.45 229 LYS D C 1
ATOM 3632 O O . LYS D 2 17 ? 38.501 64.745 152.073 1.00 120.18 229 LYS D O 1
ATOM 3638 N N . LEU D 2 18 ? 40.596 65.510 151.730 1.00 119.39 230 LEU D N 1
ATOM 3639 C CA . LEU D 2 18 ? 40.361 65.835 150.342 1.00 118.17 230 LEU D CA 1
ATOM 3640 C C . LEU D 2 18 ? 40.600 64.626 149.470 1.00 117.40 230 LEU D C 1
ATOM 3641 O O . LEU D 2 18 ? 39.713 64.237 148.713 1.00 117.26 230 LEU D O 1
ATOM 3646 N N . ARG D 2 19 ? 41.787 64.027 149.579 1.00 116.48 231 ARG D N 1
ATOM 3647 C CA . ARG D 2 19 ? 42.094 62.804 148.833 1.00 115.81 231 ARG D CA 1
ATOM 3648 C C . ARG D 2 19 ? 40.971 61.783 148.994 1.00 115.66 231 ARG D C 1
ATOM 3649 O O . ARG D 2 19 ? 40.776 60.925 148.129 1.00 115.57 231 ARG D O 1
ATOM 3657 N N . VAL D 2 20 ? 40.228 61.894 150.096 1.00 115.30 232 VAL D N 1
ATOM 3658 C CA . VAL D 2 20 ? 39.068 61.035 150.328 1.00 114.96 232 VAL D CA 1
ATOM 3659 C C . VAL D 2 20 ? 37.754 61.616 149.754 1.00 114.64 232 VAL D C 1
ATOM 3660 O O . VAL D 2 20 ? 36.877 60.861 149.326 1.00 114.54 232 VAL D O 1
ATOM 3664 N N . GLN D 2 21 ? 37.629 62.945 149.742 1.00 114.28 233 GLN D N 1
ATOM 3665 C CA . GLN D 2 21 ? 36.450 63.611 149.178 1.00 113.87 233 GLN D CA 1
ATOM 3666 C C . GLN D 2 21 ? 36.347 63.281 147.705 1.00 113.67 233 GLN D C 1
ATOM 3667 O O . GLN D 2 21 ? 35.308 62.808 147.239 1.00 113.38 233 GLN D O 1
ATOM 3673 N N . GLU D 2 22 ? 37.439 63.534 146.981 1.00 113.43 234 GLU D N 1
ATOM 3674 C CA . GLU D 2 22 ? 37.524 63.183 145.569 1.00 113.10 234 GLU D CA 1
ATOM 3675 C C . GLU D 2 22 ? 37.295 61.688 145.393 1.00 112.95 234 GLU D C 1
ATOM 3676 O O . GLU D 2 22 ? 36.444 61.296 144.603 1.00 113.04 234 GLU D O 1
ATOM 3682 N N . ALA D 2 23 ? 38.018 60.867 146.157 1.00 112.83 235 ALA D N 1
ATOM 3683 C CA . ALA D 2 23 ? 37.838 59.417 146.127 1.00 112.82 235 ALA D CA 1
ATOM 3684 C C . ALA D 2 23 ? 36.351 59.028 146.100 1.00 113.00 235 ALA D C 1
ATOM 3685 O O . ALA D 2 23 ? 35.879 58.408 145.138 1.00 113.03 235 ALA D O 1
ATOM 3687 N N . VAL D 2 24 ? 35.611 59.420 147.135 1.00 113.05 236 VAL D N 1
ATOM 3688 C CA . VAL D 2 24 ? 34.202 59.036 147.240 1.00 112.95 236 VAL D CA 1
ATOM 3689 C C . VAL D 2 24 ? 33.304 59.815 146.277 1.00 112.87 236 VAL D C 1
ATOM 3690 O O . VAL D 2 24 ? 32.292 59.291 145.827 1.00 112.86 236 VAL D O 1
ATOM 3694 N N . PHE D 2 25 ? 33.682 61.050 145.955 1.00 113.00 237 PHE D N 1
ATOM 3695 C CA . PHE D 2 25 ? 32.943 61.849 144.964 1.00 112.99 237 PHE D CA 1
ATOM 3696 C C . PHE D 2 25 ? 33.026 61.222 143.591 1.00 112.77 237 PHE D C 1
ATOM 3697 O O . PHE D 2 25 ? 32.043 61.204 142.876 1.00 112.89 237 PHE D O 1
ATOM 3705 N N . TYR D 2 26 ? 34.203 60.716 143.229 1.00 112.81 238 TYR D N 1
ATOM 3706 C CA . TYR D 2 26 ? 34.389 60.084 141.926 1.00 112.87 238 TYR D CA 1
ATOM 3707 C C . TYR D 2 26 ? 33.681 58.734 141.821 1.00 112.67 238 TYR D C 1
ATOM 3708 O O . TYR D 2 26 ? 32.925 58.517 140.880 1.00 112.64 238 TYR D O 1
ATOM 3717 N N . ILE D 2 27 ? 33.890 57.838 142.785 1.00 112.59 239 ILE D N 1
ATOM 3718 C CA . ILE D 2 27 ? 33.196 56.546 142.736 1.00 112.52 239 ILE D CA 1
ATOM 3719 C C . ILE D 2 27 ? 31.679 56.767 142.747 1.00 112.68 239 ILE D C 1
ATOM 3720 O O . ILE D 2 27 ? 30.945 56.000 142.128 1.00 112.72 239 ILE D O 1
ATOM 3725 N N . TRP D 2 28 ? 31.224 57.821 143.428 1.00 112.76 240 TRP D N 1
ATOM 3726 C CA . TRP D 2 28 ? 29.827 58.232 143.365 1.00 113.11 240 TRP D CA 1
ATOM 3727 C C . TRP D 2 28 ? 29.490 58.615 141.932 1.00 113.77 240 TRP D C 1
ATOM 3728 O O . TRP D 2 28 ? 28.654 57.986 141.283 1.00 113.93 240 TRP D O 1
ATOM 3739 N N . SER D 2 29 ? 30.153 59.650 141.440 1.00 114.55 241 SER D N 1
ATOM 3740 C CA . SER D 2 29 ? 29.806 60.216 140.159 1.00 115.59 241 SER D CA 1
ATOM 3741 C C . SER D 2 29 ? 30.469 59.477 139.014 1.00 116.00 241 SER D C 1
ATOM 3742 O O . SER D 2 29 ? 29.843 58.635 138.339 1.00 115.70 241 SER D O 1
ATOM 3745 N N . ASP D 2 30 ? 31.744 59.832 138.825 1.00 116.88 242 ASP D N 1
ATOM 3746 C CA . ASP D 2 30 ? 32.596 59.387 137.724 1.00 117.89 242 ASP D CA 1
ATOM 3747 C C . ASP D 2 30 ? 32.294 57.942 137.417 1.00 118.27 242 ASP D C 1
ATOM 3748 O O . ASP D 2 30 ? 31.912 57.616 136.295 1.00 119.21 242 ASP D O 1
ATOM 3753 N N . LYS D 2 31 ? 32.421 57.081 138.416 1.00 118.40 243 LYS D N 1
ATOM 3754 C CA . LYS D 2 31 ? 32.008 55.703 138.250 1.00 118.51 243 LYS D CA 1
ATOM 3755 C C . LYS D 2 31 ? 30.481 55.596 138.303 1.00 118.51 243 LYS D C 1
ATOM 3756 O O . LYS D 2 31 ? 29.810 55.664 137.266 1.00 118.25 243 LYS D O 1
ATOM 3762 N N . THR D 2 32 ? 29.950 55.511 139.520 1.00 118.73 244 THR D N 1
ATOM 3763 C CA . THR D 2 32 ? 28.583 55.032 139.774 1.00 118.84 244 THR D CA 1
ATOM 3764 C C . THR D 2 32 ? 27.446 55.783 139.088 1.00 118.76 244 THR D C 1
ATOM 3765 O O . THR D 2 32 ? 26.538 55.145 138.593 1.00 118.52 244 THR D O 1
ATOM 3769 N N . LEU D 2 33 ? 27.459 57.108 139.047 1.00 119.24 245 LEU D N 1
ATOM 3770 C CA . LEU D 2 33 ? 26.263 57.769 138.524 1.00 119.92 245 LEU D CA 1
ATOM 3771 C C . LEU D 2 33 ? 26.108 57.705 136.992 1.00 120.32 245 LEU D C 1
ATOM 3772 O O . LEU D 2 33 ? 24.987 57.728 136.464 1.00 119.67 245 LEU D O 1
ATOM 3777 N N . LYS D 2 34 ? 27.242 57.628 136.296 1.00 120.96 246 LYS D N 1
ATOM 3778 C CA . LYS D 2 34 ? 27.249 57.487 134.840 1.00 121.38 246 LYS D CA 1
ATOM 3779 C C . LYS D 2 34 ? 26.538 56.238 134.349 1.00 121.28 246 LYS D C 1
ATOM 3780 O O . LYS D 2 34 ? 25.848 56.287 133.340 1.00 121.34 246 LYS D O 1
ATOM 3786 N N . TYR D 2 35 ? 26.719 55.126 135.054 1.00 121.26 247 TYR D N 1
ATOM 3787 C CA . TYR D 2 35 ? 26.020 53.906 134.740 1.00 121.48 247 TYR D CA 1
ATOM 3788 C C . TYR D 2 35 ? 24.519 54.176 134.660 1.00 121.81 247 TYR D C 1
ATOM 3789 O O . TYR D 2 35 ? 23.786 53.402 134.046 1.00 122.26 247 TYR D O 1
ATOM 3798 N N . SER D 2 36 ? 24.045 55.264 135.274 1.00 121.72 248 SER D N 1
ATOM 3799 C CA . SER D 2 36 ? 22.627 55.655 135.133 1.00 121.25 248 SER D CA 1
ATOM 3800 C C . SER D 2 36 ? 22.301 56.169 133.735 1.00 121.15 248 SER D C 1
ATOM 3801 O O . SER D 2 36 ? 21.174 56.049 133.294 1.00 121.18 248 SER D O 1
ATOM 3804 N N . GLN D 2 37 ? 23.273 56.806 133.077 1.00 121.08 249 GLN D N 1
ATOM 3805 C CA . GLN D 2 37 ? 23.153 57.228 131.679 1.00 120.45 249 GLN D CA 1
ATOM 3806 C C . GLN D 2 37 ? 23.611 56.086 130.786 1.00 120.18 249 GLN D C 1
ATOM 3807 O O . GLN D 2 37 ? 22.875 55.660 129.896 1.00 119.99 249 GLN D O 1
ATOM 3821 N N . ALA D 2 39 ? 24.143 52.590 131.084 1.00 117.79 251 ALA D N 1
ATOM 3822 C CA . ALA D 2 39 ? 23.254 51.448 130.937 1.00 116.67 251 ALA D CA 1
ATOM 3823 C C . ALA D 2 39 ? 21.842 51.882 130.590 1.00 116.13 251 ALA D C 1
ATOM 3824 O O . ALA D 2 39 ? 21.120 51.128 129.951 1.00 116.17 251 ALA D O 1
ATOM 3826 N N . ASN D 2 40 ? 21.448 53.094 130.972 1.00 115.42 252 ASN D N 1
ATOM 3827 C CA . ASN D 2 40 ? 20.155 53.612 130.534 1.00 114.93 252 ASN D CA 1
ATOM 3828 C C . ASN D 2 40 ? 20.043 53.569 129.010 1.00 115.14 252 ASN D C 1
ATOM 3829 O O . ASN D 2 40 ? 19.000 53.171 128.477 1.00 115.39 252 ASN D O 1
ATOM 3834 N N . ASP D 2 41 ? 21.111 53.977 128.318 1.00 114.81 253 ASP D N 1
ATOM 3835 C CA . ASP D 2 41 ? 21.202 53.795 126.875 1.00 114.38 253 ASP D CA 1
ATOM 3836 C C . ASP D 2 41 ? 21.200 52.307 126.513 1.00 114.43 253 ASP D C 1
ATOM 3837 O O . ASP D 2 41 ? 20.325 51.854 125.768 1.00 114.97 253 ASP D O 1
ATOM 3842 N N . GLU D 2 42 ? 22.127 51.530 127.066 1.00 114.11 254 GLU D N 1
ATOM 3843 C CA . GLU D 2 42 ? 22.209 50.111 126.729 1.00 114.32 254 GLU D CA 1
ATOM 3844 C C . GLU D 2 42 ? 20.857 49.452 126.899 1.00 114.23 254 GLU D C 1
ATOM 3845 O O . GLU D 2 42 ? 20.596 48.398 126.328 1.00 114.33 254 GLU D O 1
ATOM 3851 N N . ALA D 2 43 ? 20.000 50.077 127.697 1.00 114.17 255 ALA D N 1
ATOM 3852 C CA . ALA D 2 43 ? 18.665 49.566 127.945 1.00 113.89 255 ALA D CA 1
ATOM 3853 C C . ALA D 2 43 ? 17.786 49.850 126.741 1.00 113.81 255 ALA D C 1
ATOM 3854 O O . ALA D 2 43 ? 17.043 48.971 126.274 1.00 113.95 255 ALA D O 1
ATOM 3856 N N . GLU D 2 44 ? 17.860 51.083 126.243 1.00 113.51 256 GLU D N 1
ATOM 3857 C CA . GLU D 2 44 ? 17.065 51.472 125.086 1.00 113.21 256 GLU D CA 1
ATOM 3858 C C . GLU D 2 44 ? 17.498 50.554 123.953 1.00 112.30 256 GLU D C 1
ATOM 3859 O O . GLU D 2 44 ? 16.704 49.766 123.448 1.00 111.69 256 GLU D O 1
ATOM 3865 N N . SER D 2 45 ? 18.788 50.585 123.639 1.00 111.71 257 SER D N 1
ATOM 3866 C CA . SER D 2 45 ? 19.337 49.742 122.595 1.00 111.53 257 SER D CA 1
ATOM 3867 C C . SER D 2 45 ? 18.892 48.282 122.660 1.00 111.38 257 SER D C 1
ATOM 3868 O O . SER D 2 45 ? 18.747 47.631 121.643 1.00 111.95 257 SER D O 1
ATOM 3871 N N . PHE D 2 46 ? 18.684 47.770 123.856 1.00 111.30 258 PHE D N 1
ATOM 3872 C CA . PHE D 2 46 ? 18.236 46.403 124.038 1.00 111.13 258 PHE D CA 1
ATOM 3873 C C . PHE D 2 46 ? 16.800 46.411 123.612 1.00 111.24 258 PHE D C 1
ATOM 3874 O O . PHE D 2 46 ? 16.494 45.925 122.533 1.00 111.98 258 PHE D O 1
ATOM 3882 N N . ARG D 2 47 ? 15.927 47.003 124.426 1.00 111.18 259 ARG D N 1
ATOM 3883 C CA . ARG D 2 47 ? 14.501 47.136 124.086 1.00 111.06 259 ARG D CA 1
ATOM 3884 C C . ARG D 2 47 ? 14.334 47.155 122.557 1.00 111.58 259 ARG D C 1
ATOM 3885 O O . ARG D 2 47 ? 13.862 46.177 121.944 1.00 111.47 259 ARG D O 1
ATOM 3893 N N . ASN D 2 48 ? 14.780 48.266 121.966 1.00 111.77 260 ASN D N 1
ATOM 3894 C CA . ASN D 2 48 ? 14.842 48.453 120.538 1.00 111.84 260 ASN D CA 1
ATOM 3895 C C . ASN D 2 48 ? 15.238 47.215 119.757 1.00 112.52 260 ASN D C 1
ATOM 3896 O O . ASN D 2 48 ? 14.383 46.661 119.041 1.00 112.89 260 ASN D O 1
ATOM 3901 N N . THR D 2 49 ? 16.488 46.764 119.885 1.00 112.48 261 THR D N 1
ATOM 3902 C CA . THR D 2 49 ? 16.871 45.551 119.177 1.00 113.18 261 THR D CA 1
ATOM 3903 C C . THR D 2 49 ? 15.865 44.430 119.386 1.00 114.05 261 THR D C 1
ATOM 3904 O O . THR D 2 49 ? 15.398 43.836 118.429 1.00 114.62 261 THR D O 1
ATOM 3908 N N . TRP D 2 50 ? 15.498 44.135 120.617 1.00 114.96 262 TRP D N 1
ATOM 3909 C CA . TRP D 2 50 ? 14.601 43.015 120.790 1.00 116.26 262 TRP D CA 1
ATOM 3910 C C . TRP D 2 50 ? 13.278 43.295 120.079 1.00 115.74 262 TRP D C 1
ATOM 3911 O O . TRP D 2 50 ? 12.724 42.412 119.411 1.00 116.08 262 TRP D O 1
ATOM 3922 N N . LEU D 2 51 ? 12.810 44.536 120.154 1.00 114.70 263 LEU D N 1
ATOM 3923 C CA . LEU D 2 51 ? 11.540 44.889 119.529 1.00 113.72 263 LEU D CA 1
ATOM 3924 C C . LEU D 2 51 ? 11.570 44.546 118.038 1.00 113.78 263 LEU D C 1
ATOM 3925 O O . LEU D 2 51 ? 10.744 43.759 117.581 1.00 113.80 263 LEU D O 1
ATOM 3930 N N . LEU D 2 52 ? 12.549 45.103 117.311 1.00 113.47 264 LEU D N 1
ATOM 3931 C CA . LEU D 2 52 ? 12.876 44.728 115.926 1.00 113.07 264 LEU D CA 1
ATOM 3932 C C . LEU D 2 52 ? 12.891 43.217 115.690 1.00 113.39 264 LEU D C 1
ATOM 3933 O O . LEU D 2 52 ? 12.004 42.680 115.018 1.00 113.90 264 LEU D O 1
ATOM 3938 N N . PHE D 2 53 ? 13.872 42.526 116.263 1.00 113.33 265 PHE D N 1
ATOM 3939 C CA . PHE D 2 53 ? 13.965 41.073 116.141 1.00 113.30 265 PHE D CA 1
ATOM 3940 C C . PHE D 2 53 ? 12.614 40.384 116.205 1.00 113.45 265 PHE D C 1
ATOM 3941 O O . PHE D 2 53 ? 12.311 39.529 115.379 1.00 113.45 265 PHE D O 1
ATOM 3949 N N . ARG D 2 54 ? 11.793 40.737 117.183 1.00 113.67 266 ARG D N 1
ATOM 3950 C CA . ARG D 2 54 ? 10.553 39.989 117.330 1.00 113.96 266 ARG D CA 1
ATOM 3951 C C . ARG D 2 54 ? 9.734 40.148 116.084 1.00 113.42 266 ARG D C 1
ATOM 3952 O O . ARG D 2 54 ? 9.337 39.151 115.484 1.00 113.60 266 ARG D O 1
ATOM 3960 N N . SER D 2 55 ? 9.530 41.398 115.670 1.00 113.02 267 SER D N 1
ATOM 3961 C CA . SER D 2 55 ? 8.648 41.671 114.524 1.00 112.32 267 SER D CA 1
ATOM 3962 C C . SER D 2 55 ? 9.222 41.102 113.234 1.00 111.64 267 SER D C 1
AT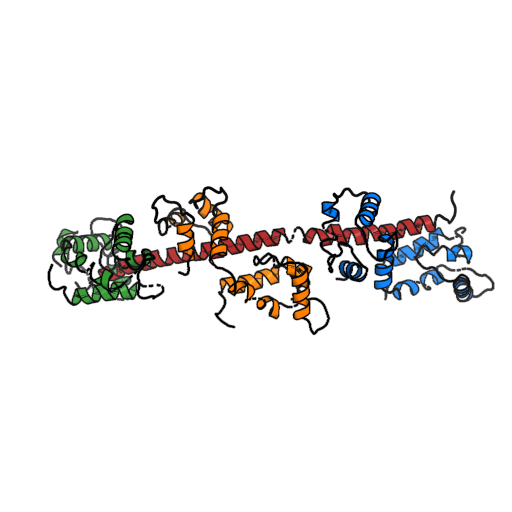OM 3963 O O . SER D 2 55 ? 8.521 40.386 112.512 1.00 111.53 267 SER D O 1
ATOM 3966 N N . PHE D 2 56 ? 10.507 41.366 112.992 1.00 110.62 268 PHE D N 1
ATOM 3967 C CA . PHE D 2 56 ? 11.181 40.848 111.813 1.00 109.95 268 PHE D CA 1
ATOM 3968 C C . PHE D 2 56 ? 11.135 39.333 111.684 1.00 110.10 268 PHE D C 1
ATOM 3969 O O . PHE D 2 56 ? 10.908 38.809 110.593 1.00 110.88 268 PHE D O 1
ATOM 3977 N N . GLN D 2 57 ? 11.344 38.624 112.784 1.00 109.47 269 GLN D N 1
ATOM 3978 C CA . GLN D 2 57 ? 11.273 37.175 112.743 1.00 108.84 269 GLN D CA 1
ATOM 3979 C C . GLN D 2 57 ? 9.880 36.686 112.463 1.00 107.93 269 GLN D C 1
ATOM 3980 O O . GLN D 2 57 ? 9.700 35.556 112.016 1.00 107.94 269 GLN D O 1
ATOM 3986 N N . GLN D 2 58 ? 8.886 37.518 112.728 1.00 106.92 270 GLN D N 1
ATOM 3987 C CA . GLN D 2 58 ? 7.514 37.069 112.541 1.00 106.77 270 GLN D CA 1
ATOM 3988 C C . GLN D 2 58 ? 7.181 37.245 111.066 1.00 106.22 270 GLN D C 1
ATOM 3989 O O . GLN D 2 58 ? 6.553 36.368 110.438 1.00 106.08 270 GLN D O 1
ATOM 3995 N N . TRP D 2 59 ? 7.668 38.369 110.531 1.00 104.85 271 TRP D N 1
ATOM 3996 C CA . TRP D 2 59 ? 7.544 38.747 109.141 1.00 103.70 271 TRP D CA 1
ATOM 3997 C C . TRP D 2 59 ? 8.117 37.666 108.266 1.00 103.48 271 TRP D C 1
ATOM 3998 O O . TRP D 2 59 ? 7.371 36.996 107.519 1.00 103.15 271 TRP D O 1
ATOM 4009 N N . ILE D 2 60 ? 9.443 37.493 108.379 1.00 102.69 272 ILE D N 1
ATOM 4010 C CA . ILE D 2 60 ? 10.191 36.630 107.459 1.00 102.47 272 ILE D CA 1
ATOM 4011 C C . ILE D 2 60 ? 9.739 35.171 107.495 1.00 102.64 272 ILE D C 1
ATOM 4012 O O . ILE D 2 60 ? 9.656 34.512 106.449 1.00 102.28 272 ILE D O 1
ATOM 4017 N N . THR D 2 61 ? 9.423 34.658 108.676 1.00 102.71 273 THR D N 1
ATOM 4018 C CA . THR D 2 61 ? 9.059 33.256 108.702 1.00 103.54 273 THR D CA 1
ATOM 4019 C C . THR D 2 61 ? 7.692 33.035 108.065 1.00 103.14 273 THR D C 1
ATOM 4020 O O . THR D 2 61 ? 7.427 31.959 107.511 1.00 103.28 273 THR D O 1
ATOM 4024 N N . LEU D 2 62 ? 6.838 34.052 108.102 1.00 102.53 274 LEU D N 1
ATOM 4025 C CA . LEU D 2 62 ? 5.546 33.893 107.451 1.00 102.12 274 LEU D CA 1
ATOM 4026 C C . LEU D 2 62 ? 5.776 33.834 105.951 1.00 101.85 274 LEU D C 1
ATOM 4027 O O . LEU D 2 62 ? 5.326 32.885 105.277 1.00 101.78 274 LEU D O 1
ATOM 4032 N N . THR D 2 63 ? 6.518 34.823 105.442 1.00 100.81 275 THR D N 1
ATOM 4033 C CA . THR D 2 63 ? 6.894 34.832 104.041 1.00 100.04 275 THR D CA 1
ATOM 4034 C C . THR D 2 63 ? 7.442 33.473 103.668 1.00 99.48 275 THR D C 1
ATOM 4035 O O . THR D 2 63 ? 6.953 32.831 102.764 1.00 99.60 275 THR D O 1
ATOM 4039 N N . GLN D 2 64 ? 8.426 32.994 104.407 1.00 99.26 276 GLN D N 1
ATOM 4040 C CA . GLN D 2 64 ? 8.920 31.651 104.158 1.00 98.50 276 GLN D CA 1
ATOM 4041 C C . GLN D 2 64 ? 7.810 30.622 104.089 1.00 97.69 276 GLN D C 1
ATOM 4042 O O . GLN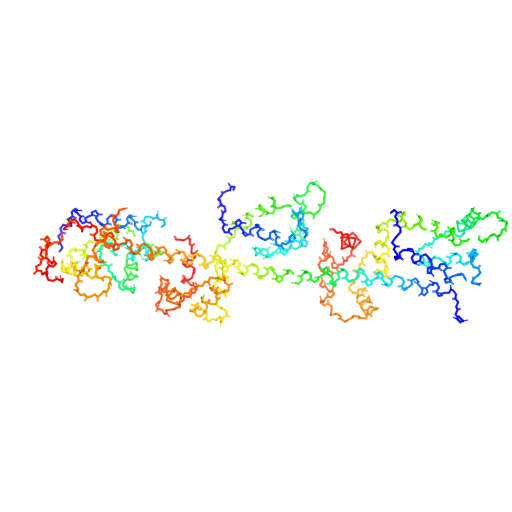 D 2 64 ? 7.842 29.777 103.230 1.00 97.46 276 GLN D O 1
ATOM 4048 N N . THR D 2 65 ? 6.825 30.688 104.973 1.00 97.61 277 THR D N 1
ATOM 4049 C CA . THR D 2 65 ? 5.789 29.639 104.977 1.00 98.09 277 THR D CA 1
ATOM 4050 C C . THR D 2 65 ? 4.912 29.706 103.720 1.00 98.87 277 THR D C 1
ATOM 4051 O O . THR D 2 65 ? 4.602 28.679 103.095 1.00 98.48 277 THR D O 1
ATOM 4055 N N . PHE D 2 66 ? 4.527 30.921 103.349 1.00 99.40 278 PHE D N 1
ATOM 4056 C CA . PHE D 2 66 ? 3.642 31.065 102.236 1.00 100.24 278 PHE D CA 1
ATOM 4057 C C . PHE D 2 66 ? 4.317 30.682 100.927 1.00 100.63 278 PHE D C 1
ATOM 4058 O O . PHE D 2 66 ? 3.709 29.954 100.133 1.00 101.10 278 PHE D O 1
ATOM 4066 N N . LYS D 2 67 ? 5.557 31.134 100.707 1.00 100.42 279 LYS D N 1
ATOM 4067 C CA . LYS D 2 67 ? 6.358 30.591 99.609 1.00 100.72 279 LYS D CA 1
ATOM 4068 C C . LYS D 2 67 ? 6.305 29.070 99.658 1.00 100.94 279 LYS D C 1
ATOM 4069 O O . LYS D 2 67 ? 5.809 28.418 98.729 1.00 100.72 279 LYS D O 1
ATOM 4075 N N . GLU D 2 68 ? 6.779 28.520 100.769 1.00 101.34 280 GLU D N 1
ATOM 4076 C CA . GLU D 2 68 ? 6.874 27.090 100.938 1.00 102.34 280 GLU D CA 1
ATOM 4077 C C . GLU D 2 68 ? 5.533 26.418 100.778 1.00 102.75 280 GLU D C 1
ATOM 4078 O O . GLU D 2 68 ? 5.475 25.291 100.310 1.00 102.84 280 GLU D O 1
ATOM 4084 N N . GLN D 2 69 ? 4.455 27.096 101.166 1.00 103.60 281 GLN D N 1
ATOM 4085 C CA . GLN D 2 69 ? 3.123 26.519 100.997 1.00 104.38 281 GLN D CA 1
ATOM 4086 C C . GLN D 2 69 ? 2.735 26.566 99.555 1.00 105.07 281 GLN D C 1
ATOM 4087 O O . GLN D 2 69 ? 2.259 25.584 99.005 1.00 105.39 281 GLN D O 1
ATOM 4093 N N . SER D 2 70 ? 2.939 27.732 98.953 1.00 106.08 282 SER D N 1
ATOM 4094 C CA . SER D 2 70 ? 2.577 27.989 97.568 1.00 106.92 282 SER D CA 1
ATOM 4095 C C . SER D 2 70 ? 3.143 26.933 96.641 1.00 107.14 282 SER D C 1
ATOM 4096 O O . SER D 2 70 ? 2.425 26.396 95.800 1.00 106.89 282 SER D O 1
ATOM 4099 N N . ARG D 2 71 ? 4.432 26.638 96.823 1.00 107.74 283 ARG D N 1
ATOM 4100 C CA . ARG D 2 71 ? 5.140 25.693 95.979 1.00 108.44 283 ARG D CA 1
ATOM 4101 C C . ARG D 2 71 ? 4.655 24.293 96.247 1.00 108.78 283 ARG D C 1
ATOM 4102 O O . ARG D 2 71 ? 4.886 23.404 95.446 1.00 109.15 283 ARG D O 1
ATOM 4110 N N . LEU D 2 72 ? 3.971 24.111 97.370 1.00 109.47 284 LEU D N 1
ATOM 4111 C CA . LEU D 2 72 ? 3.298 22.854 97.670 1.00 110.18 284 LEU D CA 1
ATOM 4112 C C . LEU D 2 72 ? 1.896 22.830 97.089 1.00 111.18 284 LEU D C 1
ATOM 4113 O O . LEU D 2 72 ? 1.338 21.759 96.885 1.00 111.30 284 LEU D O 1
ATOM 4118 N N . ALA D 2 73 ? 1.313 23.996 96.828 1.00 112.60 285 ALA D N 1
ATOM 4119 C CA . ALA D 2 73 ? -0.035 24.023 96.251 1.00 114.21 285 ALA D CA 1
ATOM 4120 C C . ALA D 2 73 ? 0.017 23.585 94.797 1.00 115.57 285 ALA D C 1
ATOM 4121 O O . ALA D 2 73 ? -0.833 22.806 94.341 1.00 116.05 285 ALA D O 1
ATOM 4123 N N . ASP D 2 74 ? 1.027 24.069 94.073 1.00 116.79 286 ASP D N 1
ATOM 4124 C CA . ASP D 2 74 ? 1.253 23.631 92.699 1.00 117.77 286 ASP D CA 1
ATOM 4125 C C . ASP D 2 74 ? 1.612 22.154 92.654 1.00 118.63 286 ASP D C 1
ATOM 4126 O O . ASP D 2 74 ? 1.014 21.401 91.893 1.00 118.59 286 ASP D O 1
ATOM 4131 N N . GLN D 2 75 ? 2.551 21.734 93.500 1.00 119.76 287 GLN D N 1
ATOM 4132 C CA . GLN D 2 75 ? 2.772 20.308 93.748 1.00 120.88 287 GLN D CA 1
ATOM 4133 C C . GLN D 2 75 ? 1.432 19.574 93.797 1.00 121.58 287 GLN D C 1
ATOM 4134 O O . GLN D 2 75 ? 1.210 18.612 93.061 1.00 121.76 287 GLN D O 1
ATOM 4140 N N . ALA D 2 76 ? 0.540 20.053 94.661 1.00 122.62 288 ALA D N 1
ATOM 4141 C CA . ALA D 2 76 ? -0.740 19.393 94.916 1.00 123.74 288 ALA D CA 1
ATOM 4142 C C . ALA D 2 76 ? -1.590 19.345 93.664 1.00 124.28 288 ALA D C 1
ATOM 4143 O O . ALA D 2 76 ? -2.107 18.294 93.281 1.00 124.20 288 ALA D O 1
ATOM 4145 N N . PHE D 2 77 ? -1.704 20.501 93.022 1.00 125.15 289 PHE D N 1
ATOM 4146 C CA . PHE D 2 77 ? -2.519 20.650 91.835 1.00 125.93 289 PHE D CA 1
ATOM 4147 C C . PHE D 2 77 ? -2.149 19.701 90.691 1.00 126.58 289 PHE D C 1
ATOM 4148 O O . PHE D 2 77 ? -3.015 19.327 89.909 1.00 126.76 289 PHE D O 1
ATOM 4156 N N . LEU D 2 78 ? -0.875 19.324 90.597 1.00 127.48 290 LEU D N 1
ATOM 4157 C CA . LEU D 2 78 ? -0.436 18.326 89.622 1.00 128.39 290 LEU D CA 1
ATOM 4158 C C . LEU D 2 78 ? -0.874 16.914 90.025 1.00 129.38 290 LEU D C 1
ATOM 4159 O O . LEU D 2 78 ? -1.311 16.128 89.174 1.00 129.51 290 LEU D O 1
ATOM 4164 N N . ASN D 2 79 ? -0.782 16.605 91.320 1.00 130.44 291 ASN D N 1
ATOM 4165 C CA . ASN D 2 79 ? -1.070 15.254 91.829 1.00 131.48 291 ASN D CA 1
ATOM 4166 C C . ASN D 2 79 ? -2.391 14.638 91.360 1.00 132.20 291 ASN D C 1
ATOM 4167 O O . ASN D 2 79 ? -2.535 13.413 91.368 1.00 132.48 291 ASN D O 1
ATOM 4172 N N . LYS D 2 80 ? -3.351 15.467 90.954 1.00 133.15 292 LYS D N 1
ATOM 4173 C CA . LYS D 2 80 ? -4.563 14.927 90.338 1.00 134.19 292 LYS D CA 1
ATOM 4174 C C . LYS D 2 80 ? -4.269 14.445 88.912 1.00 134.96 292 LYS D C 1
ATOM 4175 O O . LYS D 2 80 ? -4.443 13.256 88.599 1.00 134.86 292 LYS D O 1
ATOM 4189 N N . PHE D 2 82 ? -1.473 14.005 87.613 1.00 136.23 294 PHE D N 1
ATOM 4190 C CA . PHE D 2 82 ? -0.337 13.083 87.673 1.00 135.86 294 PHE D CA 1
ATOM 4191 C C . PHE D 2 82 ? -0.736 11.653 87.317 1.00 135.50 294 PHE D C 1
ATOM 4192 O O . PHE D 2 82 ? -0.040 10.987 86.556 1.00 135.50 294 PHE D O 1
ATOM 4200 N N . ARG D 2 83 ? -1.851 11.186 87.866 1.00 135.08 295 ARG D N 1
ATOM 4201 C CA . ARG D 2 83 ? -2.339 9.845 87.559 1.00 134.84 295 ARG D CA 1
ATOM 4202 C C . ARG D 2 83 ? -3.158 9.890 86.266 1.00 134.44 295 ARG D C 1
ATOM 4203 O O . ARG D 2 83 ? -4.261 9.341 86.187 1.00 134.40 295 ARG D O 1
ATOM 4211 N N . LYS D 2 84 ? -2.581 10.552 85.258 1.00 133.94 296 LYS D N 1
ATOM 4212 C CA . LYS D 2 84 ? -3.183 10.776 83.930 1.00 133.42 296 LYS D CA 1
ATOM 4213 C C . LYS D 2 84 ? -4.465 11.616 83.986 1.00 133.28 296 LYS D C 1
ATOM 4214 O O . LYS D 2 84 ? -4.694 12.374 84.931 1.00 133.02 296 LYS D O 1
#

Solvent-accessible surface area: 30439 Å² total